Protein AF-A0A8J1VPU8-F1 (afdb_monomer)

Foldseek 3Di:
DVVVVVVVLVVCLVCVVVVVVVLVVLLVVLLQQFPPDPCSVLVSLVSQLVSVLVVVVVVVSVPVQDDLCLLAFDALQDADDPFPCDPPRDGDQNGHRLWFFFDLLLQLLVVVCVVDVLLVVLLSVLVSLLSCVLSVLVVQVVVPLVSNLVSLLVSLVSNLVSLVVNCVVLLFACFVSSHRDDDGDPVSDPSVSSVPPPDGDDRDPGGRDDPPDVPDDPCVVVVRNVSSDDCVPDPPSQVLTDGDPDPLQVLLRNLLSCLSSLLSVVLVVLLVVDDPPDPSRWQANSLVDPCSLVVSLVSNVSSVVSHDDDDVRPSVVVRSVVSVVLSVLCNCLGGPNNVPPLVVLLLVVLVVQCPDPPSVSVSSSVVSVVVSSRGTDSCSVNDPVCVVVVVVSCVSVVVVPPDDDPPPDDPPDDDDPDPDDDDDDDDD

Mean predicted aligned error: 12.05 Å

Sequence (428 aa):
MTSLVHAYETLLLSNLSAVRTLESALRNITWLLPGRFEDAELASEGLYALLNVVSGYHDTLLSKRVGPNLSLPPHPFANERPSATDSTGSTVPRIVPLLPPPSEHARYTRYWTNRSNVYRRASRALVTIGYVELLVEMVARKRGDRSRWRIVLLIESIKTMLRLVLLRITRRPVLYPPTPQREYDITALPSELLNGTGRTSSKSSHPIVNTLQPRASLKSHLYPMARALPDSHLPHPCTLVPELDSTSAWTSEILSSTATLLHVILLIRATQHCGPKYRPTSLPTLSRALPPFLAPLALHLLARQLRPPPKSSLLLASHHSHLDRRTAAHFFLTGPMWIGWTRPKVMRVLKGLERIPLVGLVGELVEGYLFLVDDYFYCESDLPAALTVRYLVLISVGMFGGSGEMRCAQPVSLPDQIIHPDPVKRGG

Radius of gyration: 26.6 Å; Cα contacts (8 Å, |Δi|>4): 373; chains: 1; bounding box: 78×57×82 Å

Structure (mmCIF, N/CA/C/O backbone):
data_AF-A0A8J1VPU8-F1
#
_entry.id   AF-A0A8J1VPU8-F1
#
loop_
_atom_site.group_PDB
_atom_site.id
_atom_site.type_symbol
_atom_site.label_atom_id
_atom_site.label_alt_id
_atom_site.label_comp_id
_atom_site.label_asym_id
_atom_site.label_entity_id
_atom_site.label_seq_id
_atom_site.pdbx_PDB_ins_code
_atom_site.Cartn_x
_atom_site.Cartn_y
_atom_site.Cartn_z
_atom_site.occupancy
_atom_site.B_iso_or_equiv
_atom_site.auth_seq_id
_atom_site.auth_comp_id
_atom_site.auth_asym_id
_atom_site.auth_atom_id
_atom_site.pdbx_PDB_model_num
ATOM 1 N N . MET A 1 1 ? -18.304 -20.165 -18.907 1.00 56.22 1 MET A N 1
ATOM 2 C CA . MET A 1 1 ? -17.663 -19.149 -18.034 1.00 56.22 1 MET A CA 1
ATOM 3 C C . MET A 1 1 ? -16.763 -18.178 -18.796 1.00 56.22 1 MET A C 1
ATOM 5 O O . MET A 1 1 ? -16.778 -17.001 -18.472 1.00 56.22 1 MET A O 1
ATOM 9 N N . THR A 1 2 ? -16.030 -18.613 -19.826 1.00 77.75 2 THR A N 1
ATOM 10 C CA . THR A 1 2 ? -15.179 -17.735 -20.659 1.00 77.75 2 THR A CA 1
ATOM 11 C C . THR A 1 2 ? -15.956 -16.659 -21.430 1.00 77.75 2 THR A C 1
ATOM 13 O O . THR A 1 2 ? -15.465 -15.542 -21.552 1.00 77.75 2 THR A O 1
ATOM 16 N N . SER A 1 3 ? -17.183 -16.951 -21.880 1.00 86.00 3 SER A N 1
ATOM 17 C CA . SER A 1 3 ? -18.046 -15.985 -22.583 1.00 86.00 3 SER A CA 1
ATOM 18 C C . SER A 1 3 ? -18.456 -14.793 -21.712 1.00 86.00 3 SER A C 1
ATOM 20 O O . SER A 1 3 ? -18.387 -13.659 -22.169 1.00 86.00 3 SER A O 1
ATOM 22 N N . LEU A 1 4 ? -18.821 -15.031 -20.447 1.00 87.19 4 LEU A N 1
ATOM 23 C CA . LEU A 1 4 ? -19.200 -13.973 -19.501 1.00 87.19 4 LEU A CA 1
ATOM 24 C C . LEU A 1 4 ? -18.016 -13.078 -19.136 1.00 87.19 4 LEU A C 1
ATOM 26 O O . LEU A 1 4 ? -18.165 -11.863 -19.070 1.00 87.19 4 LEU A O 1
ATOM 30 N N . VAL A 1 5 ? -16.834 -13.670 -18.940 1.00 85.69 5 VAL A N 1
ATOM 31 C CA . VAL A 1 5 ? -15.607 -12.902 -18.682 1.00 85.69 5 VAL A CA 1
ATOM 32 C C . VAL A 1 5 ? -15.278 -12.025 -19.884 1.00 85.69 5 VAL A C 1
ATOM 34 O O . VAL A 1 5 ? -15.032 -10.839 -19.715 1.00 85.69 5 VAL A O 1
ATOM 37 N N . HIS A 1 6 ? -15.346 -12.572 -21.098 1.00 85.50 6 HIS A N 1
ATOM 38 C CA . HIS A 1 6 ? -15.095 -11.799 -22.311 1.00 85.50 6 HIS A CA 1
ATOM 39 C C . HIS A 1 6 ? -16.128 -10.679 -22.510 1.00 85.50 6 HIS A C 1
ATOM 41 O O . HIS A 1 6 ? -15.753 -9.561 -22.846 1.00 85.50 6 HIS A O 1
ATOM 47 N N . ALA A 1 7 ? -17.413 -10.947 -22.252 1.00 87.44 7 ALA A N 1
ATOM 48 C CA . ALA A 1 7 ? -18.470 -9.936 -22.307 1.00 87.44 7 ALA A CA 1
ATOM 49 C C . ALA A 1 7 ? -18.237 -8.805 -21.288 1.00 87.44 7 ALA A C 1
ATOM 51 O O . ALA A 1 7 ? -18.383 -7.626 -21.618 1.00 87.44 7 ALA A O 1
ATOM 52 N N . TYR A 1 8 ? -17.810 -9.154 -20.070 1.00 88.69 8 TYR A N 1
ATOM 53 C CA . TYR A 1 8 ? -17.426 -8.179 -19.054 1.00 88.69 8 TYR A CA 1
ATOM 54 C C . TYR A 1 8 ? -16.204 -7.359 -19.480 1.00 88.69 8 TYR A C 1
ATOM 56 O O . TYR A 1 8 ? -16.229 -6.138 -19.357 1.00 88.69 8 TYR A O 1
ATOM 64 N N . GLU A 1 9 ? -15.164 -7.998 -20.028 1.00 85.94 9 GLU A N 1
ATOM 65 C CA . GLU A 1 9 ? -13.990 -7.296 -20.558 1.00 85.94 9 GLU A CA 1
ATOM 66 C C . GLU A 1 9 ? -14.394 -6.284 -21.636 1.00 85.94 9 GLU A C 1
ATOM 68 O O . GLU A 1 9 ? -13.965 -5.134 -21.580 1.00 85.94 9 GLU A O 1
ATOM 73 N N . THR A 1 10 ? -15.258 -6.671 -22.578 1.00 85.56 10 THR A N 1
ATOM 74 C CA . THR A 1 10 ? -15.724 -5.765 -23.637 1.00 85.56 10 THR A CA 1
ATOM 75 C C . THR A 1 10 ? -16.554 -4.601 -23.098 1.00 85.56 10 THR A C 1
ATOM 77 O O . THR A 1 10 ? -16.317 -3.462 -23.493 1.00 85.56 10 THR A O 1
ATOM 80 N N . LEU A 1 11 ? -17.472 -4.858 -22.157 1.00 85.44 11 LEU A N 1
ATOM 81 C CA . LEU A 1 11 ? -18.308 -3.824 -21.534 1.00 85.44 11 LEU A CA 1
ATOM 82 C C . LEU A 1 11 ? -17.463 -2.839 -20.729 1.00 85.44 11 LEU A C 1
ATOM 84 O O . LEU A 1 11 ? -17.698 -1.629 -20.760 1.00 85.44 11 LEU A O 1
ATOM 88 N N . LEU A 1 12 ? -16.478 -3.359 -19.999 1.00 84.06 12 LEU A N 1
ATOM 89 C CA . LEU A 1 12 ? -15.580 -2.548 -19.201 1.00 84.06 12 LEU A CA 1
ATOM 90 C C . LEU A 1 12 ? -14.738 -1.643 -20.093 1.00 84.06 12 LEU A C 1
ATOM 92 O O . LEU A 1 12 ? -14.659 -0.453 -19.811 1.00 84.06 12 LEU A O 1
ATOM 96 N N . LEU A 1 13 ? -14.159 -2.179 -21.173 1.00 80.69 13 LEU A N 1
ATOM 97 C CA . LEU A 1 13 ? -13.344 -1.408 -22.114 1.00 80.69 13 LEU A CA 1
ATOM 98 C C . LEU A 1 13 ? -14.146 -0.300 -22.808 1.00 80.69 13 LEU A C 1
ATOM 100 O O . LEU A 1 13 ? -13.627 0.804 -22.960 1.00 80.69 13 LEU A O 1
ATOM 104 N N . SER A 1 14 ? -15.413 -0.547 -23.155 1.00 82.88 14 SER A N 1
ATOM 105 C CA . SER A 1 14 ? -16.270 0.478 -23.761 1.00 82.88 14 SER A CA 1
ATOM 106 C C . SER A 1 14 ? -16.698 1.578 -22.783 1.00 82.88 14 SER A C 1
ATOM 108 O O . SER A 1 14 ? -17.021 2.677 -23.220 1.00 82.88 14 SER A O 1
ATOM 110 N N . ASN A 1 15 ? -16.695 1.307 -21.471 1.00 85.38 15 ASN A N 1
ATOM 111 C CA . ASN A 1 15 ? -17.212 2.211 -20.436 1.00 85.38 15 ASN A CA 1
ATOM 112 C C . ASN A 1 15 ? -16.175 2.564 -19.352 1.00 85.38 15 ASN A C 1
ATOM 114 O O . ASN A 1 15 ? -16.540 2.837 -18.208 1.00 85.38 15 ASN A O 1
ATOM 118 N N . LEU A 1 16 ? -14.879 2.572 -19.680 1.00 79.94 16 LEU A N 1
ATOM 119 C CA . LEU A 1 16 ? -13.801 2.788 -18.702 1.00 79.94 16 LEU A CA 1
ATOM 120 C C . LEU A 1 16 ? -13.932 4.101 -17.914 1.00 79.94 16 LEU A C 1
ATOM 122 O O . LEU A 1 16 ? -13.688 4.121 -16.706 1.00 79.94 16 LEU A O 1
ATOM 126 N N . SER A 1 17 ? -14.324 5.191 -18.579 1.00 80.81 17 SER A N 1
ATOM 127 C CA . SER A 1 17 ? -14.515 6.496 -17.934 1.00 80.81 17 SER A CA 1
ATOM 128 C C . SER A 1 17 ? -15.663 6.461 -16.924 1.00 80.81 17 SER A C 1
ATOM 130 O O . SER A 1 17 ? -15.486 6.894 -15.787 1.00 80.81 17 SER A O 1
ATOM 132 N N . ALA A 1 18 ? -16.806 5.877 -17.296 1.00 84.38 18 ALA A N 1
ATOM 133 C CA . ALA A 1 18 ? -17.962 5.725 -16.417 1.00 84.38 18 ALA A CA 1
ATOM 134 C C . ALA A 1 18 ? -17.641 4.836 -15.207 1.00 84.38 18 ALA A C 1
ATOM 136 O O . ALA A 1 18 ? -17.940 5.215 -14.076 1.00 84.38 18 ALA A O 1
ATOM 137 N N . VAL A 1 19 ? -16.970 3.697 -15.422 1.00 84.75 19 VAL A N 1
ATOM 138 C CA . VAL A 1 19 ? -16.556 2.786 -14.342 1.00 84.75 19 VAL A CA 1
ATOM 139 C C . VAL A 1 19 ? -15.633 3.494 -13.353 1.00 84.75 19 VAL A C 1
ATOM 141 O O . VAL A 1 19 ? -15.841 3.375 -12.150 1.00 84.75 19 VAL A O 1
ATOM 144 N N . ARG A 1 20 ? -14.662 4.285 -13.827 1.00 80.62 20 ARG A N 1
ATOM 145 C CA . ARG A 1 20 ? -13.761 5.039 -12.940 1.00 80.62 20 ARG A CA 1
ATOM 146 C C . ARG A 1 20 ? -14.478 6.149 -12.176 1.00 80.62 20 ARG A C 1
ATOM 148 O O . ARG A 1 20 ? -14.182 6.363 -11.000 1.00 80.62 20 ARG A O 1
ATOM 155 N N . THR A 1 21 ? -15.397 6.869 -12.815 1.00 86.31 21 THR A N 1
ATOM 156 C CA . THR A 1 21 ? -16.219 7.876 -12.129 1.00 86.31 21 THR A CA 1
ATOM 157 C C . THR A 1 21 ? -17.071 7.228 -11.044 1.00 86.31 21 THR A C 1
ATOM 159 O O . THR A 1 21 ? -17.110 7.741 -9.931 1.00 86.31 21 THR A O 1
ATOM 162 N N . LEU A 1 22 ? -17.677 6.069 -11.324 1.00 86.69 22 LEU A N 1
ATOM 163 C CA . LEU A 1 22 ? -18.416 5.291 -10.330 1.00 86.69 22 LEU A CA 1
ATOM 164 C C . LEU A 1 22 ? -17.508 4.790 -9.208 1.00 86.69 22 LEU A C 1
ATOM 166 O O . LEU A 1 22 ? -17.855 4.953 -8.048 1.00 86.69 22 LEU A O 1
ATOM 170 N N . GLU A 1 23 ? -16.331 4.248 -9.519 1.00 83.69 23 GLU A N 1
ATOM 171 C CA . GLU A 1 23 ? -15.348 3.826 -8.514 1.00 83.69 23 GLU A CA 1
ATOM 172 C C . GLU A 1 23 ? -14.953 4.996 -7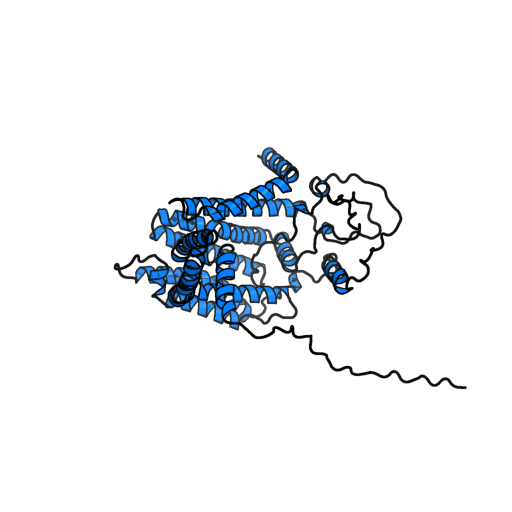.604 1.00 83.69 23 GLU A C 1
ATOM 174 O O . GLU A 1 23 ? -14.883 4.855 -6.385 1.00 83.69 23 GLU A O 1
ATOM 179 N N . SER A 1 24 ? -14.734 6.172 -8.193 1.00 81.81 24 SER A N 1
ATOM 180 C CA . SER A 1 24 ? -14.302 7.369 -7.468 1.00 81.81 24 SER A CA 1
ATOM 181 C C . SER A 1 24 ? -15.440 7.954 -6.627 1.00 81.81 24 SER A C 1
ATOM 183 O O . SER A 1 24 ? -15.218 8.334 -5.479 1.00 81.81 24 SER A O 1
ATOM 185 N N . ALA A 1 25 ? -16.665 7.978 -7.160 1.00 85.12 25 ALA A N 1
ATOM 186 C CA . ALA A 1 25 ? -17.868 8.384 -6.440 1.00 85.12 25 ALA A CA 1
ATOM 187 C C . ALA A 1 25 ? -18.167 7.431 -5.280 1.00 85.12 25 ALA A C 1
ATOM 189 O O . ALA A 1 25 ? -18.369 7.889 -4.160 1.00 85.12 25 ALA A O 1
ATOM 190 N N . LEU A 1 26 ? -18.123 6.117 -5.519 1.00 85.06 26 LEU A N 1
ATOM 191 C CA . LEU A 1 26 ? -18.309 5.106 -4.481 1.00 85.06 26 LEU A CA 1
ATOM 192 C C . LEU A 1 26 ? -17.240 5.239 -3.405 1.00 85.06 26 LEU A C 1
ATOM 194 O O . LEU A 1 26 ? -17.594 5.276 -2.235 1.00 85.06 26 LEU A O 1
ATOM 198 N N . ARG A 1 27 ? -15.964 5.416 -3.776 1.00 79.69 27 ARG A N 1
ATOM 199 C CA . ARG A 1 27 ? -14.890 5.624 -2.800 1.00 79.69 27 ARG A CA 1
ATOM 200 C C . ARG A 1 27 ? -15.131 6.874 -1.959 1.00 79.69 27 ARG A C 1
ATOM 202 O O . ARG A 1 27 ? -14.963 6.806 -0.750 1.00 79.69 27 ARG A O 1
ATOM 209 N N . ASN A 1 28 ? -15.572 7.979 -2.558 1.00 81.06 28 ASN A N 1
ATOM 210 C CA . ASN A 1 28 ? -15.921 9.198 -1.823 1.00 81.06 28 ASN A CA 1
ATOM 211 C C . ASN A 1 28 ? -17.143 9.009 -0.911 1.00 81.06 28 ASN A C 1
ATOM 213 O O . ASN A 1 28 ? -17.163 9.540 0.194 1.00 81.06 28 ASN A O 1
ATOM 217 N N . ILE A 1 29 ? -18.143 8.236 -1.338 1.00 80.56 29 ILE A N 1
ATOM 218 C CA . ILE A 1 29 ? -19.313 7.902 -0.516 1.00 80.56 29 ILE A CA 1
ATOM 219 C C . ILE A 1 29 ? -18.896 7.047 0.678 1.00 80.56 29 ILE A C 1
ATOM 221 O O . ILE A 1 29 ? -19.347 7.309 1.791 1.00 80.56 29 ILE A O 1
ATOM 225 N N . THR A 1 30 ? -17.991 6.085 0.478 1.00 75.00 30 THR A N 1
ATOM 226 C CA . THR A 1 30 ? -17.443 5.257 1.557 1.00 75.00 30 THR A CA 1
ATOM 227 C C . THR A 1 30 ? -16.885 6.108 2.695 1.00 75.00 30 THR A C 1
ATOM 229 O O . THR A 1 30 ? -17.049 5.750 3.859 1.00 75.00 30 THR A O 1
ATOM 232 N N . TRP A 1 31 ? -16.302 7.268 2.374 1.00 69.75 31 TRP A N 1
ATOM 233 C CA . TRP A 1 31 ? -15.761 8.177 3.377 1.00 69.75 31 TRP A CA 1
ATOM 234 C C . TRP A 1 31 ? -16.810 8.831 4.277 1.00 69.75 31 TRP A C 1
ATOM 236 O O . TRP A 1 31 ? -16.449 9.211 5.385 1.00 69.75 31 TRP A O 1
ATOM 246 N N . LEU A 1 32 ? -18.067 8.952 3.838 1.00 70.81 32 LEU A N 1
ATOM 247 C CA . LEU A 1 32 ? -19.141 9.684 4.529 1.00 70.81 32 LEU A CA 1
ATOM 248 C C . LEU A 1 32 ? -20.052 8.805 5.399 1.00 70.81 32 LEU A C 1
ATOM 250 O O . LEU A 1 32 ? -20.932 9.323 6.084 1.00 70.81 32 LEU A O 1
ATOM 254 N N . LEU A 1 33 ? -19.897 7.483 5.336 1.00 70.31 33 LEU A N 1
ATOM 255 C CA . LEU A 1 33 ? -20.739 6.542 6.080 1.00 70.31 33 LEU A CA 1
ATOM 256 C C . LEU A 1 33 ? -20.390 6.332 7.570 1.00 70.31 33 LEU A C 1
ATOM 258 O O . LEU A 1 33 ? -21.330 6.073 8.329 1.00 70.31 33 LEU A O 1
ATOM 262 N N . PRO A 1 34 ? -19.119 6.380 8.021 1.00 66.31 34 PRO A N 1
ATOM 263 C CA . PRO A 1 34 ? -18.793 6.039 9.406 1.00 66.31 34 PRO A CA 1
ATOM 264 C C . PRO A 1 34 ? -19.455 6.983 10.415 1.00 66.31 34 PRO A C 1
ATOM 266 O O . PRO A 1 34 ? -19.598 8.176 10.162 1.00 66.31 34 PRO A O 1
ATOM 269 N N . GLY A 1 35 ? -19.861 6.435 11.563 1.00 62.97 35 GLY A N 1
ATOM 270 C CA . GLY A 1 35 ? -20.473 7.186 12.667 1.00 62.97 35 GLY A CA 1
ATOM 271 C C . GLY A 1 35 ? -21.994 7.372 12.590 1.00 62.97 35 GLY A C 1
ATOM 272 O O . GLY A 1 35 ? -22.601 7.731 13.593 1.00 62.97 35 GLY A O 1
ATOM 273 N N . ARG A 1 36 ? -22.647 7.087 11.450 1.00 69.38 36 ARG A N 1
ATOM 274 C CA . ARG A 1 36 ? -24.105 7.295 11.292 1.00 69.38 36 ARG A CA 1
ATOM 275 C C . ARG A 1 36 ? -24.982 6.073 11.565 1.00 69.38 36 ARG A C 1
ATOM 277 O O . ARG A 1 36 ? -26.156 6.242 11.884 1.00 69.38 36 ARG A O 1
ATOM 284 N N . PHE A 1 37 ? -24.448 4.862 11.426 1.00 71.81 37 PHE A N 1
ATOM 285 C CA . PHE A 1 37 ? -25.170 3.618 11.712 1.00 71.81 37 PHE A CA 1
ATOM 286 C C . PHE A 1 37 ? -24.254 2.630 12.438 1.00 71.81 37 PHE A C 1
ATOM 288 O O . PHE A 1 37 ? -23.053 2.611 12.179 1.00 71.81 37 PHE A O 1
ATOM 295 N N . GLU A 1 38 ? -24.825 1.777 13.292 1.00 65.50 38 GLU A N 1
ATOM 296 C CA . GLU A 1 38 ? -24.089 0.807 14.126 1.00 65.50 38 GLU A CA 1
ATOM 297 C C . GLU A 1 38 ? -23.218 -0.165 13.302 1.00 65.50 38 GLU A C 1
ATOM 299 O O . GLU A 1 38 ? -22.117 -0.517 13.714 1.00 65.50 38 GLU A O 1
ATOM 304 N N . ASP A 1 39 ? -23.665 -0.528 12.094 1.00 79.56 39 ASP A N 1
ATOM 305 C CA . ASP A 1 39 ? -22.943 -1.407 11.160 1.00 79.56 39 ASP A CA 1
ATOM 306 C C . ASP A 1 39 ? -22.334 -0.672 9.949 1.00 79.56 39 ASP A C 1
ATOM 308 O O . ASP A 1 39 ? -21.780 -1.308 9.045 1.00 79.56 39 ASP A O 1
ATOM 312 N N . ALA A 1 40 ? -22.412 0.665 9.905 1.00 81.12 40 ALA A N 1
ATOM 313 C CA . ALA A 1 40 ? -21.920 1.434 8.759 1.00 81.12 40 ALA A CA 1
ATOM 314 C C . ALA A 1 40 ? -20.414 1.288 8.548 1.00 81.12 40 ALA A C 1
ATOM 316 O O . ALA A 1 40 ? -19.978 1.296 7.403 1.00 81.12 40 ALA A O 1
ATOM 317 N N . GLU A 1 41 ? -19.638 1.132 9.620 1.00 79.50 41 GLU A N 1
ATOM 318 C CA . GLU A 1 41 ? -18.183 0.961 9.549 1.00 79.50 41 GLU A CA 1
ATOM 319 C C . GLU A 1 41 ? -17.797 -0.336 8.836 1.00 79.50 41 GLU A C 1
ATOM 321 O O . GLU A 1 41 ? -16.919 -0.346 7.978 1.00 79.50 41 GLU A O 1
ATOM 326 N N . LEU A 1 42 ? -18.496 -1.434 9.137 1.00 86.25 42 LEU A N 1
ATOM 327 C CA . LEU A 1 42 ? -18.252 -2.712 8.475 1.00 86.25 42 LEU A CA 1
ATOM 328 C C . LEU A 1 42 ? -18.682 -2.661 7.004 1.00 86.25 42 LEU A C 1
ATOM 330 O O . LEU A 1 42 ? -18.009 -3.225 6.141 1.00 86.25 42 LEU A O 1
ATOM 334 N N . ALA A 1 43 ? -19.805 -2.000 6.712 1.00 86.25 43 ALA A N 1
ATOM 335 C CA . ALA A 1 43 ? -20.308 -1.857 5.350 1.00 86.25 43 ALA A CA 1
ATOM 336 C C . ALA A 1 43 ? -19.408 -0.952 4.492 1.00 86.25 43 ALA A C 1
ATOM 338 O O . ALA A 1 43 ? -19.129 -1.289 3.339 1.00 86.25 43 ALA A O 1
ATOM 339 N N . SER A 1 44 ? -18.930 0.169 5.042 1.00 84.19 44 SER A N 1
ATOM 340 C CA . SER A 1 44 ? -18.021 1.081 4.348 1.00 84.19 44 SER A CA 1
ATOM 341 C C . SER A 1 44 ? -16.662 0.421 4.120 1.00 84.19 44 SER A C 1
ATOM 343 O O . SER A 1 44 ? -16.161 0.444 2.996 1.00 84.19 44 SER A O 1
ATOM 345 N N . GLU A 1 45 ? -16.118 -0.277 5.116 1.00 84.06 45 GLU A N 1
ATOM 346 C CA . GLU A 1 45 ? -14.878 -1.035 4.956 1.00 84.06 45 GLU A CA 1
ATOM 347 C C . GLU A 1 45 ? -15.038 -2.185 3.952 1.00 84.06 45 GLU A C 1
ATOM 349 O O . GLU A 1 45 ? -14.168 -2.420 3.115 1.00 84.06 45 GLU A O 1
ATOM 354 N N . GLY A 1 46 ? -16.190 -2.861 3.947 1.00 89.25 46 GLY A N 1
ATOM 355 C CA . GLY A 1 46 ? -16.509 -3.874 2.940 1.00 89.25 46 GLY A CA 1
ATOM 356 C C . GLY A 1 46 ? -16.573 -3.324 1.528 1.00 89.25 46 GLY A C 1
ATOM 357 O O . GLY A 1 46 ? -16.024 -3.932 0.606 1.00 89.25 46 GLY A O 1
ATOM 358 N N . LEU A 1 47 ? -17.176 -2.149 1.356 1.00 87.88 47 LEU A N 1
ATOM 359 C CA . LEU A 1 47 ? -17.185 -1.459 0.075 1.00 87.88 47 LEU A CA 1
ATOM 360 C C . LEU A 1 47 ? -15.769 -1.019 -0.328 1.00 87.88 47 LEU A C 1
ATOM 362 O O . LEU A 1 47 ? -15.400 -1.186 -1.488 1.00 87.88 47 LEU A O 1
ATOM 366 N N . TYR A 1 48 ? -14.959 -0.516 0.608 1.00 86.00 48 TYR A N 1
ATOM 367 C CA . TYR A 1 48 ? -13.563 -0.143 0.367 1.00 86.00 48 TYR A CA 1
ATOM 368 C C . TYR A 1 48 ? -12.723 -1.341 -0.098 1.00 86.00 48 TYR A C 1
ATOM 370 O O . TYR A 1 48 ? -12.079 -1.279 -1.150 1.00 86.00 48 TYR A O 1
ATOM 378 N N . ALA A 1 49 ? -12.776 -2.450 0.641 1.00 89.25 49 ALA A N 1
ATOM 379 C CA . ALA A 1 49 ? -12.080 -3.689 0.317 1.00 89.25 49 ALA A CA 1
ATOM 380 C C . ALA A 1 49 ? -12.497 -4.221 -1.062 1.00 89.25 49 ALA A C 1
ATOM 382 O O . ALA A 1 49 ? -11.646 -4.547 -1.896 1.00 89.25 49 ALA A O 1
ATOM 383 N N . LEU A 1 50 ? -13.808 -4.251 -1.335 1.00 90.88 50 LEU A N 1
ATOM 384 C CA . LEU A 1 50 ? -14.356 -4.687 -2.617 1.00 90.88 50 LEU A CA 1
ATOM 385 C C . LEU A 1 50 ? -13.873 -3.800 -3.768 1.00 90.88 50 LEU A C 1
ATOM 387 O O . LEU A 1 50 ? -13.394 -4.326 -4.772 1.00 90.88 50 LEU A O 1
ATOM 391 N N . LEU A 1 51 ? -13.965 -2.475 -3.617 1.00 89.25 51 LEU A N 1
ATOM 392 C CA . LEU A 1 51 ? -13.511 -1.519 -4.625 1.00 89.25 51 LEU A CA 1
ATOM 393 C C . LEU A 1 51 ? -12.036 -1.742 -4.948 1.00 89.25 51 LEU A C 1
ATOM 395 O O . LEU A 1 51 ? -11.715 -1.938 -6.110 1.00 89.25 51 LEU A O 1
ATOM 399 N N . ASN A 1 52 ? -11.149 -1.820 -3.953 1.00 88.81 52 ASN A N 1
ATOM 400 C CA . ASN A 1 52 ? -9.718 -2.002 -4.216 1.00 88.81 52 ASN A CA 1
ATOM 401 C C . ASN A 1 52 ? -9.382 -3.347 -4.875 1.00 88.81 52 ASN A C 1
ATOM 403 O O . ASN A 1 52 ? -8.491 -3.412 -5.725 1.00 88.81 52 ASN A O 1
ATOM 407 N N . VAL A 1 53 ? -10.092 -4.425 -4.525 1.00 91.38 53 VAL A N 1
ATOM 408 C CA . VAL A 1 53 ? -9.933 -5.727 -5.194 1.00 91.38 53 VAL A CA 1
ATOM 409 C C . VAL A 1 53 ? -10.369 -5.640 -6.659 1.00 91.38 53 VAL A C 1
ATOM 411 O O . VAL A 1 53 ? -9.667 -6.143 -7.542 1.00 91.38 53 VAL A O 1
ATOM 414 N N . VAL A 1 54 ? -11.490 -4.970 -6.933 1.00 90.44 54 VAL A N 1
ATOM 415 C CA . VAL A 1 54 ? -11.998 -4.743 -8.293 1.00 90.44 54 VAL A CA 1
ATOM 416 C C . VAL A 1 54 ? -11.050 -3.839 -9.091 1.00 90.44 54 VAL A C 1
ATOM 418 O O . VAL A 1 54 ? -10.671 -4.211 -10.202 1.00 90.44 54 VAL A O 1
ATOM 421 N N . SER A 1 55 ? -10.576 -2.729 -8.520 1.00 87.12 55 SER A N 1
ATOM 422 C CA . SER A 1 55 ? -9.592 -1.832 -9.143 1.00 87.12 55 SER A CA 1
ATOM 423 C C . SER A 1 55 ? -8.293 -2.570 -9.454 1.00 87.12 55 SER A C 1
ATOM 425 O O . SER A 1 55 ? -7.769 -2.474 -10.563 1.00 87.12 55 SER A O 1
ATOM 427 N N . GLY A 1 56 ? -7.816 -3.401 -8.523 1.00 88.31 56 GLY A N 1
ATOM 428 C CA . GLY A 1 56 ? -6.658 -4.262 -8.745 1.00 88.31 56 GLY A CA 1
ATOM 429 C C . GLY A 1 56 ? -6.878 -5.250 -9.896 1.00 88.31 56 GLY A C 1
ATOM 430 O O . GLY A 1 56 ? -5.976 -5.469 -10.707 1.00 88.31 56 GLY A O 1
ATOM 431 N N . TYR A 1 57 ? -8.080 -5.818 -10.035 1.00 88.06 57 TYR A N 1
ATOM 432 C CA . TYR A 1 57 ? -8.425 -6.656 -11.186 1.00 88.06 57 TYR A CA 1
ATOM 433 C C . TYR A 1 57 ? -8.421 -5.852 -12.496 1.00 88.06 57 TYR A C 1
ATOM 435 O O . TYR A 1 57 ? -7.802 -6.288 -13.475 1.00 88.06 57 TYR A O 1
ATOM 443 N N . HIS A 1 58 ? -9.014 -4.654 -12.508 1.00 87.38 58 HIS A N 1
ATOM 444 C CA . HIS A 1 58 ? -8.999 -3.746 -13.661 1.00 87.38 58 HIS A CA 1
ATOM 445 C C . HIS A 1 58 ? -7.574 -3.359 -14.069 1.00 87.38 58 HIS A C 1
ATOM 447 O O . HIS A 1 58 ? -7.263 -3.320 -15.260 1.00 87.38 58 HIS A O 1
ATOM 453 N N . ASP A 1 59 ? -6.675 -3.143 -13.109 1.00 86.00 59 ASP A N 1
ATOM 454 C CA . ASP A 1 59 ? -5.247 -2.902 -13.351 1.00 86.00 59 ASP A CA 1
ATOM 455 C C . ASP A 1 59 ? -4.584 -4.087 -14.061 1.00 86.00 59 ASP A C 1
ATOM 457 O O . ASP A 1 59 ? -3.812 -3.910 -15.014 1.00 86.00 59 ASP A O 1
ATOM 461 N N . THR A 1 60 ? -4.910 -5.321 -13.660 1.00 85.50 60 THR A N 1
ATOM 462 C CA . THR A 1 60 ? -4.371 -6.514 -14.330 1.00 85.50 60 THR A CA 1
ATOM 463 C C . THR A 1 60 ? -4.888 -6.697 -15.752 1.00 85.50 60 THR A C 1
ATOM 465 O O . THR A 1 60 ? -4.157 -7.215 -16.595 1.00 85.50 60 THR A O 1
ATOM 468 N N . LEU A 1 61 ? -6.124 -6.285 -16.032 1.00 84.25 61 LEU A N 1
ATOM 469 C CA . LEU A 1 61 ? -6.685 -6.342 -17.376 1.00 84.25 61 LEU A CA 1
ATOM 470 C C . LEU A 1 61 ? -6.056 -5.268 -18.267 1.00 84.25 61 LEU A C 1
ATOM 472 O O . LEU A 1 61 ? -5.583 -5.571 -19.363 1.00 84.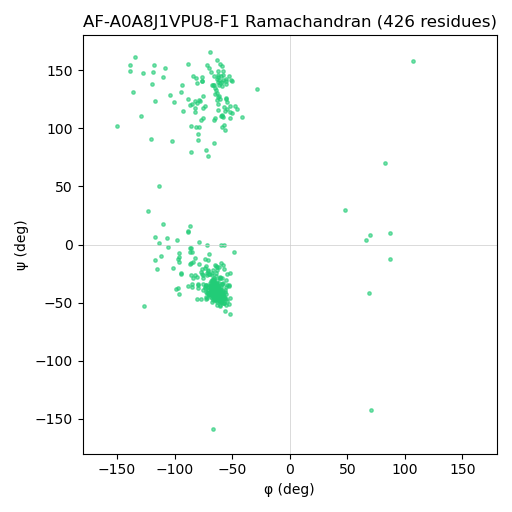25 61 LEU A O 1
ATOM 476 N N . LEU A 1 62 ? -5.963 -4.034 -17.765 1.00 81.94 62 LEU A N 1
ATOM 477 C CA . LEU A 1 62 ? -5.411 -2.920 -18.529 1.00 81.94 62 LEU A CA 1
ATOM 478 C C . LEU A 1 62 ? -3.923 -3.120 -18.834 1.00 81.94 62 LEU A C 1
ATOM 480 O O . LEU A 1 62 ? -3.497 -2.907 -19.964 1.00 81.94 62 LEU A O 1
ATOM 484 N N . SER A 1 63 ? -3.138 -3.608 -17.870 1.00 80.38 63 SER A N 1
ATOM 485 C CA . SER A 1 63 ? -1.705 -3.881 -18.073 1.00 80.38 63 SER A CA 1
ATOM 486 C C . SER A 1 63 ? -1.414 -4.962 -19.124 1.00 80.38 63 SER A C 1
ATOM 488 O O . SER A 1 63 ? -0.302 -5.002 -19.653 1.00 80.38 63 SER A O 1
ATOM 490 N N . LYS A 1 64 ? -2.391 -5.821 -19.459 1.00 81.69 64 LYS A N 1
ATOM 491 C CA . LYS A 1 64 ? -2.290 -6.780 -20.575 1.00 81.69 64 LYS A CA 1
ATOM 492 C C . LYS A 1 64 ? -2.580 -6.150 -21.938 1.00 81.69 64 LYS A C 1
ATOM 494 O O . LYS A 1 64 ? -2.098 -6.667 -22.940 1.00 81.69 64 LYS A O 1
ATOM 499 N N . ARG A 1 65 ? -3.399 -5.095 -21.989 1.00 77.81 65 ARG A N 1
ATOM 500 C CA . ARG A 1 65 ? -3.865 -4.459 -23.235 1.00 77.81 65 ARG A CA 1
ATOM 501 C C . ARG A 1 65 ? -3.021 -3.237 -23.608 1.00 77.81 65 ARG A C 1
ATOM 503 O O . ARG A 1 65 ? -2.715 -3.039 -24.777 1.00 77.81 65 ARG A O 1
ATOM 510 N N . VAL A 1 66 ? -2.595 -2.453 -22.620 1.00 77.25 66 VAL A N 1
ATOM 511 C CA . VAL A 1 66 ? -1.761 -1.262 -22.816 1.00 77.25 66 VAL A CA 1
ATOM 512 C C . VAL A 1 66 ? -0.291 -1.678 -22.854 1.00 77.25 66 VAL A C 1
ATOM 514 O O . VAL A 1 66 ? 0.338 -1.976 -21.832 1.00 77.25 66 VAL A O 1
ATOM 517 N N . GLY A 1 67 ? 0.263 -1.733 -24.065 1.00 72.06 67 GLY A N 1
ATOM 518 C CA . GLY A 1 67 ? 1.672 -2.047 -24.282 1.00 72.06 67 GLY A CA 1
ATOM 519 C C . GLY A 1 67 ? 2.606 -0.935 -23.772 1.00 72.06 67 GLY A C 1
ATOM 520 O O . GLY A 1 67 ? 2.257 0.242 -23.863 1.00 72.06 67 GLY A O 1
ATOM 521 N N . PRO A 1 68 ? 3.825 -1.271 -23.301 1.00 68.94 68 PRO A N 1
ATOM 522 C CA . PRO A 1 68 ? 4.834 -0.272 -22.917 1.00 68.94 68 PRO A CA 1
ATOM 523 C C . PRO A 1 68 ? 5.261 0.615 -24.095 1.00 68.94 68 PRO A C 1
ATOM 525 O O . PRO A 1 68 ? 5.754 1.714 -23.902 1.00 68.94 68 PRO A O 1
ATOM 528 N N . ASN A 1 69 ? 5.022 0.177 -25.332 1.00 70.38 69 ASN A N 1
ATOM 529 C CA . ASN A 1 69 ? 5.370 0.932 -26.534 1.00 70.38 69 ASN A CA 1
ATOM 530 C C . ASN A 1 69 ? 4.606 2.259 -26.659 1.00 70.38 69 ASN A C 1
ATOM 532 O O . ASN A 1 69 ? 5.014 3.128 -27.422 1.00 70.38 69 ASN A O 1
ATOM 536 N N . LEU A 1 70 ? 3.497 2.416 -25.932 1.00 73.44 70 LEU A N 1
ATOM 537 C CA . LEU A 1 70 ? 2.697 3.638 -25.948 1.00 73.44 70 LEU A CA 1
ATOM 538 C C . LEU A 1 70 ? 3.304 4.766 -25.091 1.00 73.44 70 LEU A C 1
ATOM 540 O O . LEU A 1 70 ? 2.941 5.923 -25.288 1.00 73.44 70 LEU A O 1
ATOM 544 N N . SER A 1 71 ? 4.238 4.451 -24.183 1.00 74.50 71 SER A N 1
ATOM 545 C CA . SER A 1 71 ? 5.027 5.460 -23.461 1.00 74.50 71 SER A CA 1
ATOM 546 C C . SER A 1 71 ? 6.277 5.901 -24.226 1.00 74.50 71 SER A C 1
ATOM 548 O O . SER A 1 71 ? 6.974 6.800 -23.770 1.00 74.50 71 SER A O 1
ATOM 550 N N . LEU A 1 72 ? 6.589 5.268 -25.363 1.00 74.38 72 LEU A N 1
ATOM 551 C CA . LEU A 1 72 ? 7.723 5.646 -26.204 1.00 74.38 72 LEU A CA 1
ATOM 552 C C . LEU A 1 72 ? 7.336 6.832 -27.099 1.00 74.38 72 LEU A C 1
ATOM 554 O O . LEU A 1 72 ? 6.205 6.864 -27.603 1.00 74.38 72 LEU A O 1
ATOM 558 N N . PRO A 1 73 ? 8.254 7.781 -27.358 1.00 68.69 73 PRO A N 1
ATOM 559 C CA . PRO A 1 73 ? 8.022 8.781 -28.388 1.00 68.69 73 PRO A CA 1
ATOM 560 C C . PRO A 1 73 ? 7.812 8.070 -29.738 1.00 68.69 73 PRO A C 1
ATOM 562 O O . PRO A 1 73 ? 8.524 7.105 -30.045 1.00 68.69 73 PRO A O 1
ATOM 565 N N . PRO A 1 74 ? 6.824 8.489 -30.548 1.00 65.19 74 PRO A N 1
ATOM 566 C CA . PRO A 1 74 ? 6.625 7.901 -31.861 1.00 65.19 74 PRO A CA 1
ATOM 567 C C . PRO A 1 74 ? 7.862 8.163 -32.718 1.00 65.19 74 PRO A C 1
ATOM 569 O O . PRO A 1 74 ? 8.456 9.241 -32.672 1.00 65.19 74 PRO A O 1
ATOM 572 N N . HIS A 1 75 ? 8.267 7.159 -33.496 1.00 66.12 75 HIS A N 1
ATOM 573 C CA . HIS A 1 75 ? 9.371 7.341 -34.427 1.00 66.12 75 HIS A CA 1
ATOM 574 C C . HIS A 1 75 ? 9.020 8.460 -35.426 1.00 66.12 75 HIS A C 1
ATOM 576 O O . HIS A 1 75 ? 7.856 8.577 -35.814 1.00 66.12 75 HIS A O 1
ATOM 582 N N . PRO A 1 76 ? 9.996 9.274 -35.867 1.00 64.19 76 PRO A N 1
ATOM 583 C CA . PRO A 1 76 ? 9.742 10.441 -36.720 1.00 64.19 76 PRO A CA 1
ATOM 584 C C . PRO A 1 76 ? 9.080 10.101 -38.065 1.00 64.19 76 PRO A C 1
ATOM 586 O O . PRO A 1 76 ? 8.537 10.990 -38.712 1.00 64.19 76 PRO A O 1
ATOM 589 N N . PHE A 1 77 ? 9.100 8.823 -38.454 1.00 61.06 77 PHE A N 1
ATOM 590 C CA . PHE A 1 77 ? 8.506 8.285 -39.680 1.00 61.06 77 PHE A CA 1
ATOM 591 C C . PHE A 1 77 ? 7.269 7.404 -39.420 1.00 61.06 77 PHE A C 1
ATOM 593 O O . PHE A 1 77 ? 6.885 6.608 -40.275 1.00 61.06 77 PHE A O 1
ATOM 600 N N . ALA A 1 78 ? 6.662 7.503 -38.229 1.00 63.94 78 ALA A N 1
ATOM 601 C CA . ALA A 1 78 ? 5.489 6.713 -37.874 1.00 63.94 78 ALA A CA 1
ATOM 602 C C . ALA A 1 78 ? 4.272 7.112 -38.691 1.00 63.94 78 ALA A C 1
ATOM 604 O O . ALA A 1 78 ? 3.973 8.298 -38.819 1.00 63.94 78 ALA A O 1
ATOM 605 N N . ASN A 1 79 ? 3.527 6.103 -39.156 1.00 57.84 79 ASN A N 1
ATOM 606 C CA . ASN A 1 79 ? 2.215 6.311 -39.759 1.00 57.84 79 ASN A CA 1
ATOM 607 C C . ASN A 1 79 ? 1.341 7.168 -38.837 1.00 57.84 79 ASN A C 1
ATOM 609 O O . ASN A 1 79 ? 1.354 7.007 -37.610 1.00 57.84 79 ASN A O 1
ATOM 613 N N . GLU A 1 80 ? 0.566 8.053 -39.454 1.00 52.12 80 GLU A N 1
ATOM 614 C CA . GLU A 1 80 ? -0.324 8.977 -38.771 1.00 52.12 80 GLU A CA 1
ATOM 615 C C . GLU A 1 80 ? -1.333 8.190 -37.924 1.00 52.12 80 GLU A C 1
ATOM 617 O O . GLU A 1 80 ? -2.185 7.476 -38.453 1.00 52.12 80 GLU A O 1
ATOM 622 N N . ARG A 1 81 ? -1.231 8.282 -36.591 1.00 52.84 81 ARG A N 1
ATOM 623 C CA . ARG A 1 81 ? -2.322 7.834 -35.717 1.00 52.84 81 ARG A CA 1
ATOM 624 C C . ARG A 1 81 ? -3.422 8.892 -35.761 1.00 52.84 81 ARG A C 1
ATOM 626 O O . ARG A 1 81 ? -3.073 10.076 -35.756 1.00 52.84 81 ARG A O 1
ATOM 633 N N . PRO A 1 82 ? -4.706 8.499 -35.784 1.00 50.88 82 PRO A N 1
ATOM 634 C CA . PRO A 1 82 ? -5.799 9.449 -35.652 1.00 50.88 82 PRO A CA 1
ATOM 635 C C . PRO A 1 82 ? -5.583 10.250 -34.365 1.00 50.88 82 PRO A C 1
ATOM 637 O O . PRO A 1 82 ? -5.480 9.700 -33.267 1.00 50.88 82 PRO A O 1
ATOM 640 N N . SER A 1 83 ? -5.383 11.554 -34.531 1.00 48.47 83 SER A N 1
ATOM 641 C CA . SER A 1 83 ? -5.237 12.501 -33.437 1.00 48.47 83 SER A CA 1
ATOM 642 C C . SER A 1 83 ? -6.534 12.508 -32.646 1.00 48.47 83 SER A C 1
ATOM 644 O O . SER A 1 83 ? -7.589 12.816 -33.198 1.00 48.47 83 SER A O 1
ATOM 646 N N . ALA A 1 84 ? -6.453 12.185 -31.358 1.00 46.25 84 ALA A N 1
ATOM 647 C CA . ALA A 1 84 ? -7.532 12.484 -30.438 1.00 46.25 84 ALA A CA 1
ATOM 648 C C . ALA A 1 84 ? -7.728 14.006 -30.445 1.00 46.25 84 ALA A C 1
ATOM 650 O O . ALA A 1 84 ? -6.844 14.754 -30.028 1.00 46.25 84 ALA A O 1
ATOM 651 N N . THR A 1 85 ? -8.846 14.472 -30.992 1.00 44.84 85 THR A N 1
ATOM 652 C CA . THR A 1 85 ? -9.327 15.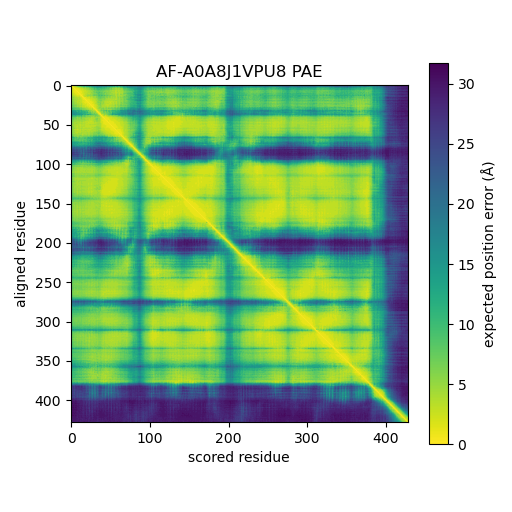833 -30.765 1.00 44.84 85 THR A CA 1
ATOM 653 C C . THR A 1 85 ? -9.670 15.949 -29.288 1.00 44.84 85 THR A C 1
ATOM 655 O O . THR A 1 85 ? -10.657 15.364 -28.841 1.00 44.84 85 THR A O 1
ATOM 658 N N . ASP A 1 86 ? -8.863 16.689 -28.530 1.00 41.34 86 ASP A N 1
ATOM 659 C CA . ASP A 1 86 ? -9.303 17.193 -27.232 1.00 41.34 86 ASP A CA 1
ATOM 660 C C . ASP A 1 86 ? -10.560 18.052 -27.436 1.00 41.34 86 ASP A C 1
ATOM 662 O O . ASP A 1 86 ? -10.709 18.740 -28.452 1.00 41.34 86 ASP A O 1
ATOM 666 N N . SER A 1 87 ? -11.440 18.065 -26.434 1.00 46.81 87 SER A N 1
ATOM 667 C CA . SER A 1 87 ? -12.694 18.837 -26.377 1.00 46.81 87 SER A CA 1
ATOM 668 C C . SER A 1 87 ? -12.534 20.359 -26.549 1.00 46.81 87 SER A C 1
ATOM 670 O O . SER A 1 87 ? -13.516 21.093 -26.515 1.00 46.81 87 SER A O 1
ATOM 672 N N . THR A 1 88 ? -11.305 20.841 -26.725 1.00 44.34 88 THR A N 1
ATOM 673 C CA . THR A 1 88 ? -10.914 22.255 -26.764 1.00 44.34 88 THR A CA 1
ATOM 674 C C . THR A 1 88 ? -10.331 22.683 -28.119 1.00 44.34 88 THR A C 1
ATOM 676 O O . THR A 1 88 ? -9.828 23.796 -28.236 1.00 44.34 88 THR A O 1
ATOM 679 N N . GLY A 1 89 ? -10.349 21.820 -29.145 1.00 40.12 89 GLY A N 1
ATOM 680 C CA . GLY A 1 89 ? -9.873 22.164 -30.497 1.00 40.12 89 GLY A CA 1
ATOM 681 C C . GLY A 1 89 ? -8.354 22.363 -30.627 1.00 40.12 89 GLY A C 1
ATOM 682 O O . GLY A 1 89 ? -7.874 22.776 -31.681 1.00 40.12 89 GLY A O 1
ATOM 683 N N . SER A 1 90 ? -7.579 22.053 -29.583 1.00 40.41 90 SER A N 1
ATOM 684 C CA . SER A 1 90 ? -6.115 22.091 -29.621 1.00 40.41 90 SER A CA 1
ATOM 685 C C . SER A 1 90 ? -5.578 20.755 -30.133 1.00 40.41 90 SER A C 1
ATOM 687 O O . SER A 1 90 ? -5.836 19.703 -29.551 1.00 40.41 90 SER A O 1
ATOM 689 N N . THR A 1 91 ? -4.847 20.783 -31.248 1.00 48.59 91 THR A N 1
ATOM 690 C CA . THR A 1 91 ? -4.243 19.581 -31.838 1.00 48.59 91 THR A CA 1
ATOM 691 C C . THR A 1 91 ? -3.028 19.191 -30.998 1.00 48.59 91 THR A C 1
ATOM 693 O O . THR A 1 91 ? -2.016 19.893 -31.019 1.00 48.59 91 THR A O 1
ATOM 696 N N . VAL A 1 92 ? -3.105 18.092 -30.240 1.00 51.53 92 VAL A N 1
ATOM 697 C CA . VAL A 1 92 ? -1.950 17.592 -29.477 1.00 51.53 92 VAL A CA 1
ATOM 698 C C . VAL A 1 92 ? -0.822 17.265 -30.465 1.00 51.53 92 VAL A C 1
ATOM 700 O O . VAL A 1 92 ? -1.044 16.499 -31.410 1.00 51.53 92 VAL A O 1
ATOM 703 N N . PRO A 1 93 ? 0.389 17.831 -30.298 1.00 53.94 93 PRO A N 1
ATOM 704 C CA . PRO A 1 93 ? 1.480 17.585 -31.225 1.00 53.94 93 PRO A CA 1
ATOM 705 C C . PRO A 1 93 ? 1.846 16.099 -31.225 1.00 53.94 93 PRO A C 1
ATOM 707 O O . PRO A 1 93 ? 2.155 15.500 -30.197 1.00 53.94 93 PRO A O 1
ATOM 710 N N . ARG A 1 94 ? 1.857 15.539 -32.434 1.00 54.03 94 ARG A N 1
ATOM 711 C CA . ARG A 1 94 ? 2.077 14.141 -32.843 1.00 54.03 94 ARG A CA 1
ATOM 712 C C . ARG A 1 94 ? 3.297 13.414 -32.250 1.00 54.03 94 ARG A C 1
ATOM 714 O O . ARG A 1 94 ? 3.446 12.226 -32.501 1.00 54.03 94 ARG A O 1
ATOM 721 N N . ILE A 1 95 ? 4.170 14.099 -31.507 1.00 56.62 95 ILE A N 1
ATOM 722 C CA . ILE A 1 95 ? 5.477 13.608 -31.028 1.00 56.62 95 ILE A CA 1
ATOM 723 C C . ILE A 1 95 ? 5.512 13.421 -29.499 1.00 56.62 95 ILE A C 1
ATOM 725 O O . ILE A 1 95 ? 6.435 12.809 -28.962 1.00 56.62 95 ILE A O 1
ATOM 729 N N . VAL A 1 96 ? 4.494 13.893 -28.775 1.00 62.84 96 VAL A N 1
ATOM 730 C CA . VAL A 1 96 ? 4.389 13.631 -27.334 1.00 62.84 96 VAL A CA 1
ATOM 731 C C . VAL A 1 96 ? 3.936 12.177 -27.137 1.00 62.84 96 VAL A C 1
ATOM 733 O O . VAL A 1 96 ? 2.958 11.761 -27.764 1.00 62.84 96 VAL A O 1
ATOM 736 N N . PRO A 1 97 ? 4.641 11.371 -26.318 1.00 65.62 97 PRO A N 1
ATOM 737 C CA . PRO A 1 97 ? 4.198 10.015 -26.017 1.00 65.62 97 PRO A CA 1
ATOM 738 C C . PRO A 1 97 ? 2.802 10.051 -25.384 1.00 65.62 97 PRO A C 1
ATOM 740 O O . PRO A 1 97 ? 2.499 10.916 -24.566 1.00 65.62 97 PRO A O 1
ATOM 743 N N . LEU A 1 98 ? 1.950 9.099 -25.770 1.00 67.88 98 LEU A N 1
ATOM 744 C CA . LEU A 1 98 ? 0.552 9.034 -25.322 1.00 67.88 98 LEU A CA 1
ATOM 745 C C . LEU A 1 98 ? 0.438 8.710 -23.831 1.00 67.88 98 LEU A C 1
ATOM 747 O O . LEU A 1 98 ? -0.555 9.047 -23.193 1.00 67.88 98 LEU A O 1
ATOM 751 N N . LEU A 1 99 ? 1.447 8.029 -23.286 1.00 73.75 99 LEU A N 1
ATOM 752 C CA . LEU A 1 99 ? 1.568 7.766 -21.863 1.00 73.75 99 LEU A CA 1
ATOM 753 C C . LEU A 1 99 ? 2.843 8.393 -21.300 1.00 73.75 99 LEU A C 1
ATOM 755 O O . LEU A 1 99 ? 3.864 8.435 -21.992 1.00 73.75 99 LEU A O 1
ATOM 759 N N . PRO A 1 100 ? 2.823 8.811 -20.023 1.00 76.88 100 PRO A N 1
ATOM 760 C CA . PRO A 1 100 ? 4.039 9.187 -19.324 1.00 76.88 100 PRO A CA 1
ATOM 761 C C . PRO A 1 100 ? 5.033 8.012 -19.284 1.00 76.88 100 PRO A C 1
ATOM 763 O O . PRO A 1 100 ? 4.627 6.843 -19.320 1.00 76.88 100 PRO A O 1
ATOM 766 N N . PRO A 1 101 ? 6.343 8.303 -19.193 1.00 79.06 101 PRO A N 1
ATOM 767 C CA . PRO A 1 101 ? 7.350 7.265 -19.047 1.00 79.06 101 PRO A CA 1
ATOM 768 C C . PRO A 1 101 ? 7.128 6.472 -17.749 1.00 79.06 101 PRO A C 1
ATOM 770 O O . PRO A 1 101 ? 6.805 7.076 -16.723 1.00 79.06 101 PRO A O 1
ATOM 773 N N . PRO A 1 102 ? 7.331 5.144 -17.762 1.00 82.56 102 PRO A N 1
ATOM 774 C CA . PRO A 1 102 ? 7.145 4.320 -16.574 1.00 82.56 102 PRO A CA 1
ATOM 775 C C . PRO A 1 102 ? 8.187 4.665 -15.505 1.00 82.56 102 PRO A C 1
ATOM 777 O O . PRO A 1 102 ? 9.377 4.807 -15.807 1.00 82.56 102 PRO A O 1
ATOM 780 N N . SER A 1 103 ? 7.772 4.752 -14.241 1.00 87.56 103 SER A N 1
ATOM 781 C CA . SER A 1 103 ? 8.703 4.969 -13.136 1.00 87.56 103 SER A CA 1
ATOM 782 C C . SER A 1 103 ? 9.694 3.815 -12.982 1.00 87.56 103 SER A C 1
ATOM 784 O O . SER A 1 103 ? 9.448 2.670 -13.377 1.00 87.56 103 SER A O 1
ATOM 786 N N . GLU A 1 104 ? 10.818 4.094 -12.321 1.00 88.69 104 GLU A N 1
ATOM 787 C CA . GLU A 1 104 ? 11.803 3.072 -11.953 1.00 88.69 104 GLU A CA 1
ATOM 788 C C . GLU A 1 104 ? 11.167 1.934 -11.134 1.00 88.69 104 GLU A C 1
ATOM 790 O O . GLU A 1 104 ? 11.502 0.763 -11.330 1.00 88.69 104 GLU A O 1
ATOM 795 N N . HIS A 1 105 ? 10.204 2.262 -10.264 1.00 91.31 105 HIS A N 1
ATOM 796 C CA . HIS A 1 105 ? 9.474 1.292 -9.451 1.00 91.31 105 HIS A CA 1
ATOM 797 C C . HIS A 1 105 ? 8.600 0.370 -10.313 1.00 91.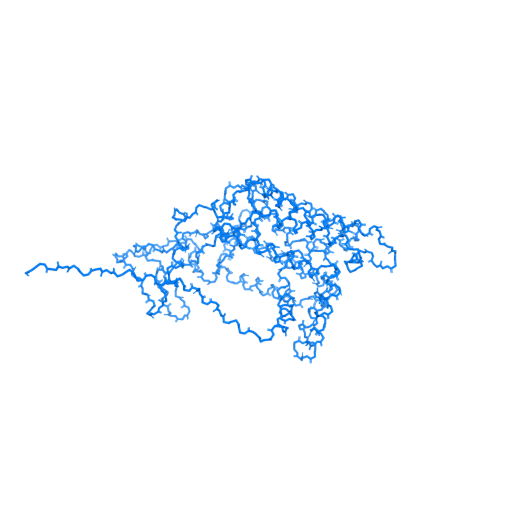31 105 HIS A C 1
ATOM 799 O O . HIS A 1 105 ? 8.664 -0.857 -10.178 1.00 91.31 105 HIS A O 1
ATOM 805 N N . ALA A 1 106 ? 7.822 0.939 -11.240 1.00 89.62 106 ALA A N 1
ATOM 806 C CA . ALA A 1 106 ? 7.001 0.171 -12.172 1.00 89.62 106 ALA A CA 1
ATOM 807 C C . ALA A 1 106 ? 7.861 -0.714 -13.086 1.00 89.62 106 ALA A C 1
ATOM 809 O O . ALA A 1 106 ? 7.530 -1.881 -13.292 1.00 89.62 106 ALA A O 1
ATOM 810 N N . ARG A 1 107 ? 9.003 -0.213 -13.577 1.00 89.50 107 ARG A N 1
ATOM 811 C CA . ARG A 1 107 ? 9.949 -0.996 -14.395 1.00 89.50 107 ARG A CA 1
ATOM 812 C C . ARG A 1 107 ? 10.511 -2.195 -13.628 1.00 89.50 107 ARG A C 1
ATOM 814 O O . ARG A 1 107 ? 10.475 -3.319 -14.132 1.00 89.50 107 ARG A O 1
ATOM 821 N N . TYR A 1 108 ? 10.966 -1.983 -12.392 1.00 92.38 108 TYR A N 1
ATOM 822 C CA . TYR A 1 108 ? 11.493 -3.052 -11.539 1.00 92.38 108 TYR A CA 1
ATOM 823 C C . TYR A 1 108 ? 10.436 -4.115 -11.202 1.00 92.38 108 TYR A C 1
ATOM 825 O O . TYR A 1 108 ? 10.659 -5.315 -11.379 1.00 92.38 108 TYR A O 1
ATOM 833 N N . THR A 1 109 ? 9.258 -3.696 -10.743 1.00 93.06 109 THR A N 1
ATOM 834 C CA . THR A 1 109 ? 8.180 -4.619 -10.346 1.00 93.06 109 THR A CA 1
ATOM 835 C C . THR A 1 109 ? 7.581 -5.358 -11.546 1.00 93.06 109 THR A C 1
ATOM 837 O O . THR A 1 109 ? 7.273 -6.552 -11.456 1.00 93.06 109 THR A O 1
ATOM 840 N N . ARG A 1 110 ? 7.477 -4.707 -12.714 1.00 91.44 110 ARG A N 1
ATOM 841 C CA . ARG A 1 110 ? 7.054 -5.352 -13.967 1.00 91.44 110 ARG A CA 1
ATOM 842 C C . ARG A 1 110 ? 8.037 -6.433 -14.410 1.00 91.44 110 ARG A C 1
ATOM 844 O O . ARG A 1 110 ? 7.610 -7.514 -14.814 1.00 91.44 110 ARG A O 1
ATOM 851 N N . TYR A 1 111 ? 9.339 -6.184 -14.277 1.00 92.44 111 TYR A N 1
ATOM 852 C CA . TYR A 1 111 ? 10.362 -7.183 -14.580 1.00 92.44 111 TYR A CA 1
ATOM 853 C C . TYR A 1 111 ? 10.173 -8.453 -13.732 1.00 92.44 111 TYR A C 1
ATOM 855 O O . TYR A 1 111 ? 10.067 -9.553 -14.277 1.00 92.44 111 TYR A O 1
ATOM 863 N N . TRP A 1 112 ? 10.024 -8.318 -12.410 1.00 93.94 112 TRP A N 1
ATOM 864 C CA . TRP A 1 112 ? 9.869 -9.473 -11.515 1.00 93.94 112 TRP A CA 1
ATOM 865 C C . TRP A 1 112 ? 8.531 -10.206 -11.659 1.00 93.94 112 TRP A C 1
ATOM 867 O O . TRP A 1 112 ? 8.494 -11.441 -11.591 1.00 93.94 112 TRP A O 1
ATOM 877 N N . THR A 1 113 ? 7.439 -9.477 -11.910 1.00 92.88 113 THR A N 1
ATOM 878 C CA . THR A 1 113 ? 6.118 -10.082 -12.170 1.00 92.88 113 THR A CA 1
ATOM 879 C C . THR A 1 113 ? 6.063 -10.858 -13.490 1.00 92.88 113 THR A C 1
ATOM 881 O O . THR A 1 113 ? 5.339 -11.858 -13.576 1.00 92.88 113 THR A O 1
ATOM 884 N N . ASN A 1 114 ? 6.838 -10.447 -14.498 1.00 91.88 114 ASN A N 1
ATOM 885 C CA . ASN A 1 114 ? 6.984 -11.179 -15.757 1.00 91.88 114 ASN A CA 1
ATOM 886 C C . ASN A 1 114 ? 7.962 -12.356 -15.637 1.00 91.88 114 ASN A C 1
ATOM 888 O O . ASN A 1 114 ? 7.706 -13.418 -16.199 1.00 91.88 114 ASN A O 1
ATOM 892 N N . ARG A 1 115 ? 9.053 -12.197 -14.877 1.00 94.12 115 ARG A N 1
ATOM 893 C CA . ARG A 1 115 ? 10.101 -13.216 -14.727 1.00 94.12 115 ARG A CA 1
ATOM 894 C C . ARG A 1 115 ? 9.639 -14.447 -13.956 1.00 94.12 115 ARG A C 1
ATOM 896 O O . ARG A 1 115 ? 10.032 -15.554 -14.312 1.00 94.12 115 ARG A O 1
ATOM 903 N N . SER A 1 116 ? 8.849 -14.276 -12.892 1.00 95.94 116 SER A N 1
ATOM 904 C CA . SER A 1 116 ? 8.436 -15.407 -12.056 1.00 95.94 116 SER A CA 1
ATOM 905 C C . SER A 1 116 ? 6.956 -15.386 -11.680 1.00 95.94 116 SER A C 1
ATOM 907 O O . SER A 1 116 ? 6.398 -14.408 -11.178 1.00 95.94 116 SER A O 1
ATOM 909 N N . ASN A 1 117 ? 6.315 -16.538 -11.884 1.00 95.19 117 ASN A N 1
ATOM 910 C CA . ASN A 1 117 ? 4.908 -16.737 -11.545 1.00 95.19 117 ASN A CA 1
ATOM 911 C C . ASN A 1 117 ? 4.686 -16.727 -10.026 1.00 95.19 117 ASN A C 1
ATOM 913 O O . ASN A 1 117 ? 3.629 -16.288 -9.575 1.00 95.19 117 ASN A O 1
ATOM 917 N N . VAL A 1 118 ? 5.675 -17.183 -9.246 1.00 96.25 118 VAL A N 1
ATOM 918 C CA . VAL A 1 118 ? 5.612 -17.190 -7.778 1.00 96.25 118 VAL A CA 1
ATOM 919 C C . VAL A 1 118 ? 5.634 -15.766 -7.237 1.00 96.25 118 VAL A C 1
ATOM 921 O O . VAL A 1 118 ? 4.730 -15.421 -6.484 1.00 96.25 118 VAL A O 1
ATOM 924 N N . TYR A 1 119 ? 6.567 -14.913 -7.684 1.00 95.69 119 TYR A N 1
ATOM 925 C CA . TYR A 1 119 ? 6.574 -13.494 -7.307 1.00 95.69 119 TYR A CA 1
ATOM 926 C C . TYR A 1 119 ? 5.251 -12.829 -7.673 1.00 95.69 119 TYR A C 1
ATOM 928 O O . TYR A 1 119 ? 4.650 -12.166 -6.839 1.00 95.69 119 TYR A O 1
ATOM 936 N N . ARG A 1 120 ? 4.744 -13.071 -8.890 1.00 94.94 120 ARG A N 1
ATOM 937 C CA . ARG A 1 120 ? 3.467 -12.509 -9.344 1.00 94.94 120 ARG A CA 1
ATOM 938 C C . ARG A 1 120 ? 2.280 -12.932 -8.479 1.00 94.94 120 ARG A C 1
ATOM 940 O O . ARG A 1 120 ? 1.386 -12.123 -8.255 1.00 94.94 120 ARG A O 1
ATOM 947 N N . ARG A 1 121 ? 2.226 -14.190 -8.032 1.00 95.44 121 ARG A N 1
ATOM 948 C CA . ARG A 1 121 ? 1.166 -14.672 -7.131 1.00 95.44 121 ARG A CA 1
ATOM 949 C C . ARG A 1 121 ? 1.347 -14.110 -5.720 1.00 95.44 121 ARG A C 1
ATOM 951 O O . ARG A 1 121 ? 0.378 -13.623 -5.154 1.00 95.44 121 ARG A O 1
ATOM 958 N N . ALA A 1 122 ? 2.570 -14.125 -5.193 1.00 96.50 122 ALA A N 1
ATOM 959 C CA . ALA A 1 122 ? 2.883 -13.663 -3.844 1.00 96.50 122 ALA A CA 1
ATOM 960 C C . ALA A 1 122 ? 2.677 -12.151 -3.670 1.00 96.50 122 ALA A C 1
ATOM 962 O O . ALA A 1 122 ? 2.065 -11.736 -2.691 1.00 96.50 122 ALA A O 1
ATOM 963 N N . SER A 1 123 ? 3.123 -11.327 -4.624 1.00 94.75 123 SER A N 1
ATOM 964 C CA . SER A 1 123 ? 2.943 -9.872 -4.565 1.00 94.75 123 SER A CA 1
ATOM 965 C C . SER A 1 123 ? 1.472 -9.475 -4.658 1.00 94.75 123 SER A C 1
ATOM 967 O O . SER A 1 123 ? 1.025 -8.612 -3.908 1.00 94.75 123 SER A O 1
ATOM 969 N N . ARG A 1 124 ? 0.697 -10.155 -5.514 1.00 93.88 124 ARG A N 1
ATOM 970 C CA . ARG A 1 124 ? -0.759 -9.974 -5.590 1.00 93.88 124 ARG A CA 1
ATOM 971 C C . ARG A 1 124 ? -1.447 -10.391 -4.300 1.00 93.88 124 ARG A C 1
ATOM 973 O O . ARG A 1 124 ? -2.236 -9.611 -3.792 1.00 93.88 124 ARG A O 1
ATOM 980 N N . ALA A 1 125 ? -1.109 -11.563 -3.759 1.00 94.88 125 ALA A N 1
ATOM 981 C CA . ALA A 1 125 ? -1.656 -12.034 -2.492 1.00 94.88 125 ALA A CA 1
ATOM 982 C C . ALA A 1 125 ? -1.382 -11.035 -1.357 1.00 94.88 125 ALA A C 1
ATOM 984 O O . ALA A 1 125 ? -2.293 -10.704 -0.607 1.00 94.88 125 ALA A O 1
ATOM 985 N N . LEU A 1 126 ? -0.156 -10.500 -1.270 1.00 93.69 126 LEU A N 1
ATOM 986 C CA . LEU A 1 126 ? 0.213 -9.534 -0.233 1.00 93.69 126 LEU A CA 1
ATOM 987 C C . LEU A 1 126 ? -0.639 -8.260 -0.305 1.00 93.69 126 LEU A C 1
ATOM 989 O O . LEU A 1 126 ? -1.095 -7.774 0.723 1.00 93.69 126 LEU A O 1
ATOM 993 N N . VAL A 1 127 ? -0.881 -7.750 -1.514 1.00 92.06 127 VAL A N 1
ATOM 994 C CA . VAL A 1 127 ? -1.703 -6.552 -1.728 1.00 92.06 127 VAL A CA 1
ATOM 995 C C . VAL A 1 127 ? -3.186 -6.833 -1.481 1.00 92.06 127 VAL A C 1
ATOM 997 O O . VAL A 1 127 ? -3.848 -6.045 -0.818 1.00 92.06 127 VAL A O 1
ATOM 1000 N N . THR A 1 128 ? -3.708 -7.978 -1.934 1.00 92.81 128 THR A N 1
ATOM 1001 C CA . THR A 1 128 ? -5.106 -8.352 -1.666 1.00 92.81 128 THR A CA 1
ATOM 1002 C C . THR A 1 128 ? -5.376 -8.580 -0.184 1.00 92.81 128 THR A C 1
ATOM 1004 O O . THR A 1 128 ? -6.468 -8.275 0.275 1.00 92.81 128 THR A O 1
ATOM 1007 N N . ILE A 1 129 ? -4.394 -9.095 0.567 1.00 94.00 129 ILE A N 1
ATOM 1008 C CA . ILE A 1 129 ? -4.508 -9.218 2.023 1.00 94.00 129 ILE A CA 1
ATOM 1009 C C . ILE A 1 129 ? -4.584 -7.826 2.655 1.00 94.00 129 ILE A C 1
ATOM 1011 O O . ILE A 1 129 ? -5.455 -7.621 3.490 1.00 94.00 129 ILE A O 1
ATOM 1015 N N . GLY A 1 130 ? -3.759 -6.870 2.214 1.00 89.31 130 GLY A N 1
ATOM 1016 C CA . GLY A 1 130 ? -3.813 -5.490 2.717 1.00 89.31 130 GLY A CA 1
ATOM 1017 C C . GLY A 1 130 ? -5.169 -4.803 2.504 1.00 89.31 130 GLY A C 1
ATOM 1018 O O . GLY A 1 130 ? -5.645 -4.068 3.356 1.00 89.31 130 GLY A O 1
ATOM 1019 N N . TYR A 1 131 ? -5.875 -5.110 1.412 1.00 89.81 131 TYR A N 1
ATOM 1020 C CA . TYR A 1 131 ? -7.227 -4.571 1.196 1.00 89.81 131 TYR A CA 1
ATOM 1021 C C . TYR A 1 131 ? -8.310 -5.193 2.082 1.00 89.81 131 TYR A C 1
ATOM 1023 O O . TYR A 1 131 ? -9.381 -4.614 2.205 1.00 89.81 131 TYR A O 1
ATOM 1031 N N . VAL A 1 132 ? -8.082 -6.386 2.636 1.00 92.38 132 VAL A N 1
ATOM 1032 C CA . VAL A 1 132 ? -9.123 -7.198 3.293 1.00 92.38 132 VAL A CA 1
ATOM 1033 C C . VAL A 1 132 ? -8.839 -7.404 4.788 1.00 92.38 132 VAL A C 1
ATOM 1035 O O . VAL A 1 132 ? -9.725 -7.827 5.530 1.00 92.38 132 VAL A O 1
ATOM 1038 N N . GLU A 1 133 ? -7.626 -7.104 5.257 1.00 92.75 133 GLU A N 1
ATOM 1039 C CA . GLU A 1 133 ? -7.188 -7.386 6.628 1.00 92.75 133 GLU A CA 1
ATOM 1040 C C . GLU A 1 133 ? -8.048 -6.704 7.695 1.00 92.75 133 GLU A C 1
ATOM 1042 O O . GLU A 1 133 ? -8.450 -7.365 8.655 1.00 92.75 133 GLU A O 1
ATOM 1047 N N . LEU A 1 134 ? -8.410 -5.435 7.492 1.00 89.38 134 LEU A N 1
ATOM 1048 C CA . LEU A 1 134 ? -9.249 -4.688 8.424 1.00 89.38 134 LEU A CA 1
ATOM 1049 C C . LEU A 1 134 ? -10.684 -5.231 8.463 1.00 89.38 134 LEU A C 1
ATOM 1051 O O . LEU A 1 134 ? -11.209 -5.497 9.544 1.00 89.38 134 LEU A O 1
ATOM 1055 N N . LEU A 1 135 ? -11.291 -5.501 7.303 1.00 90.94 135 LEU A N 1
ATOM 1056 C CA . LEU A 1 135 ? -12.614 -6.127 7.231 1.00 90.94 135 LEU A CA 1
ATOM 1057 C C . LEU A 1 135 ? -12.644 -7.472 7.963 1.00 90.94 135 LEU A C 1
ATOM 1059 O O . LEU A 1 135 ? -13.562 -7.760 8.733 1.00 90.94 135 LEU A O 1
ATOM 1063 N N . VAL A 1 136 ? -11.636 -8.311 7.730 1.00 94.12 136 VAL A N 1
ATOM 1064 C CA . VAL A 1 136 ? -11.559 -9.624 8.372 1.00 94.12 136 VAL A CA 1
ATOM 1065 C C . VAL A 1 136 ? -11.376 -9.478 9.883 1.00 94.12 136 VAL A C 1
ATOM 1067 O O . VAL A 1 136 ? -11.969 -10.253 10.635 1.00 94.12 136 VAL A O 1
ATOM 1070 N N . GLU A 1 137 ? -10.636 -8.472 10.350 1.00 92.12 137 GLU A N 1
ATOM 1071 C CA . GLU A 1 137 ? -10.524 -8.151 11.773 1.00 92.12 137 GLU A CA 1
ATOM 1072 C C . GLU A 1 137 ? -11.859 -7.690 12.380 1.00 92.12 137 GLU A C 1
ATOM 1074 O O . GLU A 1 137 ? -12.244 -8.187 13.442 1.00 92.12 137 GLU A O 1
ATOM 1079 N N . MET A 1 138 ? -12.603 -6.813 11.698 1.00 89.62 138 MET A N 1
ATOM 1080 C CA . MET A 1 138 ? -13.936 -6.361 12.123 1.00 89.62 138 MET A CA 1
ATOM 1081 C C . MET A 1 138 ? -14.917 -7.527 12.261 1.00 89.62 138 MET A C 1
ATOM 1083 O O . MET A 1 138 ? -15.591 -7.672 13.285 1.00 89.62 138 MET A O 1
ATOM 1087 N N . VAL A 1 139 ? -14.951 -8.421 11.270 1.00 92.31 139 VAL A N 1
ATOM 1088 C CA . VAL A 1 139 ? -15.788 -9.629 11.309 1.00 92.31 139 VAL A CA 1
ATOM 1089 C C . VAL A 1 139 ? -15.332 -10.577 12.422 1.00 92.31 139 VAL A C 1
ATOM 1091 O O . VAL A 1 139 ? -16.156 -11.126 13.157 1.00 92.31 139 VAL A O 1
ATOM 1094 N N . ALA A 1 140 ? -14.021 -10.755 12.596 1.00 93.06 140 ALA A N 1
ATOM 1095 C CA . ALA A 1 140 ? -13.463 -11.596 13.650 1.00 93.06 140 ALA A CA 1
ATOM 1096 C C . ALA A 1 140 ? -13.806 -11.081 15.051 1.00 93.06 140 ALA A C 1
ATOM 1098 O O . ALA A 1 140 ? -14.064 -11.880 15.954 1.00 93.06 140 ALA A O 1
ATOM 1099 N N . ARG A 1 141 ? -13.845 -9.757 15.223 1.00 88.31 141 ARG A N 1
ATOM 1100 C CA . ARG A 1 141 ? -14.209 -9.103 16.478 1.00 88.31 141 ARG A CA 1
ATOM 1101 C C . ARG A 1 141 ? -15.656 -9.385 16.874 1.00 88.31 141 ARG A C 1
ATOM 1103 O O . ARG A 1 141 ? -15.896 -9.678 18.042 1.00 88.31 141 ARG A O 1
ATOM 1110 N N . LYS A 1 142 ? -16.592 -9.430 15.915 1.00 88.50 142 LYS A N 1
ATOM 1111 C CA . LYS A 1 142 ? -17.989 -9.839 16.174 1.00 88.50 142 LYS A CA 1
ATOM 1112 C C . LYS A 1 142 ? -18.099 -11.271 16.720 1.00 88.50 142 LYS A C 1
ATOM 1114 O O . LYS A 1 142 ? -19.012 -11.574 17.478 1.00 88.50 142 LYS A O 1
ATOM 1119 N N . ARG A 1 143 ? -17.143 -12.150 16.390 1.00 89.75 143 ARG A N 1
ATOM 1120 C CA . ARG A 1 143 ? -17.065 -13.538 16.894 1.00 89.75 143 ARG A CA 1
ATOM 1121 C C . ARG A 1 143 ? -16.347 -13.661 18.251 1.00 89.75 143 ARG A C 1
ATOM 1123 O O . ARG A 1 143 ? -16.244 -14.763 18.792 1.00 89.75 143 ARG A O 1
ATOM 1130 N N . GLY A 1 144 ? -15.829 -12.561 18.793 1.00 89.56 144 GLY A N 1
ATOM 1131 C CA . GLY A 1 144 ? -15.158 -12.485 20.088 1.00 89.56 144 GLY A CA 1
ATOM 1132 C C . GLY A 1 144 ? -13.639 -12.311 20.009 1.00 89.56 144 GLY A C 1
ATOM 1133 O O . GLY A 1 144 ? -12.975 -12.684 19.039 1.00 89.56 144 GLY A O 1
ATOM 1134 N N . ASP A 1 145 ? -13.062 -11.791 21.092 1.00 86.75 145 ASP A N 1
ATOM 1135 C CA . ASP A 1 145 ? -11.669 -11.327 21.126 1.00 86.75 145 ASP A CA 1
ATOM 1136 C C . ASP A 1 145 ? -10.630 -12.432 20.896 1.00 86.75 145 ASP A C 1
ATOM 1138 O O . ASP A 1 145 ? -9.601 -12.207 20.258 1.00 86.75 145 ASP A O 1
ATOM 1142 N N . ARG A 1 146 ? -10.902 -13.662 21.354 1.00 88.75 146 ARG A N 1
ATOM 1143 C CA . ARG A 1 146 ? -10.013 -14.813 21.102 1.00 88.75 146 ARG A CA 1
ATOM 1144 C C . ARG A 1 146 ? -9.906 -15.128 19.608 1.00 88.75 146 ARG A C 1
ATOM 1146 O O . ARG A 1 146 ? -8.827 -15.479 19.131 1.00 88.75 146 ARG A O 1
ATOM 1153 N N . SER A 1 147 ? -11.017 -15.003 18.880 1.00 90.69 147 SER A N 1
ATOM 1154 C CA . SER A 1 147 ? -11.063 -15.205 17.430 1.00 90.69 147 SER A CA 1
ATOM 1155 C C . SER A 1 147 ? -10.350 -14.066 16.706 1.00 90.69 147 SER A C 1
ATOM 1157 O O . SER A 1 147 ? -9.555 -14.344 15.810 1.00 90.69 147 SER A O 1
ATOM 1159 N N . ARG A 1 148 ? -10.555 -12.815 17.152 1.00 91.19 148 ARG A N 1
ATOM 1160 C CA . ARG A 1 148 ? -9.860 -11.624 16.633 1.00 91.19 148 ARG A CA 1
ATOM 1161 C C . ARG A 1 148 ? -8.347 -11.808 16.639 1.00 91.19 148 ARG A C 1
ATOM 1163 O O . ARG A 1 148 ? -7.727 -11.817 15.582 1.00 91.19 148 ARG A O 1
ATOM 1170 N N . TRP A 1 149 ? -7.754 -12.049 17.807 1.00 91.88 149 TRP A N 1
ATOM 1171 C CA . TRP A 1 149 ? -6.299 -12.177 17.935 1.00 91.88 149 TRP A CA 1
ATOM 1172 C C . TRP A 1 149 ? -5.722 -13.396 17.204 1.00 91.88 149 TRP A C 1
ATOM 1174 O O . TRP A 1 149 ? -4.621 -13.317 16.663 1.00 91.88 149 TRP A O 1
ATOM 1184 N N . ARG A 1 150 ? -6.466 -14.512 17.127 1.00 93.56 150 ARG A N 1
ATOM 1185 C CA . ARG A 1 150 ? -6.058 -15.681 16.329 1.00 93.56 150 ARG A CA 1
ATOM 1186 C C . ARG A 1 150 ? -5.990 -15.347 14.838 1.00 93.56 150 ARG A C 1
ATOM 1188 O O . ARG A 1 150 ? -5.054 -15.770 14.166 1.00 93.56 150 ARG A O 1
ATOM 1195 N N . ILE A 1 151 ? -6.973 -14.605 14.336 1.00 94.94 151 ILE A N 1
ATOM 1196 C CA . ILE A 1 151 ? -7.049 -14.200 12.931 1.00 94.94 151 ILE A CA 1
ATOM 1197 C C . ILE A 1 151 ? -5.965 -13.171 12.600 1.00 94.94 151 ILE A C 1
ATOM 1199 O O . ILE A 1 151 ? -5.268 -13.348 11.605 1.00 94.94 151 ILE A O 1
ATOM 1203 N N . VAL A 1 152 ? -5.744 -12.175 13.464 1.00 94.00 152 VAL A N 1
ATOM 1204 C CA . VAL A 1 152 ? -4.656 -11.192 13.306 1.00 94.00 152 VAL A CA 1
ATOM 1205 C C . VAL A 1 152 ? -3.288 -11.890 13.266 1.00 94.00 152 VAL A C 1
ATOM 1207 O O . VAL A 1 152 ? -2.474 -11.632 12.381 1.00 94.00 152 VAL A O 1
ATOM 1210 N N . LEU A 1 153 ? -3.039 -12.851 14.164 1.00 95.50 153 LEU A N 1
ATOM 1211 C CA . LEU A 1 153 ? -1.801 -13.638 14.147 1.00 95.50 153 LEU A CA 1
ATOM 1212 C C . LEU A 1 153 ? -1.643 -14.450 12.852 1.00 95.50 153 LEU A C 1
ATOM 1214 O O . LEU A 1 153 ? -0.546 -14.507 12.297 1.00 95.50 153 LEU A O 1
ATOM 1218 N N . LEU A 1 154 ? -2.723 -15.067 12.364 1.00 96.56 154 LEU A N 1
ATOM 1219 C CA . LEU A 1 154 ? -2.714 -15.853 11.130 1.00 96.56 154 LEU A CA 1
ATOM 1220 C C . LEU A 1 154 ? -2.427 -14.977 9.902 1.00 96.56 154 LEU A C 1
ATOM 1222 O O . LEU A 1 154 ? -1.560 -15.322 9.103 1.00 96.56 154 LEU A O 1
ATOM 1226 N N . ILE A 1 155 ? -3.104 -13.835 9.767 1.00 95.62 155 ILE A N 1
ATOM 1227 C CA . ILE A 1 155 ? -2.892 -12.898 8.656 1.00 95.62 155 ILE A CA 1
ATOM 1228 C C . ILE A 1 155 ? -1.459 -12.364 8.681 1.00 95.62 155 ILE A C 1
ATOM 1230 O O . ILE A 1 155 ? -0.784 -12.366 7.652 1.00 95.62 155 ILE A O 1
ATOM 1234 N N . GLU A 1 156 ? -0.955 -11.959 9.847 1.00 95.31 156 GLU A N 1
ATOM 1235 C CA . GLU A 1 156 ? 0.410 -11.450 9.961 1.00 95.31 156 GLU A CA 1
ATOM 1236 C C . GLU A 1 156 ? 1.456 -12.544 9.685 1.00 95.31 156 GLU A C 1
ATOM 1238 O O . GLU A 1 156 ? 2.438 -12.311 8.978 1.00 95.31 156 GLU A O 1
ATOM 1243 N N . SER A 1 157 ? 1.217 -13.779 10.134 1.00 96.56 157 SER A N 1
ATOM 1244 C CA . SER A 1 157 ? 2.045 -14.937 9.775 1.00 96.56 157 SER A CA 1
ATOM 1245 C C . SER A 1 157 ? 2.074 -15.182 8.263 1.00 96.56 157 SER A C 1
ATOM 1247 O O . SER A 1 157 ? 3.149 -15.347 7.686 1.00 96.56 157 SER A O 1
ATOM 1249 N N . ILE A 1 158 ? 0.925 -15.111 7.587 1.00 97.00 158 ILE A N 1
ATOM 1250 C CA . ILE A 1 158 ? 0.855 -15.258 6.129 1.00 97.00 158 ILE A CA 1
ATOM 1251 C C . ILE A 1 158 ? 1.594 -14.106 5.429 1.00 97.00 158 ILE A C 1
ATOM 1253 O O . ILE A 1 158 ? 2.388 -14.355 4.522 1.00 97.00 158 ILE A O 1
ATOM 1257 N N . LYS A 1 159 ? 1.401 -12.849 5.853 1.00 95.75 159 LYS A N 1
ATOM 1258 C CA . LYS A 1 159 ? 2.089 -11.685 5.262 1.00 95.75 159 LYS A CA 1
ATOM 1259 C C . LYS A 1 159 ? 3.602 -11.770 5.424 1.00 95.75 159 LYS A C 1
ATOM 1261 O O . LYS A 1 159 ? 4.332 -11.535 4.459 1.00 95.75 159 LYS A O 1
ATOM 1266 N N . THR A 1 160 ? 4.084 -12.125 6.612 1.00 96.00 160 THR A N 1
ATOM 1267 C CA . THR A 1 160 ? 5.523 -12.297 6.857 1.00 96.00 160 THR A CA 1
ATOM 1268 C C . THR A 1 160 ? 6.100 -13.436 6.024 1.00 96.00 160 THR A C 1
ATOM 1270 O O . THR A 1 160 ? 7.129 -13.242 5.378 1.00 96.00 160 THR A O 1
ATOM 1273 N N . MET A 1 161 ? 5.401 -14.569 5.914 1.00 96.75 161 MET A N 1
ATOM 1274 C CA . MET A 1 161 ? 5.798 -15.662 5.023 1.00 96.75 161 MET A CA 1
ATOM 1275 C C . MET A 1 161 ? 5.877 -15.201 3.558 1.00 96.75 161 MET A C 1
ATOM 1277 O O . MET A 1 161 ? 6.867 -15.472 2.881 1.00 96.75 161 MET A O 1
ATOM 1281 N N . LEU A 1 162 ? 4.881 -14.457 3.064 1.00 96.56 162 LEU A N 1
ATOM 1282 C CA . LEU A 1 162 ? 4.871 -13.919 1.698 1.00 96.56 162 LEU A CA 1
ATOM 1283 C C . LEU A 1 162 ? 6.029 -12.940 1.448 1.00 96.56 162 LEU A C 1
ATOM 1285 O O . LEU A 1 162 ? 6.678 -13.029 0.405 1.00 96.56 162 LEU A O 1
ATOM 1289 N N . ARG A 1 163 ? 6.334 -12.045 2.399 1.00 95.31 163 ARG A N 1
ATOM 1290 C CA . ARG A 1 163 ? 7.495 -11.135 2.323 1.00 95.31 163 ARG A CA 1
ATOM 1291 C C . ARG A 1 163 ? 8.816 -11.904 2.288 1.00 95.31 163 ARG A C 1
ATOM 1293 O O . ARG A 1 163 ? 9.674 -11.586 1.471 1.00 95.31 163 ARG A O 1
ATOM 1300 N N . LEU A 1 164 ? 8.956 -12.957 3.095 1.00 95.81 164 LEU A N 1
ATOM 1301 C CA . LEU A 1 164 ? 10.145 -13.815 3.089 1.00 95.81 164 LEU A CA 1
ATOM 1302 C C . LEU A 1 164 ? 10.284 -14.608 1.782 1.00 95.81 164 LEU A C 1
ATOM 1304 O O . LEU A 1 164 ? 11.393 -14.745 1.270 1.00 95.81 164 LEU A O 1
ATOM 1308 N N . VAL A 1 165 ? 9.179 -15.080 1.192 1.00 96.12 165 VAL A N 1
ATOM 1309 C CA . VAL A 1 165 ? 9.188 -15.712 -0.140 1.00 96.12 165 VAL A CA 1
ATOM 1310 C C . VAL A 1 165 ? 9.620 -14.712 -1.214 1.00 96.12 165 VAL A C 1
ATOM 1312 O O . VAL A 1 165 ? 10.447 -15.053 -2.060 1.00 96.12 165 VAL A O 1
ATOM 1315 N N . LEU A 1 166 ? 9.113 -13.474 -1.170 1.00 95.25 166 LEU A N 1
ATOM 1316 C CA . LEU A 1 166 ? 9.536 -12.405 -2.080 1.00 95.25 166 LEU A CA 1
ATOM 1317 C C . LEU A 1 166 ? 11.040 -12.136 -1.937 1.00 95.25 166 LEU A C 1
ATOM 1319 O O . LEU A 1 166 ? 11.748 -12.180 -2.939 1.00 95.25 166 LEU A O 1
ATOM 1323 N N . LEU A 1 167 ? 11.530 -11.970 -0.705 1.00 95.44 167 LEU A N 1
ATOM 1324 C CA . LEU A 1 167 ? 12.947 -11.761 -0.394 1.00 95.44 167 LEU A CA 1
ATOM 1325 C C . LEU A 1 167 ? 13.830 -12.922 -0.885 1.00 95.44 167 LEU A C 1
ATOM 1327 O O . LEU A 1 167 ? 14.893 -12.700 -1.464 1.00 95.44 167 LEU A O 1
ATOM 1331 N N . ARG A 1 168 ? 13.379 -14.172 -0.711 1.00 94.81 168 ARG A N 1
ATOM 1332 C CA . ARG A 1 168 ? 14.086 -15.383 -1.162 1.00 94.81 168 ARG A CA 1
ATOM 1333 C C . ARG A 1 168 ? 14.250 -15.421 -2.684 1.00 94.81 168 ARG A C 1
ATOM 1335 O O . ARG A 1 168 ? 15.294 -15.860 -3.163 1.00 94.81 168 ARG A O 1
ATOM 1342 N N . ILE A 1 169 ? 13.228 -14.988 -3.429 1.00 94.25 169 ILE A N 1
ATOM 1343 C CA . ILE A 1 169 ? 13.222 -14.989 -4.900 1.00 94.25 169 ILE A CA 1
ATOM 1344 C C . ILE A 1 169 ? 14.061 -13.838 -5.452 1.00 94.25 169 ILE A C 1
ATOM 1346 O O . ILE A 1 169 ? 14.847 -14.048 -6.373 1.00 94.25 169 ILE A O 1
ATOM 1350 N N . THR A 1 170 ? 13.881 -12.627 -4.921 1.00 93.25 170 THR A N 1
ATOM 1351 C CA . THR A 1 170 ? 14.525 -11.432 -5.476 1.00 93.25 170 THR A CA 1
ATOM 1352 C C . THR A 1 170 ? 15.963 -11.259 -5.005 1.00 93.25 170 THR A C 1
ATOM 1354 O O . THR A 1 170 ? 16.729 -10.613 -5.717 1.00 93.25 170 THR A O 1
ATOM 1357 N N . ARG A 1 171 ? 16.326 -11.798 -3.824 1.00 94.00 171 ARG A N 1
ATOM 1358 C CA . ARG A 1 171 ? 17.590 -11.515 -3.104 1.00 94.00 171 ARG A CA 1
ATOM 1359 C C . ARG A 1 171 ? 17.884 -10.009 -3.002 1.00 94.00 171 ARG A C 1
ATOM 1361 O O . ARG A 1 171 ? 19.033 -9.575 -3.006 1.00 94.00 171 ARG A O 1
ATOM 1368 N N . ARG A 1 172 ? 16.815 -9.211 -2.971 1.00 93.00 172 ARG A N 1
ATOM 1369 C CA . ARG A 1 172 ? 16.772 -7.741 -3.038 1.00 93.00 172 ARG A CA 1
ATOM 1370 C C . ARG A 1 172 ? 15.734 -7.249 -2.023 1.00 93.00 172 ARG A C 1
ATOM 1372 O O . ARG A 1 172 ? 14.805 -8.016 -1.747 1.00 93.00 172 ARG A O 1
ATOM 1379 N N . PRO A 1 173 ? 15.843 -6.014 -1.498 1.00 92.00 173 PRO A N 1
ATOM 1380 C CA . PRO A 1 173 ? 14.884 -5.495 -0.526 1.00 92.00 173 PRO A CA 1
ATOM 1381 C C . PRO A 1 173 ? 13.457 -5.568 -1.075 1.00 92.00 173 PRO A C 1
ATOM 1383 O O . PRO A 1 173 ? 13.220 -5.384 -2.279 1.00 92.00 173 PRO A O 1
ATOM 1386 N N . VAL A 1 174 ? 12.499 -5.879 -0.201 1.00 91.44 174 VAL A N 1
ATOM 1387 C CA . VAL A 1 174 ? 11.101 -6.052 -0.611 1.00 91.44 174 VAL A CA 1
ATOM 1388 C C . VAL A 1 174 ? 10.463 -4.677 -0.778 1.00 91.44 174 VAL A C 1
ATOM 1390 O O . VAL A 1 174 ? 10.071 -4.031 0.191 1.00 91.44 174 VAL A O 1
ATOM 1393 N N . LEU A 1 175 ? 10.342 -4.230 -2.029 1.00 90.69 175 LEU A N 1
ATOM 1394 C CA . LEU A 1 175 ? 9.723 -2.943 -2.338 1.00 90.69 175 LEU A CA 1
ATOM 1395 C C . LEU A 1 175 ? 8.256 -2.893 -1.904 1.00 90.69 175 LEU A C 1
ATOM 1397 O O . LEU A 1 175 ? 7.522 -3.882 -1.986 1.00 90.69 175 LEU A O 1
ATOM 1401 N N . TYR A 1 176 ? 7.836 -1.705 -1.472 1.00 85.94 176 TYR A N 1
ATOM 1402 C CA . TYR A 1 176 ? 6.462 -1.413 -1.093 1.00 85.94 176 TYR A CA 1
ATOM 1403 C C . TYR A 1 176 ? 5.877 -0.343 -2.028 1.00 85.94 176 TYR A C 1
ATOM 1405 O O . TYR A 1 176 ? 6.430 0.759 -2.068 1.00 85.94 176 TYR A O 1
ATOM 1413 N N . PRO A 1 177 ? 4.752 -0.618 -2.709 1.00 88.19 177 PRO A N 1
ATOM 1414 C CA . PRO A 1 177 ? 4.092 -1.924 -2.826 1.00 88.19 177 PRO A CA 1
ATOM 1415 C C . PRO A 1 177 ? 4.879 -2.906 -3.723 1.00 88.19 177 PRO A C 1
ATOM 1417 O O . PRO A 1 177 ? 5.585 -2.480 -4.629 1.00 88.19 177 PRO A O 1
ATOM 1420 N N . PRO A 1 178 ? 4.732 -4.233 -3.550 1.00 87.56 178 PRO A N 1
ATOM 1421 C CA . PRO A 1 178 ? 5.452 -5.228 -4.357 1.00 87.56 178 PRO A CA 1
ATOM 1422 C C . PRO A 1 178 ? 4.836 -5.447 -5.752 1.00 87.56 178 PRO A C 1
ATOM 1424 O O . PRO A 1 178 ? 5.265 -6.330 -6.500 1.00 87.56 178 PRO A O 1
ATOM 1427 N N . THR A 1 179 ? 3.777 -4.714 -6.092 1.00 89.12 179 THR A N 1
ATOM 1428 C CA . THR A 1 179 ? 3.063 -4.814 -7.365 1.00 89.12 179 THR A CA 1
ATOM 1429 C C . THR A 1 179 ? 3.338 -3.593 -8.239 1.00 89.12 179 THR A C 1
ATOM 1431 O O . THR A 1 179 ? 3.601 -2.504 -7.724 1.00 89.12 179 THR A O 1
ATOM 1434 N N . PRO A 1 180 ? 3.275 -3.753 -9.572 1.00 85.94 180 PRO A N 1
ATOM 1435 C CA . PRO A 1 180 ? 3.369 -2.620 -10.478 1.00 85.94 180 PRO A CA 1
ATOM 1436 C C . PRO A 1 180 ? 2.182 -1.683 -10.252 1.00 85.94 180 PRO A C 1
ATOM 1438 O O . PRO A 1 180 ? 1.031 -2.113 -10.316 1.00 85.94 180 PRO A O 1
ATOM 1441 N N . GLN A 1 181 ? 2.476 -0.414 -9.975 1.00 82.06 181 GLN A N 1
ATOM 1442 C CA . GLN A 1 181 ? 1.467 0.627 -9.810 1.00 82.06 181 GLN A CA 1
ATOM 1443 C C . GLN A 1 181 ? 1.062 1.198 -11.171 1.00 82.06 181 GLN A C 1
ATOM 1445 O O . GLN A 1 181 ? 1.881 1.309 -12.087 1.00 82.06 181 GLN A O 1
ATOM 1450 N N . ARG A 1 182 ? -0.216 1.562 -11.300 1.00 81.00 182 ARG A N 1
ATOM 1451 C CA . ARG A 1 182 ? -0.716 2.339 -12.435 1.00 81.00 182 ARG A CA 1
ATOM 1452 C C . ARG A 1 182 ? -0.344 3.809 -12.225 1.00 81.00 182 ARG A C 1
ATOM 1454 O O . ARG A 1 182 ? -0.710 4.395 -11.215 1.00 81.00 182 ARG A O 1
ATOM 1461 N N . GLU A 1 183 ? 0.358 4.392 -13.193 1.00 76.19 183 GLU A N 1
ATOM 1462 C CA . GLU A 1 183 ? 0.904 5.762 -13.108 1.00 76.19 183 GLU A CA 1
ATOM 1463 C C . GLU A 1 183 ? 0.268 6.744 -14.099 1.00 76.19 183 GLU A C 1
ATOM 1465 O O . GLU A 1 183 ? 0.660 7.904 -14.158 1.00 76.19 183 GLU A O 1
ATOM 1470 N N . TYR A 1 184 ? -0.696 6.288 -14.896 1.00 74.31 184 TYR A N 1
ATOM 1471 C CA . TYR A 1 184 ? -1.324 7.087 -15.941 1.00 74.31 184 TYR A CA 1
ATOM 1472 C C . TYR A 1 184 ? -2.843 7.079 -15.820 1.00 74.31 184 TYR A C 1
ATOM 1474 O O . TYR A 1 184 ? -3.458 6.083 -15.420 1.00 74.31 184 TYR A O 1
ATOM 1482 N N . ASP A 1 185 ? -3.441 8.200 -16.213 1.00 69.44 185 ASP A N 1
ATOM 1483 C CA . ASP A 1 185 ? -4.882 8.371 -16.213 1.00 69.44 185 ASP A CA 1
ATOM 1484 C C . ASP A 1 185 ? -5.509 7.824 -17.489 1.00 69.44 185 ASP A C 1
ATOM 1486 O O . ASP A 1 185 ? -5.220 8.252 -18.602 1.00 69.44 185 ASP A O 1
ATOM 1490 N N . ILE A 1 186 ? -6.414 6.865 -17.303 1.00 68.12 186 ILE A N 1
ATOM 1491 C CA . ILE A 1 186 ? -7.150 6.200 -18.383 1.00 68.12 186 ILE A CA 1
ATOM 1492 C C . ILE A 1 186 ? -7.999 7.198 -19.185 1.00 68.12 186 ILE A C 1
ATOM 1494 O O . ILE A 1 186 ? -8.217 6.990 -20.370 1.00 68.12 186 ILE A O 1
ATOM 1498 N N . THR A 1 187 ? -8.448 8.293 -18.563 1.00 66.44 187 THR A N 1
ATOM 1499 C CA . THR A 1 187 ? -9.237 9.348 -19.221 1.00 66.44 187 THR A CA 1
ATOM 1500 C C . THR A 1 187 ? -8.447 10.108 -20.281 1.00 66.44 187 THR A C 1
ATOM 1502 O O . THR A 1 187 ? -9.055 10.681 -21.175 1.00 66.44 187 THR A O 1
ATOM 1505 N N . ALA A 1 188 ? -7.112 10.097 -20.201 1.00 66.44 188 ALA A N 1
ATOM 1506 C CA . ALA A 1 188 ? -6.240 10.688 -21.210 1.00 66.44 188 ALA A CA 1
ATOM 1507 C C . ALA A 1 188 ? -5.945 9.728 -22.380 1.00 66.44 188 ALA A C 1
ATOM 1509 O O . ALA A 1 188 ? -5.309 10.126 -23.354 1.00 66.44 188 ALA A O 1
ATOM 1510 N N . LEU A 1 189 ? -6.374 8.460 -22.303 1.00 67.12 189 LEU A N 1
ATOM 1511 C CA . LEU A 1 189 ? -6.152 7.490 -23.373 1.00 67.12 189 LEU A CA 1
ATOM 1512 C C . LEU A 1 189 ? -7.290 7.548 -24.396 1.00 67.12 189 LEU A C 1
ATOM 1514 O O . LEU A 1 189 ? -8.445 7.340 -24.021 1.00 67.12 189 LEU A O 1
ATOM 1518 N N . PRO A 1 190 ? -6.998 7.747 -25.694 1.00 65.12 190 PRO A N 1
ATOM 1519 C CA . PRO A 1 190 ? -8.033 7.685 -26.712 1.00 65.12 190 PRO A CA 1
ATOM 1520 C C . PRO A 1 190 ? -8.634 6.280 -26.804 1.00 65.12 190 PRO A C 1
ATOM 1522 O O . PRO A 1 190 ? -7.914 5.281 -26.896 1.00 65.12 190 PRO A O 1
ATOM 1525 N N . SER A 1 191 ? -9.967 6.219 -26.828 1.00 63.97 191 SER A N 1
ATOM 1526 C CA . SER A 1 191 ? -10.770 4.987 -26.854 1.00 63.97 191 SER A CA 1
ATOM 1527 C C . SER A 1 191 ? -10.411 4.040 -28.006 1.00 63.97 191 SER A C 1
ATOM 1529 O O . SER A 1 191 ? -10.561 2.825 -27.887 1.00 63.97 191 SER A O 1
ATOM 1531 N N . GLU A 1 192 ? -9.866 4.562 -29.107 1.00 62.34 192 GLU A N 1
ATOM 1532 C CA . GLU A 1 192 ? -9.420 3.753 -30.246 1.00 62.34 192 GLU A CA 1
ATOM 1533 C C . GLU A 1 192 ? -8.231 2.835 -29.918 1.00 62.34 192 GLU A C 1
ATOM 1535 O O . GLU A 1 192 ? -8.145 1.726 -30.445 1.00 62.34 192 GLU A O 1
ATOM 1540 N N . LEU A 1 193 ? -7.350 3.237 -28.990 1.00 61.41 193 LEU A N 1
ATOM 1541 C CA . LEU A 1 193 ? -6.228 2.401 -28.540 1.00 61.41 193 LEU A CA 1
ATOM 1542 C C . LEU A 1 193 ? -6.686 1.226 -27.669 1.00 61.41 193 LEU A C 1
ATOM 1544 O O . LEU A 1 193 ? -5.987 0.218 -27.578 1.00 61.41 193 LEU A O 1
ATOM 1548 N N . LEU A 1 194 ? -7.847 1.358 -27.026 1.00 62.31 194 LEU A N 1
ATOM 1549 C CA . LEU A 1 194 ? -8.425 0.345 -26.142 1.00 62.31 194 LEU A CA 1
ATOM 1550 C C . LEU A 1 194 ? -9.213 -0.717 -26.925 1.00 62.31 194 LEU A C 1
ATOM 1552 O O . LEU A 1 194 ? -9.248 -1.873 -26.505 1.00 62.31 194 LEU A O 1
ATOM 1556 N N . ASN A 1 195 ? -9.774 -0.350 -28.083 1.00 59.75 195 ASN A N 1
ATOM 1557 C CA . ASN A 1 195 ? -10.591 -1.232 -28.924 1.00 59.75 195 ASN A CA 1
ATOM 1558 C C . ASN A 1 195 ? -9.794 -2.089 -29.925 1.00 59.75 195 ASN A C 1
ATOM 1560 O O . ASN A 1 195 ? -10.378 -2.922 -30.610 1.00 59.75 195 ASN A O 1
ATOM 1564 N N . GLY A 1 196 ? -8.469 -1.935 -30.015 1.00 54.09 196 GLY A N 1
ATOM 1565 C CA . GLY A 1 196 ? -7.609 -2.829 -30.806 1.00 54.09 196 GLY A CA 1
ATOM 1566 C C . GLY A 1 196 ? -7.813 -2.785 -32.328 1.00 54.09 196 GLY A C 1
ATOM 1567 O O . GLY A 1 196 ? -7.148 -3.528 -33.048 1.00 54.09 196 GLY A O 1
ATOM 1568 N N . THR A 1 197 ? -8.676 -1.914 -32.852 1.00 42.31 197 THR A N 1
ATOM 1569 C CA . THR A 1 197 ? -8.895 -1.761 -34.295 1.00 42.31 197 THR A CA 1
ATOM 1570 C C . THR A 1 197 ? -7.873 -0.795 -34.880 1.00 42.31 197 THR A C 1
ATOM 1572 O O . THR A 1 197 ? -8.147 0.375 -35.129 1.00 42.31 197 THR A O 1
ATOM 1575 N N . GLY A 1 198 ? -6.662 -1.292 -35.122 1.00 45.53 198 GLY A N 1
ATOM 1576 C CA . GLY A 1 198 ? -5.709 -0.613 -35.993 1.00 45.53 198 GLY A CA 1
ATOM 1577 C C . GLY A 1 198 ? -6.234 -0.597 -37.428 1.00 45.53 198 GLY A C 1
ATOM 1578 O O . GLY A 1 198 ? -5.922 -1.498 -38.201 1.00 45.53 198 GLY A O 1
ATOM 1579 N N . ARG A 1 199 ? -7.033 0.410 -37.799 1.00 38.38 199 ARG A N 1
ATOM 1580 C CA . ARG A 1 199 ? -7.278 0.742 -39.208 1.00 38.38 199 ARG A CA 1
ATOM 1581 C C . ARG A 1 199 ? -6.268 1.793 -39.637 1.00 38.38 199 ARG A C 1
ATOM 1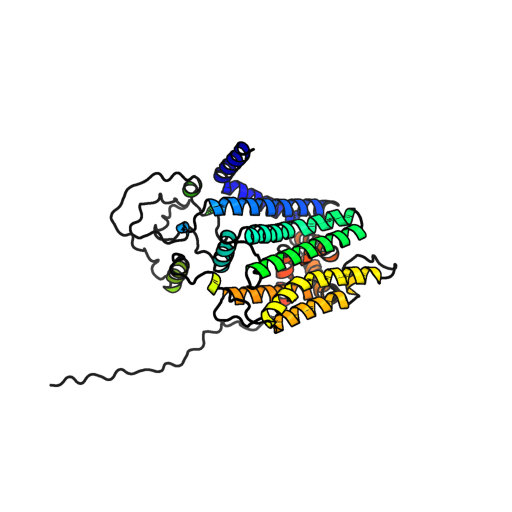583 O O . ARG A 1 199 ? -6.198 2.896 -39.110 1.00 38.38 199 ARG A O 1
ATOM 1590 N N . THR A 1 200 ? -5.433 1.358 -40.567 1.00 49.25 200 THR A N 1
ATOM 1591 C CA . THR A 1 200 ? -4.373 2.095 -41.241 1.00 49.25 200 THR A CA 1
ATOM 1592 C C . THR A 1 200 ? -4.918 3.369 -41.881 1.00 49.25 200 THR A C 1
ATOM 1594 O O . THR A 1 200 ? -5.794 3.283 -42.740 1.00 49.25 200 THR A O 1
ATOM 1597 N N . SER A 1 201 ? -4.363 4.523 -41.511 1.00 42.69 201 SER A N 1
ATOM 1598 C CA . SER A 1 201 ? -4.488 5.766 -42.276 1.00 42.69 201 SER A CA 1
ATOM 1599 C C . SER A 1 201 ? -3.107 6.235 -42.753 1.00 42.69 201 SER A C 1
ATOM 1601 O O . SER A 1 201 ? -2.080 5.842 -42.197 1.00 42.69 201 SER A O 1
ATOM 1603 N N . SER A 1 202 ? -3.133 6.986 -43.852 1.00 42.84 202 SER A N 1
ATOM 1604 C CA . SER A 1 202 ? -2.088 7.355 -44.818 1.00 42.84 202 SER A CA 1
ATOM 1605 C C . SER A 1 202 ? -0.636 7.432 -44.328 1.00 42.84 202 SER A C 1
ATOM 1607 O O . SER A 1 202 ? -0.311 8.090 -43.345 1.00 42.84 202 SER A O 1
ATOM 1609 N N . LYS A 1 203 ? 0.273 6.837 -45.116 1.00 44.97 203 LYS A N 1
ATOM 1610 C CA . LYS A 1 203 ? 1.718 7.099 -45.053 1.00 44.97 203 LYS A CA 1
ATOM 1611 C C . LYS A 1 203 ? 1.974 8.549 -45.483 1.00 44.97 203 LYS A C 1
ATOM 1613 O O . LYS A 1 203 ? 1.878 8.833 -46.673 1.00 44.97 203 LYS A O 1
ATOM 1618 N N . SER A 1 204 ? 2.312 9.447 -44.558 1.00 47.59 204 SER A N 1
ATOM 1619 C CA . SER A 1 204 ? 2.969 10.709 -44.919 1.00 47.59 204 SER A CA 1
ATOM 1620 C C . SER A 1 204 ? 4.485 10.546 -44.803 1.00 47.59 204 SER A C 1
ATOM 1622 O O . SER A 1 204 ? 5.008 9.981 -43.846 1.00 47.59 204 SER A O 1
ATOM 1624 N N . SER A 1 205 ? 5.198 10.975 -45.840 1.00 47.88 205 SER A N 1
ATOM 1625 C CA . SER A 1 205 ? 6.643 10.794 -46.035 1.00 47.88 205 SER A CA 1
ATOM 1626 C C . SER A 1 205 ? 7.496 11.907 -45.412 1.00 47.88 205 SER A C 1
ATOM 1628 O O . SER A 1 205 ? 8.690 11.993 -45.693 1.00 47.88 205 SER A O 1
ATOM 1630 N N . HIS A 1 206 ? 6.909 12.772 -44.580 1.00 47.69 206 HIS A N 1
ATOM 1631 C CA . HIS A 1 206 ? 7.607 13.915 -43.994 1.00 47.69 206 HIS A CA 1
ATOM 1632 C C . HIS A 1 206 ? 7.956 13.660 -42.519 1.00 47.69 206 HIS A C 1
ATOM 1634 O O . HIS A 1 206 ? 7.066 13.294 -41.747 1.00 47.69 206 HIS A O 1
ATOM 1640 N N . PRO A 1 207 ? 9.226 13.862 -42.107 1.00 50.53 207 PRO A N 1
ATOM 1641 C CA . PRO A 1 207 ? 9.624 13.732 -40.713 1.00 50.53 207 PRO A CA 1
ATOM 1642 C C . PRO A 1 207 ? 8.932 14.806 -39.877 1.00 50.53 207 PRO A C 1
ATOM 1644 O O . PRO A 1 207 ? 8.967 15.995 -40.197 1.00 50.53 207 PRO A O 1
ATOM 1647 N N . ILE A 1 208 ? 8.301 14.384 -38.791 1.00 52.28 208 ILE A N 1
ATOM 1648 C CA . ILE A 1 208 ? 7.561 15.288 -37.918 1.00 52.28 208 ILE A CA 1
ATOM 1649 C C . ILE A 1 208 ? 8.575 15.941 -36.969 1.00 52.28 208 ILE A C 1
ATOM 1651 O O . ILE A 1 208 ? 9.242 15.254 -36.194 1.00 52.28 208 ILE A O 1
ATOM 1655 N N . VAL A 1 209 ? 8.715 17.264 -37.039 1.00 50.91 209 VAL A N 1
ATOM 1656 C CA . VAL A 1 209 ? 9.629 18.038 -36.184 1.00 50.91 209 VAL A CA 1
ATOM 1657 C C . VAL A 1 209 ? 8.873 18.554 -34.959 1.00 50.91 209 VAL A C 1
ATOM 1659 O O . VAL A 1 209 ? 7.742 19.024 -35.075 1.00 50.91 209 VAL A O 1
ATOM 1662 N N . ASN A 1 210 ? 9.493 18.470 -33.775 1.00 52.72 210 ASN A N 1
ATOM 1663 C CA . ASN A 1 210 ? 8.949 19.028 -32.535 1.00 52.72 210 ASN A CA 1
ATOM 1664 C C . ASN A 1 210 ? 8.663 20.525 -32.715 1.00 52.72 210 ASN A C 1
ATOM 1666 O O . ASN A 1 210 ? 9.597 21.318 -32.822 1.00 52.72 210 ASN A O 1
ATOM 1670 N N . THR A 1 211 ? 7.394 20.937 -32.653 1.00 54.12 211 THR A N 1
ATOM 1671 C CA . THR A 1 211 ? 7.047 22.334 -32.367 1.00 54.12 211 THR A CA 1
ATOM 1672 C C . THR A 1 211 ? 7.341 22.578 -30.891 1.00 54.12 211 THR A C 1
ATOM 1674 O O . THR A 1 211 ? 6.469 22.447 -30.030 1.00 54.12 211 THR A O 1
ATOM 1677 N N . LEU A 1 212 ? 8.615 22.825 -30.580 1.00 57.88 212 LEU A N 1
ATOM 1678 C CA . LEU A 1 212 ? 9.048 23.218 -29.246 1.00 57.88 212 LEU A CA 1
ATOM 1679 C C . LEU A 1 212 ? 8.243 24.455 -28.846 1.00 57.88 212 LEU A C 1
ATOM 1681 O O . LEU A 1 212 ? 8.208 25.434 -29.590 1.00 57.88 212 LEU A O 1
ATOM 1685 N N . GLN A 1 213 ? 7.587 24.396 -27.686 1.00 62.44 213 GLN A N 1
ATOM 1686 C CA . GLN A 1 213 ? 6.958 25.571 -27.089 1.00 62.44 213 GLN A CA 1
ATOM 1687 C C . GLN A 1 213 ? 8.024 26.677 -27.027 1.00 62.44 213 GLN A C 1
ATOM 1689 O O . GLN A 1 213 ? 9.070 26.466 -26.397 1.00 62.44 213 GLN A O 1
ATOM 1694 N N . PRO A 1 214 ? 7.820 27.827 -27.693 1.00 56.53 214 PRO A N 1
ATOM 1695 C CA . PRO A 1 214 ? 8.788 28.909 -27.647 1.00 56.53 214 PRO A CA 1
ATOM 1696 C C . PRO A 1 214 ? 8.999 29.302 -26.179 1.00 56.53 214 PRO A C 1
ATOM 1698 O O . PRO A 1 214 ? 8.053 29.739 -25.530 1.00 56.53 214 PRO A O 1
ATOM 1701 N N . ARG A 1 215 ? 10.234 29.158 -25.668 1.00 64.44 215 ARG A N 1
ATOM 1702 C CA . ARG A 1 215 ? 10.688 29.478 -24.288 1.00 64.44 215 ARG A CA 1
ATOM 1703 C C . ARG A 1 215 ? 10.541 28.398 -23.204 1.00 64.44 215 ARG A C 1
ATOM 1705 O O . ARG A 1 215 ? 10.792 28.691 -22.037 1.00 64.44 215 ARG A O 1
ATOM 1712 N N . ALA A 1 216 ? 10.208 27.155 -23.531 1.00 70.75 216 ALA A N 1
ATOM 1713 C CA . ALA A 1 216 ? 10.243 26.092 -22.527 1.00 70.75 216 ALA A CA 1
ATOM 1714 C C . ALA A 1 216 ? 11.687 25.626 -22.236 1.00 70.75 216 ALA A C 1
ATOM 1716 O O . ALA A 1 216 ? 12.522 25.522 -23.136 1.00 70.75 216 ALA A O 1
ATOM 1717 N N . SER A 1 217 ? 12.005 25.354 -20.963 1.00 78.25 217 SER A N 1
ATOM 1718 C CA . SER A 1 217 ? 13.356 24.917 -20.584 1.00 78.25 217 SER A CA 1
ATOM 1719 C C . SER A 1 217 ? 13.714 23.595 -21.268 1.00 78.25 217 SER A C 1
ATOM 1721 O O . SER A 1 217 ? 12.920 22.651 -21.266 1.00 78.25 217 SER A O 1
ATOM 1723 N N . LEU A 1 218 ? 14.940 23.479 -21.786 1.00 73.06 218 LEU A N 1
ATOM 1724 C CA . LEU A 1 218 ? 15.430 22.242 -22.411 1.00 73.06 218 LEU A CA 1
ATOM 1725 C C . LEU A 1 218 ? 15.254 21.033 -21.472 1.00 73.06 218 LEU A C 1
ATOM 1727 O O . LEU A 1 218 ? 14.880 19.939 -21.888 1.00 73.06 218 LEU A O 1
ATOM 1731 N N . LYS A 1 219 ? 15.436 21.274 -20.167 1.00 77.38 219 LYS A N 1
ATOM 1732 C CA . LYS A 1 219 ? 15.221 20.321 -19.077 1.00 77.38 219 LYS A CA 1
ATOM 1733 C C . LYS A 1 219 ? 13.806 19.735 -19.074 1.00 77.38 219 LYS A C 1
ATOM 1735 O O . LYS A 1 219 ? 13.643 18.523 -18.963 1.00 77.38 219 LYS A O 1
ATOM 1740 N N . SER A 1 220 ? 12.789 20.580 -19.212 1.00 73.50 220 SER A N 1
ATOM 1741 C CA . SER A 1 220 ? 11.389 20.143 -19.185 1.00 73.50 220 SER A CA 1
ATOM 1742 C C . SER A 1 220 ? 11.021 19.208 -20.339 1.00 73.50 220 SER A C 1
ATOM 1744 O O . SER A 1 220 ? 10.143 18.370 -20.173 1.00 73.50 220 SER A O 1
ATOM 1746 N N . HIS A 1 221 ? 11.741 19.278 -21.462 1.00 70.00 221 HIS A N 1
ATOM 1747 C CA . HIS A 1 221 ? 11.507 18.427 -22.629 1.00 70.00 221 HIS A CA 1
ATOM 1748 C C . HIS A 1 221 ? 12.411 17.195 -22.675 1.00 70.00 221 HIS A C 1
ATOM 1750 O O . HIS A 1 221 ? 11.942 16.092 -22.954 1.00 70.00 221 HIS A O 1
ATOM 1756 N N . LEU A 1 222 ? 13.700 17.357 -22.367 1.00 76.19 222 LEU A N 1
ATOM 1757 C CA . LEU A 1 222 ? 14.660 16.262 -22.462 1.00 76.19 222 LEU A CA 1
ATOM 1758 C C . LEU A 1 222 ? 14.482 15.222 -21.362 1.00 76.19 222 LEU A C 1
ATOM 1760 O O . LEU A 1 222 ? 14.677 14.047 -21.633 1.00 76.19 222 LEU A O 1
ATOM 1764 N N . TYR A 1 223 ? 14.102 15.600 -20.137 1.00 78.44 223 TYR A N 1
ATOM 1765 C CA . TYR A 1 223 ? 13.970 14.622 -19.049 1.00 78.44 223 TYR A CA 1
ATOM 1766 C C . TYR A 1 223 ? 12.823 13.621 -19.262 1.00 78.44 223 TYR A C 1
ATOM 1768 O O . TYR A 1 223 ? 13.059 12.424 -19.085 1.00 78.44 223 TYR A O 1
ATOM 1776 N N . PRO A 1 224 ? 11.604 14.042 -19.652 1.00 73.50 224 PRO A N 1
ATOM 1777 C CA . PRO A 1 224 ? 10.545 13.103 -20.012 1.00 73.50 224 PRO A CA 1
ATOM 1778 C C . PRO A 1 224 ? 10.941 12.212 -21.188 1.00 73.50 224 PRO A C 1
ATOM 1780 O O . PRO A 1 224 ? 10.698 11.012 -21.139 1.00 73.50 224 PRO A O 1
ATOM 1783 N N . MET A 1 225 ? 11.616 12.772 -22.198 1.00 73.38 225 MET A N 1
ATOM 1784 C CA . MET A 1 225 ? 12.083 12.015 -23.360 1.00 73.38 225 MET A CA 1
ATOM 1785 C C . MET A 1 225 ? 13.160 10.993 -22.979 1.00 73.38 225 MET A C 1
ATOM 1787 O O . MET A 1 225 ? 13.050 9.833 -23.353 1.00 73.38 225 MET A O 1
ATOM 1791 N N . ALA A 1 226 ? 14.139 11.394 -22.162 1.00 80.19 226 ALA A N 1
ATOM 1792 C CA . ALA A 1 226 ? 15.192 10.536 -21.622 1.00 80.19 226 ALA A CA 1
ATOM 1793 C C . ALA A 1 226 ? 14.619 9.374 -20.793 1.00 80.19 226 ALA A C 1
ATOM 1795 O O . ALA A 1 226 ? 15.125 8.256 -20.844 1.00 80.19 226 ALA A O 1
ATOM 1796 N N . ARG A 1 227 ? 13.537 9.622 -20.044 1.00 76.56 227 ARG A N 1
ATOM 1797 C CA . ARG A 1 227 ? 12.820 8.587 -19.282 1.00 76.56 227 ARG A CA 1
ATOM 1798 C C . ARG A 1 227 ? 11.927 7.702 -20.151 1.00 76.56 227 ARG A C 1
ATOM 1800 O O . ARG A 1 227 ? 11.642 6.578 -19.757 1.00 76.56 227 ARG A O 1
ATOM 1807 N N . ALA A 1 228 ? 11.497 8.197 -21.307 1.00 75.62 228 ALA A N 1
ATOM 1808 C CA . ALA A 1 228 ? 10.671 7.486 -22.278 1.00 75.62 228 ALA A CA 1
ATOM 1809 C C . ALA A 1 228 ? 11.495 6.674 -23.295 1.00 75.62 228 ALA A C 1
ATOM 1811 O O . ALA A 1 228 ? 10.948 6.210 -24.296 1.00 75.62 228 ALA A O 1
ATOM 1812 N N . LEU A 1 229 ? 12.806 6.509 -23.075 1.00 79.69 229 LEU A N 1
ATOM 1813 C CA . LEU A 1 229 ? 13.643 5.675 -23.933 1.00 79.69 229 LEU A CA 1
ATOM 1814 C C . LEU A 1 229 ? 13.185 4.206 -23.901 1.00 79.69 229 LEU A C 1
ATOM 1816 O O . LEU A 1 229 ? 12.714 3.727 -22.865 1.00 79.69 229 LEU A O 1
ATOM 1820 N N . PRO A 1 230 ? 13.370 3.465 -25.009 1.00 79.38 230 PRO A N 1
ATOM 1821 C CA . PRO A 1 230 ? 13.188 2.021 -25.017 1.00 79.38 230 PRO A CA 1
ATOM 1822 C C . PRO A 1 230 ? 14.000 1.346 -23.910 1.00 79.38 230 PRO A C 1
ATOM 1824 O O . PRO A 1 230 ? 15.134 1.741 -23.627 1.00 79.38 230 PRO A O 1
ATOM 1827 N N . ASP A 1 231 ? 13.446 0.278 -23.330 1.00 78.00 231 ASP A N 1
ATOM 1828 C CA . ASP A 1 231 ? 14.073 -0.461 -22.226 1.00 78.00 231 ASP A CA 1
ATOM 1829 C C . ASP A 1 231 ? 15.481 -0.990 -22.557 1.00 78.00 231 ASP A C 1
ATOM 1831 O O . ASP A 1 231 ? 16.259 -1.231 -21.640 1.00 78.00 231 ASP A O 1
ATOM 1835 N N . SER A 1 232 ? 15.834 -1.126 -23.842 1.00 80.44 232 SER A N 1
ATOM 1836 C CA . SER A 1 232 ? 17.174 -1.510 -24.309 1.00 80.44 232 SER A CA 1
ATOM 1837 C C . SER A 1 232 ? 18.259 -0.472 -24.015 1.00 80.44 232 SER A C 1
ATOM 1839 O O . SER A 1 232 ? 19.418 -0.842 -23.854 1.00 80.44 232 SER A O 1
ATOM 1841 N N . HIS A 1 233 ? 17.906 0.814 -23.969 1.00 83.12 233 HIS A N 1
ATOM 1842 C CA . HIS A 1 233 ? 18.851 1.913 -23.732 1.00 83.12 233 HIS A CA 1
ATOM 1843 C C . HIS A 1 233 ? 18.893 2.360 -22.271 1.00 83.12 233 HIS A C 1
ATOM 1845 O O . HIS A 1 233 ? 19.767 3.127 -21.874 1.00 83.12 233 HIS A O 1
ATOM 1851 N N . LEU A 1 234 ? 17.934 1.905 -21.470 1.00 86.12 234 LEU A N 1
ATOM 1852 C CA . LEU A 1 234 ? 17.867 2.202 -20.051 1.00 86.12 234 LEU A CA 1
ATOM 1853 C C . LEU A 1 234 ? 18.670 1.166 -19.250 1.00 86.12 234 LEU A C 1
ATOM 1855 O O . LEU A 1 234 ? 18.823 0.026 -19.691 1.00 86.12 234 LEU A O 1
ATOM 1859 N N . PRO A 1 235 ? 19.146 1.518 -18.039 1.00 86.62 235 PRO A N 1
ATOM 1860 C CA . PRO A 1 235 ? 19.772 0.541 -17.161 1.00 86.62 235 PRO A CA 1
ATOM 1861 C C . PRO A 1 235 ? 18.815 -0.628 -16.913 1.00 86.62 235 PRO A C 1
ATOM 1863 O O . PRO A 1 235 ? 17.597 -0.440 -16.765 1.00 86.62 235 PRO A O 1
ATOM 1866 N N . HIS A 1 236 ? 19.381 -1.834 -16.882 1.00 90.19 236 HIS A N 1
ATOM 1867 C CA . HIS A 1 236 ? 18.619 -3.056 -16.674 1.00 90.19 236 HIS A CA 1
ATOM 1868 C C . HIS A 1 236 ? 17.850 -2.975 -15.340 1.00 90.19 236 HIS A C 1
ATOM 1870 O O . HIS A 1 236 ? 18.405 -2.506 -14.348 1.00 90.19 236 HIS A O 1
ATOM 1876 N N . PRO A 1 237 ? 16.603 -3.470 -15.236 1.00 90.31 237 PRO A N 1
ATOM 1877 C CA . PRO A 1 237 ? 15.814 -3.333 -14.009 1.00 90.31 237 PRO A CA 1
ATOM 1878 C C . PRO A 1 237 ? 16.518 -3.858 -12.746 1.00 90.31 237 PRO A C 1
ATOM 1880 O O . PRO A 1 237 ? 16.422 -3.263 -11.679 1.00 90.31 237 PRO A O 1
ATOM 1883 N N . CYS A 1 238 ? 17.299 -4.933 -12.871 1.00 90.00 238 CYS A N 1
ATOM 1884 C CA . CYS A 1 238 ? 18.116 -5.470 -11.778 1.00 90.00 238 CYS A CA 1
ATOM 1885 C C . CYS A 1 238 ? 19.242 -4.541 -11.288 1.00 90.00 238 CYS A C 1
ATOM 1887 O O . CYS A 1 238 ? 19.753 -4.767 -10.199 1.00 90.00 238 CYS A O 1
ATOM 1889 N N . THR A 1 239 ? 19.671 -3.522 -12.034 1.00 90.00 239 THR A N 1
ATOM 1890 C CA . THR A 1 239 ? 20.688 -2.573 -11.543 1.00 90.00 239 THR A CA 1
ATOM 1891 C C . THR A 1 239 ? 20.071 -1.436 -10.726 1.00 90.00 239 THR A C 1
ATOM 1893 O O . THR A 1 239 ? 20.792 -0.766 -9.995 1.00 90.00 239 THR A O 1
ATOM 1896 N N . LEU A 1 240 ? 18.747 -1.229 -10.808 1.00 90.25 240 LEU A N 1
ATOM 1897 C CA . LEU A 1 240 ? 18.024 -0.181 -10.066 1.00 90.25 240 LEU A CA 1
ATOM 1898 C C . LEU A 1 240 ? 18.048 -0.408 -8.549 1.00 90.25 240 LEU A C 1
ATOM 1900 O O . LEU A 1 240 ? 18.029 0.542 -7.772 1.00 90.25 240 LEU A O 1
ATOM 1904 N N . VAL A 1 241 ? 18.061 -1.671 -8.131 1.00 91.19 241 VAL A N 1
ATOM 1905 C CA . VAL A 1 241 ? 18.058 -2.086 -6.727 1.00 91.19 241 VAL A CA 1
ATOM 1906 C C . VAL A 1 241 ? 19.194 -3.076 -6.563 1.00 91.19 241 VAL A C 1
ATOM 1908 O O . VAL A 1 241 ? 19.037 -4.144 -7.122 1.00 91.19 241 VAL A O 1
ATOM 1911 N N . PRO A 1 242 ? 20.304 -2.797 -5.862 1.00 89.94 242 PRO A N 1
ATOM 1912 C CA . PRO A 1 242 ? 21.407 -3.751 -5.689 1.00 89.94 242 PRO A CA 1
ATOM 1913 C C . PRO A 1 242 ? 20.985 -5.049 -4.978 1.00 89.94 242 PRO A C 1
ATOM 1915 O O . PRO A 1 242 ? 20.000 -5.068 -4.238 1.00 89.94 242 PRO A O 1
ATOM 1918 N N . GLU A 1 243 ? 21.728 -6.133 -5.215 1.00 91.38 243 GLU A N 1
ATOM 1919 C CA . GLU A 1 243 ? 21.554 -7.399 -4.488 1.00 91.38 243 GLU A CA 1
ATOM 1920 C C . GLU A 1 243 ? 22.019 -7.271 -3.034 1.00 91.38 243 GLU A C 1
ATOM 1922 O O . GLU A 1 243 ? 22.875 -6.448 -2.696 1.00 91.38 243 GLU A O 1
ATOM 1927 N N . LEU A 1 244 ? 21.409 -8.070 -2.157 1.00 91.31 244 LEU A N 1
ATOM 1928 C CA . LEU A 1 244 ? 21.850 -8.191 -0.775 1.00 91.31 244 LEU A CA 1
ATOM 1929 C C . LEU A 1 244 ? 23.053 -9.131 -0.704 1.00 91.31 244 LEU A C 1
ATOM 1931 O O . LEU A 1 244 ? 22.896 -10.336 -0.508 1.00 91.31 244 LEU A O 1
ATOM 1935 N N . ASP A 1 245 ? 24.247 -8.562 -0.823 1.00 88.62 245 ASP A N 1
ATOM 1936 C CA . ASP A 1 245 ? 25.494 -9.327 -0.699 1.00 88.62 245 ASP A CA 1
ATOM 1937 C C . ASP A 1 245 ? 25.917 -9.477 0.771 1.00 88.62 245 ASP A C 1
ATOM 1939 O O . ASP A 1 245 ? 26.449 -10.504 1.185 1.00 88.62 245 ASP A O 1
ATOM 1943 N N . SER A 1 246 ? 25.644 -8.454 1.589 1.00 93.69 246 SER A N 1
ATOM 1944 C CA . SER A 1 246 ? 26.014 -8.442 3.005 1.00 93.69 246 SER A CA 1
ATOM 1945 C C . SER A 1 246 ? 25.030 -9.239 3.861 1.00 93.69 246 SER A C 1
ATOM 1947 O O . SER A 1 246 ? 23.809 -9.089 3.736 1.00 93.69 246 SER A O 1
ATOM 1949 N N . THR A 1 247 ? 25.557 -10.000 4.822 1.00 93.56 247 THR A N 1
ATOM 1950 C CA . THR A 1 247 ? 24.755 -10.646 5.872 1.00 93.56 247 THR A CA 1
ATOM 1951 C C . THR A 1 247 ? 23.973 -9.618 6.687 1.00 93.56 247 THR A C 1
ATOM 1953 O O . THR A 1 247 ? 22.826 -9.883 7.037 1.00 93.56 247 THR A O 1
ATOM 1956 N N . SER A 1 248 ? 24.531 -8.419 6.906 1.00 93.12 248 SER A N 1
ATOM 1957 C CA . SER A 1 248 ? 23.829 -7.308 7.566 1.00 93.12 248 SER A CA 1
ATOM 1958 C C . SER A 1 248 ? 22.620 -6.818 6.764 1.00 93.12 248 SER A C 1
ATOM 1960 O O . SER A 1 248 ? 21.582 -6.486 7.331 1.00 93.12 248 SER A O 1
ATOM 1962 N N . ALA A 1 249 ? 22.711 -6.822 5.432 1.00 92.06 249 ALA A N 1
ATOM 1963 C CA . ALA A 1 249 ? 21.597 -6.423 4.586 1.00 92.06 249 ALA A CA 1
ATOM 1964 C C . ALA A 1 249 ? 20.478 -7.474 4.653 1.00 92.06 249 ALA A C 1
ATOM 1966 O O . ALA A 1 249 ? 19.311 -7.115 4.811 1.00 92.06 249 ALA A O 1
ATOM 1967 N N . TRP A 1 250 ? 20.826 -8.767 4.622 1.00 95.12 250 TRP A N 1
ATOM 1968 C CA . TRP A 1 250 ? 19.856 -9.863 4.776 1.00 95.12 250 TRP A CA 1
ATOM 1969 C C . TRP A 1 250 ? 19.145 -9.804 6.114 1.00 95.12 250 TRP A C 1
ATOM 1971 O O . TRP A 1 250 ? 17.915 -9.881 6.163 1.00 95.12 250 TRP A O 1
ATOM 1981 N N . THR A 1 251 ? 19.904 -9.630 7.194 1.00 95.25 251 THR A N 1
ATOM 1982 C CA . THR A 1 251 ? 19.319 -9.519 8.525 1.00 95.25 251 THR A CA 1
ATOM 1983 C C . THR A 1 251 ? 18.421 -8.292 8.607 1.00 95.25 251 THR A C 1
ATOM 1985 O O . THR A 1 251 ? 17.333 -8.425 9.145 1.00 95.25 251 THR A O 1
ATOM 1988 N N . SER A 1 252 ? 18.772 -7.153 7.996 1.00 93.81 252 SER A N 1
ATOM 1989 C CA . SER A 1 252 ? 17.931 -5.945 8.010 1.00 93.81 252 SER A CA 1
ATOM 1990 C C . SER A 1 252 ? 16.536 -6.156 7.396 1.00 93.81 252 SER A C 1
ATOM 1992 O O . SER A 1 252 ? 15.532 -5.732 7.974 1.00 93.81 252 SER A O 1
ATOM 1994 N N . GLU A 1 253 ? 16.447 -6.881 6.279 1.00 94.25 253 GLU A N 1
ATOM 1995 C CA . GLU A 1 253 ? 15.179 -7.156 5.590 1.00 94.25 253 GLU A CA 1
ATOM 1996 C C . GLU A 1 253 ? 14.337 -8.210 6.318 1.00 94.25 253 GLU A C 1
ATOM 1998 O O . GLU A 1 253 ? 13.115 -8.068 6.436 1.00 94.25 253 GLU A O 1
ATOM 2003 N N . ILE A 1 254 ? 14.981 -9.250 6.859 1.00 95.56 254 ILE A N 1
ATOM 2004 C CA . ILE A 1 254 ? 14.314 -10.261 7.695 1.00 95.56 254 ILE A CA 1
ATOM 2005 C C . ILE A 1 254 ? 13.760 -9.598 8.958 1.00 95.56 254 ILE A C 1
ATOM 2007 O O . ILE A 1 254 ? 12.608 -9.811 9.337 1.00 95.56 254 ILE A O 1
ATOM 2011 N N . LEU A 1 255 ? 14.568 -8.753 9.589 1.00 95.06 255 LEU A N 1
ATOM 2012 C CA . LEU A 1 255 ? 14.233 -8.044 10.811 1.00 95.06 255 LEU A CA 1
ATOM 2013 C C . LEU A 1 255 ? 13.043 -7.098 10.597 1.00 95.06 255 LEU A C 1
ATOM 2015 O O . LEU A 1 255 ? 12.060 -7.161 11.330 1.00 95.06 255 LEU A O 1
ATOM 2019 N N . SER A 1 256 ? 13.072 -6.307 9.522 1.00 91.69 256 SER A N 1
ATOM 2020 C CA . SER A 1 256 ? 11.953 -5.446 9.120 1.00 91.69 256 SER A CA 1
ATOM 2021 C C . SER A 1 256 ? 10.680 -6.244 8.804 1.00 91.69 256 SER A C 1
ATOM 2023 O O . SER A 1 256 ? 9.585 -5.862 9.216 1.00 91.69 256 SER A O 1
ATOM 2025 N N . SER A 1 257 ? 10.811 -7.389 8.124 1.00 92.62 257 SER A N 1
ATOM 2026 C CA . SER A 1 257 ? 9.669 -8.239 7.764 1.00 92.62 257 SER A CA 1
ATOM 2027 C C . SER A 1 257 ? 9.029 -8.927 8.971 1.00 92.62 257 SER A C 1
ATOM 2029 O O . SER A 1 257 ? 7.817 -9.114 8.975 1.00 92.62 257 SER A O 1
ATOM 2031 N N . THR A 1 258 ? 9.820 -9.308 9.976 1.00 94.31 258 THR A N 1
ATOM 2032 C CA . THR A 1 258 ? 9.358 -10.012 11.189 1.00 94.31 258 THR A CA 1
ATOM 2033 C C . THR A 1 258 ? 8.870 -9.076 12.297 1.00 94.31 258 THR A C 1
ATOM 2035 O O . THR A 1 258 ? 8.141 -9.525 13.181 1.00 94.31 258 THR A O 1
ATOM 2038 N N . ALA A 1 259 ? 9.209 -7.784 12.247 1.00 92.94 259 ALA A N 1
ATOM 2039 C CA . ALA A 1 259 ? 8.848 -6.799 13.269 1.00 92.94 259 ALA A CA 1
ATOM 2040 C C . ALA A 1 259 ? 7.343 -6.710 13.538 1.00 92.94 259 ALA A C 1
ATOM 2042 O O . ALA A 1 259 ? 6.919 -6.686 14.694 1.00 92.94 259 ALA A O 1
ATOM 2043 N N . THR A 1 260 ? 6.529 -6.726 12.484 1.00 90.38 260 THR A N 1
ATOM 2044 C CA . THR A 1 260 ? 5.066 -6.657 12.594 1.00 90.38 260 THR A CA 1
ATOM 2045 C C . THR A 1 260 ? 4.476 -7.925 13.218 1.00 90.38 260 THR A C 1
ATOM 2047 O O . THR A 1 260 ? 3.568 -7.840 14.040 1.00 90.38 260 THR A O 1
ATOM 2050 N N . LEU A 1 261 ? 5.048 -9.099 12.935 1.00 94.62 261 LEU A N 1
ATOM 2051 C CA . LEU A 1 261 ? 4.666 -10.357 13.586 1.00 94.62 261 LEU A CA 1
ATOM 2052 C C . LEU A 1 261 ? 5.072 -10.387 15.061 1.00 94.62 261 LEU A C 1
ATOM 2054 O O . LEU A 1 261 ? 4.285 -10.813 15.907 1.00 94.62 261 LEU A O 1
ATOM 2058 N N . LEU A 1 262 ? 6.271 -9.896 15.386 1.00 95.00 262 LEU A N 1
ATOM 2059 C CA . LEU A 1 262 ? 6.720 -9.775 16.771 1.00 95.00 262 LEU A CA 1
ATOM 2060 C C . LEU A 1 262 ? 5.797 -8.844 17.566 1.00 95.00 262 LEU A C 1
ATOM 2062 O O . LEU A 1 262 ? 5.430 -9.177 18.693 1.00 95.00 262 LEU A O 1
ATOM 2066 N N . HIS A 1 263 ? 5.385 -7.722 16.970 1.00 92.81 263 HIS A N 1
ATOM 2067 C CA . HIS A 1 263 ? 4.430 -6.797 17.572 1.00 92.81 263 HIS A CA 1
ATOM 2068 C C . HIS A 1 263 ? 3.128 -7.518 17.951 1.00 92.81 263 HIS A C 1
ATOM 2070 O O . HIS A 1 263 ? 2.753 -7.504 19.122 1.00 92.81 263 HIS A O 1
ATOM 2076 N N . VAL A 1 264 ? 2.508 -8.257 17.022 1.00 93.56 264 VAL A N 1
ATOM 2077 C CA . VAL A 1 264 ? 1.281 -9.033 17.293 1.00 93.56 264 VAL A CA 1
ATOM 2078 C C . VAL A 1 264 ? 1.480 -10.061 18.409 1.00 93.56 264 VAL A C 1
ATOM 2080 O O . VAL A 1 264 ? 0.644 -10.167 19.305 1.00 93.56 264 VAL A O 1
ATOM 2083 N N . ILE A 1 265 ? 2.591 -10.804 18.409 1.00 94.19 265 ILE A N 1
ATOM 2084 C CA . ILE A 1 265 ? 2.874 -11.798 19.459 1.00 94.19 265 ILE A CA 1
ATOM 2085 C C . ILE A 1 265 ? 2.987 -11.131 20.834 1.00 94.19 265 ILE A C 1
ATOM 2087 O O . ILE A 1 265 ? 2.452 -11.645 21.819 1.00 94.19 265 ILE A O 1
ATOM 2091 N N . LEU A 1 266 ? 3.672 -9.989 20.915 1.00 92.88 266 LEU A N 1
ATOM 2092 C CA . LEU A 1 266 ? 3.818 -9.248 22.163 1.00 92.88 266 LEU A CA 1
ATOM 2093 C C . LEU A 1 266 ? 2.496 -8.624 22.620 1.00 92.88 266 LEU A C 1
ATOM 2095 O O . LEU A 1 266 ? 2.227 -8.635 23.821 1.00 92.88 266 LEU A O 1
ATOM 2099 N N . LEU A 1 267 ? 1.654 -8.149 21.696 1.00 90.62 267 LEU A N 1
ATOM 2100 C CA . LEU A 1 267 ? 0.295 -7.697 22.006 1.00 90.62 267 LEU A CA 1
ATOM 2101 C C . LEU A 1 267 ? -0.520 -8.844 22.622 1.00 90.62 267 LEU A C 1
ATOM 2103 O O . LEU A 1 267 ? -1.068 -8.695 23.710 1.00 90.62 267 LEU A O 1
ATOM 2107 N N . ILE A 1 268 ? -0.528 -10.028 22.000 1.00 90.75 268 ILE A N 1
ATOM 2108 C CA . ILE A 1 268 ? -1.249 -11.199 22.524 1.00 90.75 268 ILE A CA 1
ATOM 2109 C C . ILE A 1 268 ? -0.753 -11.565 23.928 1.00 90.75 268 ILE A C 1
ATOM 2111 O O . ILE A 1 268 ? -1.567 -11.796 24.821 1.00 90.75 268 ILE A O 1
ATOM 2115 N N . ARG A 1 269 ? 0.562 -11.554 24.169 1.00 90.00 269 ARG A N 1
ATOM 2116 C CA . ARG A 1 269 ? 1.111 -11.788 25.516 1.00 90.00 269 ARG A CA 1
ATOM 2117 C C . ARG A 1 269 ? 0.667 -10.720 26.515 1.00 90.00 269 ARG A C 1
ATOM 2119 O O . ARG A 1 269 ? 0.277 -11.059 27.626 1.00 90.00 269 ARG A O 1
ATOM 2126 N N . ALA A 1 270 ? 0.666 -9.447 26.125 1.00 87.50 270 ALA A N 1
ATOM 2127 C CA . ALA A 1 270 ? 0.205 -8.365 26.990 1.00 87.50 270 ALA A CA 1
ATOM 2128 C C . ALA A 1 270 ? -1.280 -8.520 27.367 1.00 87.50 270 ALA A C 1
ATOM 2130 O O . ALA A 1 270 ? -1.622 -8.323 28.532 1.00 87.50 270 ALA A O 1
ATOM 2131 N N . THR A 1 271 ? -2.142 -8.972 26.442 1.00 84.69 271 THR A N 1
ATOM 2132 C CA . THR A 1 271 ? -3.567 -9.225 26.754 1.00 84.69 271 THR A CA 1
ATOM 2133 C C . THR A 1 271 ? -3.774 -10.285 27.837 1.00 84.69 271 THR A C 1
ATOM 2135 O O . THR A 1 271 ? -4.755 -10.216 28.569 1.00 84.69 271 THR A O 1
ATOM 2138 N N . GLN A 1 272 ? -2.853 -11.247 27.973 1.00 81.81 272 GLN A N 1
ATOM 2139 C CA . GLN A 1 272 ? -2.936 -12.307 28.984 1.00 81.81 272 GLN A CA 1
ATOM 2140 C C . GLN A 1 272 ? -2.558 -11.816 30.389 1.00 81.81 272 GLN A C 1
ATOM 2142 O O . GLN A 1 272 ? -3.003 -12.395 31.376 1.00 81.81 272 GLN A O 1
ATOM 2147 N N . HIS A 1 273 ? -1.752 -10.755 30.486 1.00 76.31 273 HIS A N 1
ATOM 2148 C CA . HIS A 1 273 ? -1.264 -10.207 31.755 1.00 76.31 273 HIS A CA 1
ATOM 2149 C C . HIS A 1 273 ? -2.090 -9.019 32.280 1.00 76.31 273 HIS A C 1
ATOM 2151 O O . HIS A 1 273 ? -1.908 -8.605 33.425 1.00 76.31 273 HIS A O 1
ATOM 2157 N N . CYS A 1 274 ? -2.996 -8.452 31.479 1.00 68.69 274 CYS A N 1
ATOM 2158 C CA . CYS A 1 274 ? -3.857 -7.351 31.911 1.00 68.69 274 CYS A CA 1
ATOM 2159 C C . CYS A 1 274 ? -5.020 -7.852 32.790 1.00 68.69 274 CYS A C 1
ATOM 2161 O O . CYS A 1 274 ? -5.807 -8.699 32.379 1.00 68.69 274 CYS A O 1
ATOM 2163 N N . GLY A 1 275 ? -5.140 -7.305 34.007 1.00 62.47 275 GLY A N 1
ATOM 2164 C CA . GLY A 1 275 ? -6.202 -7.656 34.958 1.00 62.47 275 GLY A CA 1
ATOM 2165 C C . GLY A 1 275 ? -7.612 -7.185 34.543 1.00 62.47 275 GLY A C 1
ATOM 2166 O O . GLY A 1 275 ? -7.749 -6.303 33.696 1.00 62.47 275 GLY A O 1
ATOM 2167 N N . PRO A 1 276 ? -8.674 -7.704 35.190 1.00 61.28 276 PRO A N 1
ATOM 2168 C CA . PRO A 1 276 ? -10.072 -7.587 34.742 1.00 61.28 276 PRO A CA 1
ATOM 2169 C C . PRO A 1 276 ? -10.707 -6.190 34.879 1.00 61.28 276 PRO A C 1
ATOM 2171 O O . PRO A 1 276 ? -11.871 -6.013 34.537 1.00 61.28 276 PRO A O 1
ATOM 2174 N N . LYS A 1 277 ? -9.982 -5.188 35.397 1.00 63.09 277 LYS A N 1
ATOM 2175 C CA . LYS A 1 277 ? -10.546 -3.866 35.737 1.00 63.09 277 LYS A CA 1
ATOM 2176 C C . LYS A 1 277 ? -10.882 -2.997 34.511 1.00 63.09 277 LYS A C 1
ATOM 2178 O O . LYS A 1 277 ? -11.648 -2.049 34.634 1.00 63.09 277 LYS A O 1
ATOM 2183 N N . TYR A 1 278 ? -10.325 -3.310 33.342 1.00 63.53 278 TYR A N 1
ATOM 2184 C CA . TYR A 1 278 ? -10.542 -2.584 32.085 1.00 63.53 278 TYR A CA 1
ATOM 2185 C C . TYR A 1 278 ? -10.805 -3.575 30.948 1.00 63.53 278 TYR A C 1
ATOM 2187 O O . TYR A 1 278 ? -10.435 -4.738 31.081 1.00 63.53 278 TYR A O 1
ATOM 2195 N N . ARG A 1 279 ? -11.399 -3.127 29.825 1.00 65.38 279 ARG A N 1
ATOM 2196 C CA . ARG A 1 279 ? -11.553 -3.950 28.607 1.00 65.38 279 ARG A CA 1
ATOM 2197 C C . ARG A 1 279 ? -10.163 -4.426 28.151 1.00 65.38 279 ARG A C 1
ATOM 2199 O O . ARG A 1 279 ? -9.438 -3.623 27.573 1.00 65.38 279 ARG A O 1
ATOM 2206 N N . PRO A 1 280 ? -9.767 -5.690 28.389 1.00 67.19 280 PRO A N 1
ATOM 2207 C CA . PRO A 1 280 ? -8.359 -6.102 28.326 1.00 67.19 280 PRO A CA 1
ATOM 2208 C C . PRO A 1 280 ? -7.801 -6.135 26.895 1.00 67.19 280 PRO A C 1
ATOM 2210 O O . PRO A 1 280 ? -6.595 -6.233 26.689 1.00 67.19 280 PRO A O 1
ATOM 2213 N N . THR A 1 281 ? -8.683 -6.073 25.902 1.00 72.00 281 THR A N 1
ATOM 2214 C CA . THR A 1 281 ? -8.401 -6.314 24.485 1.00 72.00 281 THR A CA 1
ATOM 2215 C C . THR A 1 281 ? -8.372 -5.036 23.651 1.00 72.00 281 THR A C 1
ATOM 2217 O O . THR A 1 281 ? -8.064 -5.105 22.461 1.00 72.00 281 THR A O 1
ATOM 2220 N N . SER A 1 282 ? -8.644 -3.868 24.242 1.00 79.12 282 SER A N 1
ATOM 2221 C CA . SER A 1 282 ? -8.521 -2.585 23.537 1.00 79.12 282 SER A CA 1
ATOM 2222 C C . SER A 1 282 ? -7.050 -2.159 23.408 1.00 79.12 282 SER A C 1
ATOM 2224 O O . SER A 1 282 ? -6.245 -2.389 24.319 1.00 79.12 282 SER A O 1
ATOM 2226 N N . LEU A 1 283 ? -6.670 -1.534 22.288 1.00 80.38 283 LEU A N 1
ATOM 2227 C CA . LEU A 1 283 ? -5.299 -1.040 22.095 1.00 80.38 283 LEU A CA 1
ATOM 2228 C C . LEU A 1 283 ? -4.916 0.025 23.145 1.00 80.38 283 LEU A C 1
ATOM 2230 O O . LEU A 1 283 ? -3.801 -0.054 23.670 1.00 80.38 283 LEU A O 1
ATOM 2234 N N . PRO A 1 284 ? -5.815 0.941 23.573 1.00 78.38 284 PRO A N 1
ATOM 2235 C CA . PRO A 1 284 ? -5.512 1.913 24.612 1.00 78.38 284 PRO A CA 1
ATOM 2236 C C . PRO A 1 284 ? -5.173 1.298 25.960 1.00 78.38 284 PRO A C 1
ATOM 2238 O O . PRO A 1 284 ? -4.249 1.758 26.624 1.00 78.38 284 PRO A O 1
ATOM 2241 N N . THR A 1 285 ? -5.852 0.228 26.374 1.00 79.06 285 THR A N 1
ATOM 2242 C CA . THR A 1 285 ? -5.489 -0.461 27.623 1.00 79.06 285 THR A CA 1
ATOM 2243 C C . THR A 1 285 ? -4.137 -1.146 27.517 1.00 79.06 285 THR A C 1
ATOM 2245 O O . THR A 1 285 ? -3.365 -1.161 28.476 1.00 79.06 285 THR A O 1
ATOM 2248 N N . LEU A 1 286 ? -3.836 -1.674 26.333 1.00 81.69 286 LEU A N 1
ATOM 2249 C CA . LEU A 1 286 ? -2.609 -2.403 26.070 1.00 81.69 286 LEU A CA 1
ATOM 2250 C C . LEU A 1 286 ? -1.405 -1.463 25.950 1.00 81.69 286 LEU A C 1
ATOM 2252 O O . LEU A 1 286 ? -0.311 -1.822 26.373 1.00 81.69 286 LEU A O 1
ATOM 2256 N N . SER A 1 287 ? -1.624 -0.220 25.510 1.00 83.38 287 SER A N 1
ATOM 2257 C CA . SER A 1 287 ? -0.620 0.852 25.489 1.00 83.38 287 SER A CA 1
ATOM 2258 C C . SER A 1 287 ? 0.095 1.075 26.826 1.00 83.38 287 SER A C 1
ATOM 2260 O O . SER A 1 287 ? 1.226 1.549 26.849 1.00 83.38 287 SER A O 1
ATOM 2262 N N . ARG A 1 288 ? -0.526 0.698 27.953 1.00 82.75 288 ARG A N 1
ATOM 2263 C CA . ARG A 1 288 ? 0.103 0.774 29.276 1.00 82.75 288 ARG A CA 1
ATOM 2264 C C . ARG A 1 288 ? 1.332 -0.132 29.382 1.00 82.75 288 ARG A C 1
ATOM 2266 O O . ARG A 1 288 ? 2.262 0.180 30.122 1.00 82.75 288 ARG A O 1
ATOM 2273 N N . ALA A 1 289 ? 1.340 -1.250 28.659 1.00 86.56 289 ALA A N 1
ATOM 2274 C CA . ALA A 1 289 ? 2.511 -2.095 28.527 1.00 86.56 289 ALA A CA 1
ATOM 2275 C C . ALA A 1 289 ? 3.426 -1.519 27.439 1.00 86.56 289 ALA A C 1
ATOM 2277 O O . ALA A 1 289 ? 3.096 -1.540 26.259 1.00 86.56 289 ALA A O 1
ATOM 2278 N N . LEU A 1 290 ? 4.613 -1.053 27.828 1.00 88.81 290 LEU A N 1
ATOM 2279 C CA . LEU A 1 290 ? 5.639 -0.570 26.895 1.00 88.81 290 LEU A CA 1
ATOM 2280 C C . LEU A 1 290 ? 6.289 -1.657 26.008 1.00 88.81 290 LEU A C 1
ATOM 2282 O O . LEU A 1 290 ? 6.564 -1.356 24.842 1.00 88.81 290 LEU A O 1
ATOM 2286 N N . PRO A 1 291 ? 6.540 -2.900 26.484 1.00 90.69 291 PRO A N 1
ATOM 2287 C CA . PRO A 1 291 ? 7.252 -3.915 25.703 1.00 90.69 291 PRO A CA 1
ATOM 2288 C C . PRO A 1 291 ? 6.711 -4.171 24.285 1.00 90.69 291 PRO A C 1
ATOM 2290 O O . PRO A 1 291 ? 7.528 -4.188 23.363 1.00 90.69 291 PRO A O 1
ATOM 2293 N N . PRO A 1 292 ? 5.387 -4.326 24.054 1.00 91.38 292 PRO A N 1
ATOM 2294 C CA . PRO A 1 292 ? 4.866 -4.571 22.711 1.00 91.38 292 PRO A CA 1
ATOM 2295 C C . PRO A 1 292 ? 5.119 -3.435 21.721 1.00 91.38 292 PRO A C 1
ATOM 2297 O O . PRO A 1 292 ? 5.120 -3.707 20.528 1.00 91.38 292 PRO A O 1
ATOM 2300 N N . PHE A 1 293 ? 5.362 -2.203 22.176 1.00 90.38 293 PHE A N 1
ATOM 2301 C CA . PHE A 1 293 ? 5.596 -1.045 21.304 1.00 90.38 293 PHE A CA 1
ATOM 2302 C C . PHE A 1 293 ? 7.085 -0.723 21.144 1.00 90.38 293 PHE A C 1
ATOM 2304 O O . PHE A 1 293 ? 7.540 -0.406 20.047 1.00 90.38 293 PHE A O 1
ATOM 2311 N N . LEU A 1 294 ? 7.876 -0.855 22.214 1.00 92.56 294 LEU A N 1
ATOM 2312 C CA . LEU A 1 294 ? 9.314 -0.578 22.167 1.00 92.56 294 LEU A CA 1
ATOM 2313 C C . LEU A 1 294 ? 10.102 -1.665 21.430 1.00 92.56 294 LEU A C 1
ATOM 2315 O O . LEU A 1 294 ? 11.042 -1.343 20.710 1.00 92.56 294 LEU A O 1
ATOM 2319 N N . ALA A 1 295 ? 9.726 -2.938 21.575 1.00 93.56 295 ALA A N 1
ATOM 2320 C CA . ALA A 1 295 ? 10.432 -4.041 20.927 1.00 93.56 295 ALA A CA 1
ATOM 2321 C C . ALA A 1 295 ? 10.392 -3.987 19.383 1.00 93.56 295 ALA A C 1
ATOM 2323 O O . ALA A 1 295 ? 11.467 -4.030 18.785 1.00 93.56 295 ALA A O 1
ATOM 2324 N N . PRO A 1 296 ? 9.231 -3.857 18.701 1.00 92.75 296 PRO A N 1
ATOM 2325 C CA . PRO A 1 296 ? 9.205 -3.734 17.240 1.00 92.75 296 PRO A CA 1
ATOM 2326 C C . PRO A 1 296 ? 9.857 -2.436 16.750 1.00 92.75 296 PRO A C 1
ATOM 2328 O O . PRO A 1 296 ? 10.502 -2.436 15.704 1.00 92.75 296 PRO A O 1
ATOM 2331 N N . LEU A 1 297 ? 9.767 -1.344 17.519 1.00 93.00 297 LEU A N 1
ATOM 2332 C CA . LEU A 1 297 ? 10.475 -0.103 17.209 1.00 93.00 297 LEU A CA 1
ATOM 2333 C C . LEU A 1 297 ? 11.995 -0.288 17.268 1.00 93.00 297 LEU A C 1
ATOM 2335 O O . LEU A 1 297 ? 12.692 0.094 16.330 1.00 93.00 297 LEU A O 1
ATOM 2339 N N . ALA A 1 298 ? 12.510 -0.919 18.325 1.00 94.88 298 ALA A N 1
ATOM 2340 C CA . ALA A 1 298 ? 13.920 -1.273 18.429 1.00 94.88 298 ALA A CA 1
ATOM 2341 C C . ALA A 1 298 ? 14.341 -2.169 17.256 1.00 94.88 298 ALA A C 1
ATOM 2343 O O . ALA A 1 298 ? 15.387 -1.941 16.656 1.00 94.88 298 ALA A O 1
ATOM 2344 N N . LEU A 1 299 ? 13.488 -3.117 16.861 1.00 94.94 299 LEU A N 1
ATOM 2345 C CA . LEU A 1 299 ? 13.702 -3.985 15.707 1.00 94.94 299 LEU A CA 1
ATOM 2346 C C . LEU A 1 299 ? 13.841 -3.195 14.395 1.00 94.94 299 LEU A C 1
ATOM 2348 O O . LEU A 1 299 ? 14.777 -3.421 13.630 1.00 94.94 299 LEU A O 1
ATOM 2352 N N . HIS A 1 300 ? 12.960 -2.223 14.154 1.00 94.06 300 HIS A N 1
ATOM 2353 C CA . HIS A 1 300 ? 13.028 -1.353 12.979 1.00 94.06 300 HIS A CA 1
ATOM 2354 C C . HIS A 1 300 ? 14.228 -0.394 13.007 1.00 94.06 300 HIS A C 1
ATOM 2356 O O . HIS A 1 300 ? 14.813 -0.126 11.955 1.00 94.06 300 HIS A O 1
ATOM 2362 N N . LEU A 1 301 ? 14.628 0.102 14.182 1.00 94.94 301 LEU A N 1
ATOM 2363 C CA . LEU A 1 301 ? 15.827 0.930 14.341 1.00 94.94 301 LEU A CA 1
ATOM 2364 C C . LEU A 1 301 ? 17.108 0.121 14.113 1.00 94.94 301 LEU A C 1
ATOM 2366 O O . LEU A 1 301 ? 17.994 0.583 13.397 1.00 94.94 301 LEU A O 1
ATOM 2370 N N . LEU A 1 302 ? 17.178 -1.109 14.625 1.00 96.12 302 LEU A N 1
ATOM 2371 C CA . LEU A 1 302 ? 18.261 -2.045 14.325 1.00 96.12 302 LEU A CA 1
ATOM 2372 C C . LEU A 1 302 ? 18.293 -2.380 12.828 1.00 96.12 302 LEU A C 1
ATOM 2374 O O . LEU A 1 302 ? 19.348 -2.320 12.202 1.00 96.12 302 LEU A O 1
ATOM 2378 N N . ALA A 1 303 ? 17.134 -2.626 12.207 1.00 94.56 303 ALA A N 1
ATOM 2379 C CA . ALA A 1 303 ? 17.044 -2.828 10.761 1.00 94.56 303 ALA A CA 1
ATOM 2380 C C . ALA A 1 303 ? 17.499 -1.584 9.980 1.00 94.56 303 ALA A C 1
ATOM 2382 O O . ALA A 1 303 ? 18.079 -1.703 8.906 1.00 94.56 303 ALA A O 1
ATOM 2383 N N . ARG A 1 304 ? 17.269 -0.374 10.504 1.00 93.94 304 ARG A N 1
ATOM 2384 C CA . ARG A 1 304 ? 17.769 0.879 9.918 1.00 93.94 304 ARG A CA 1
ATOM 2385 C C . ARG A 1 304 ? 19.287 1.004 10.007 1.00 93.94 304 ARG A C 1
ATOM 2387 O O . ARG A 1 304 ? 19.887 1.465 9.047 1.00 93.94 304 ARG A O 1
ATOM 2394 N N . GLN A 1 305 ? 19.892 0.581 11.115 1.00 93.56 305 GLN A N 1
ATOM 2395 C CA . GLN A 1 305 ? 21.349 0.593 11.290 1.00 93.56 305 GLN A CA 1
ATOM 2396 C C . GLN A 1 305 ? 22.056 -0.439 10.402 1.00 93.56 305 GLN A C 1
ATOM 2398 O O . GLN A 1 305 ? 23.161 -0.192 9.934 1.00 93.56 305 GLN A O 1
ATOM 2403 N N . LEU A 1 306 ? 21.415 -1.583 10.153 1.00 93.75 306 LEU A N 1
ATOM 2404 C CA . LEU A 1 306 ? 21.969 -2.670 9.341 1.00 93.75 306 LEU A CA 1
ATOM 2405 C C . LEU A 1 306 ? 21.751 -2.485 7.826 1.00 93.75 306 LEU A C 1
ATOM 2407 O O . LEU A 1 306 ? 22.395 -3.175 7.030 1.00 93.75 306 LEU A O 1
ATOM 2411 N N . ARG A 1 307 ? 20.849 -1.576 7.422 1.00 91.56 307 ARG A N 1
ATOM 2412 C CA . ARG A 1 307 ? 20.510 -1.314 6.015 1.00 91.56 307 ARG A CA 1
ATOM 2413 C C . ARG A 1 307 ? 21.716 -0.738 5.252 1.00 91.56 307 ARG A C 1
ATOM 2415 O O . ARG A 1 307 ? 22.354 0.196 5.738 1.00 91.56 307 ARG A O 1
ATOM 2422 N N . PRO A 1 308 ? 22.016 -1.232 4.035 1.00 89.19 308 PRO A N 1
ATOM 2423 C CA . PRO A 1 308 ? 23.088 -0.670 3.221 1.00 89.19 308 PRO A CA 1
ATOM 2424 C C . PRO A 1 308 ? 22.748 0.768 2.791 1.00 89.19 308 PRO A C 1
ATOM 2426 O O . PRO A 1 308 ? 21.579 1.066 2.525 1.00 89.19 308 PRO A O 1
ATOM 2429 N N . PRO A 1 309 ? 23.735 1.676 2.683 1.00 88.19 309 PRO A N 1
ATOM 2430 C CA . PRO A 1 309 ? 23.476 3.035 2.230 1.00 88.19 309 PRO A CA 1
ATOM 2431 C C . PRO A 1 309 ? 22.946 3.029 0.788 1.00 88.19 309 PRO A C 1
ATOM 2433 O O . PRO A 1 309 ? 23.409 2.230 -0.038 1.00 88.19 309 PRO A O 1
ATOM 2436 N N . PRO A 1 310 ? 21.989 3.916 0.451 1.00 84.50 310 PRO A N 1
ATOM 2437 C CA . PRO A 1 310 ? 21.575 4.086 -0.928 1.00 84.50 310 PRO A CA 1
ATOM 2438 C C . PRO A 1 310 ? 22.771 4.578 -1.736 1.00 84.50 310 PRO A C 1
ATOM 2440 O O . PRO A 1 310 ? 23.296 5.662 -1.497 1.00 84.50 310 PRO A O 1
ATOM 2443 N N . LYS A 1 311 ? 23.222 3.750 -2.683 1.00 83.06 311 LYS A N 1
ATOM 2444 C CA . LYS A 1 311 ? 24.173 4.154 -3.726 1.00 83.06 311 LYS A CA 1
ATOM 2445 C C . LYS A 1 311 ? 23.485 5.184 -4.650 1.00 83.06 311 LYS A C 1
ATOM 2447 O O . LYS A 1 311 ? 22.457 5.759 -4.306 1.00 83.06 311 LYS A O 1
ATOM 2452 N N . SER A 1 312 ? 23.972 5.373 -5.874 1.00 81.00 312 SER A N 1
ATOM 2453 C CA . SER A 1 312 ? 23.349 6.242 -6.894 1.00 81.00 312 SER A CA 1
ATOM 2454 C C . SER A 1 312 ? 21.906 5.866 -7.307 1.00 81.00 312 SER A C 1
ATOM 2456 O O . SER A 1 312 ? 21.308 6.544 -8.138 1.00 81.00 312 SER A O 1
ATOM 2458 N N . SER A 1 313 ? 21.319 4.805 -6.740 1.00 87.94 313 SER A N 1
ATOM 2459 C CA . SER A 1 313 ? 19.953 4.343 -7.001 1.00 87.94 313 SER A CA 1
ATOM 2460 C C . SER A 1 313 ? 18.895 5.198 -6.289 1.00 87.94 313 SER A C 1
ATOM 2462 O O . SER A 1 313 ? 18.681 5.061 -5.078 1.00 87.94 313 SER A O 1
ATOM 2464 N N . LEU A 1 314 ? 18.167 6.015 -7.054 1.00 89.50 314 LEU A N 1
ATOM 2465 C CA . LEU A 1 314 ? 17.052 6.826 -6.556 1.00 89.50 314 LEU A CA 1
ATOM 2466 C C . LEU A 1 314 ? 15.902 5.962 -6.019 1.00 89.50 314 LEU A C 1
ATOM 2468 O O . LEU A 1 314 ? 15.353 6.264 -4.958 1.00 89.50 314 LEU A O 1
ATOM 2472 N N . LEU A 1 315 ? 15.581 4.854 -6.695 1.00 91.12 315 LEU A N 1
ATOM 2473 C CA . LEU A 1 315 ? 14.563 3.904 -6.245 1.00 91.12 315 LEU A CA 1
ATOM 2474 C C . LEU A 1 315 ? 14.837 3.405 -4.815 1.00 91.12 315 LEU A C 1
ATOM 2476 O O . LEU A 1 315 ? 13.947 3.478 -3.968 1.00 91.12 315 LEU A O 1
ATOM 2480 N N . LEU A 1 316 ? 16.063 2.967 -4.507 1.00 91.75 316 LEU A N 1
ATOM 2481 C CA . LEU A 1 316 ? 16.402 2.470 -3.167 1.00 91.75 316 LEU A CA 1
ATOM 2482 C C . LEU A 1 316 ? 16.306 3.579 -2.105 1.00 91.75 316 LEU A C 1
ATOM 2484 O O . LEU A 1 316 ? 15.756 3.358 -1.026 1.00 91.75 316 LEU A O 1
ATOM 2488 N N . ALA A 1 317 ? 16.787 4.786 -2.421 1.00 92.44 317 ALA A N 1
ATOM 2489 C CA . ALA A 1 317 ? 16.678 5.936 -1.524 1.00 92.44 317 ALA A CA 1
ATOM 2490 C C . ALA A 1 317 ? 15.209 6.273 -1.219 1.00 92.4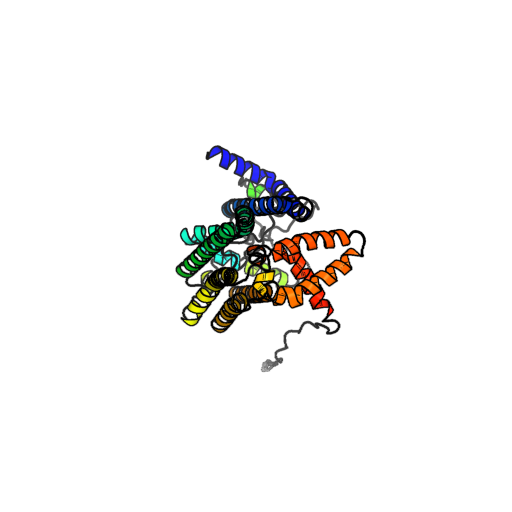4 317 ALA A C 1
ATOM 2492 O O . ALA A 1 317 ? 14.835 6.472 -0.059 1.00 92.44 317 ALA A O 1
ATOM 2493 N N . SER A 1 318 ? 14.355 6.267 -2.249 1.00 90.75 318 SER A N 1
ATOM 2494 C CA . SER A 1 318 ? 12.917 6.482 -2.088 1.00 90.75 318 SER A CA 1
ATOM 2495 C C . SER A 1 318 ? 12.289 5.396 -1.208 1.00 90.75 318 SER A C 1
ATOM 2497 O O . SER A 1 318 ? 11.567 5.721 -0.265 1.00 90.75 318 SER A O 1
ATOM 2499 N N . HIS A 1 319 ? 12.650 4.127 -1.416 1.00 91.31 319 HIS A N 1
ATOM 2500 C CA . HIS A 1 319 ? 12.174 3.001 -0.620 1.00 91.31 319 HIS A CA 1
ATOM 2501 C C . HIS A 1 319 ? 12.557 3.134 0.862 1.00 91.31 319 HIS A C 1
ATOM 2503 O O . HIS A 1 319 ? 11.694 3.020 1.734 1.00 91.31 319 HIS A O 1
ATOM 2509 N N . HIS A 1 320 ? 13.812 3.474 1.166 1.00 91.69 320 HIS A N 1
ATOM 2510 C CA . HIS A 1 320 ? 14.251 3.711 2.544 1.00 91.69 320 HIS A CA 1
ATOM 2511 C C . HIS A 1 320 ? 13.500 4.871 3.198 1.00 91.69 320 HIS A C 1
ATOM 2513 O O . HIS A 1 320 ? 13.083 4.757 4.350 1.00 91.69 320 HIS A O 1
ATOM 2519 N N . SER A 1 321 ? 13.260 5.955 2.454 1.00 90.00 321 SER A N 1
ATOM 2520 C CA . SER A 1 321 ? 12.476 7.084 2.960 1.00 90.00 321 SER A CA 1
ATOM 2521 C C . SER A 1 321 ? 11.038 6.678 3.303 1.00 90.00 321 SER A C 1
ATOM 2523 O O . SER A 1 321 ? 10.478 7.153 4.291 1.00 90.00 321 SER A O 1
ATOM 2525 N N . HIS A 1 322 ? 10.443 5.763 2.531 1.00 87.50 322 HIS A N 1
ATOM 2526 C CA . HIS A 1 322 ? 9.116 5.222 2.809 1.00 87.50 322 HIS A CA 1
ATOM 2527 C C . HIS A 1 322 ? 9.101 4.360 4.075 1.00 87.50 322 HIS A C 1
ATOM 2529 O O . HIS A 1 322 ? 8.197 4.523 4.894 1.00 87.50 322 HIS A O 1
ATOM 2535 N N . LEU A 1 323 ? 10.102 3.497 4.271 1.00 88.19 323 LEU A N 1
ATOM 2536 C CA . LEU A 1 323 ? 10.230 2.689 5.489 1.00 88.19 323 LEU A CA 1
ATOM 2537 C C . LEU A 1 323 ? 10.418 3.558 6.738 1.00 88.19 323 LEU A C 1
ATOM 2539 O O . LEU A 1 323 ? 9.774 3.323 7.761 1.00 88.19 323 LEU A O 1
ATOM 2543 N N . ASP A 1 324 ? 11.255 4.590 6.648 1.00 89.69 324 ASP A N 1
ATOM 2544 C CA . ASP A 1 324 ? 11.524 5.493 7.766 1.00 89.69 324 ASP A CA 1
ATOM 2545 C C . ASP A 1 324 ? 10.276 6.326 8.112 1.00 89.69 324 ASP A C 1
ATOM 2547 O O . ASP A 1 324 ? 9.920 6.451 9.285 1.00 89.69 324 ASP A O 1
ATOM 2551 N N . ARG A 1 325 ? 9.539 6.812 7.100 1.00 86.62 325 ARG A N 1
ATOM 2552 C CA . ARG A 1 325 ? 8.238 7.482 7.291 1.00 86.62 325 ARG A CA 1
ATOM 2553 C C . ARG A 1 325 ? 7.199 6.557 7.918 1.00 86.62 325 ARG A C 1
ATOM 2555 O O . ARG A 1 325 ? 6.464 7.000 8.792 1.00 86.62 325 ARG A O 1
ATOM 2562 N N . ARG A 1 326 ? 7.139 5.289 7.496 1.00 85.38 326 ARG A N 1
ATOM 2563 C CA . ARG A 1 326 ? 6.225 4.285 8.064 1.00 85.38 326 ARG A CA 1
ATOM 2564 C C . ARG A 1 326 ? 6.560 3.992 9.524 1.00 85.38 326 ARG A C 1
ATOM 2566 O O . ARG A 1 326 ? 5.661 3.972 10.353 1.00 85.38 326 ARG A O 1
ATOM 2573 N N . THR A 1 327 ? 7.842 3.821 9.839 1.00 86.88 327 THR A N 1
ATOM 2574 C CA . THR A 1 327 ? 8.313 3.577 11.212 1.00 86.88 327 THR A CA 1
ATOM 2575 C C . THR A 1 327 ? 7.980 4.758 12.123 1.00 86.88 327 THR A C 1
ATOM 2577 O O . THR A 1 327 ? 7.476 4.564 13.225 1.00 86.88 327 THR A O 1
ATOM 2580 N N . ALA A 1 328 ? 8.205 5.989 11.650 1.00 86.62 328 ALA A N 1
ATOM 2581 C CA . ALA A 1 328 ? 7.847 7.192 12.394 1.00 86.62 328 ALA A CA 1
ATOM 2582 C C . ALA A 1 328 ? 6.327 7.322 12.579 1.00 86.62 328 ALA A C 1
ATOM 2584 O O . ALA A 1 328 ? 5.872 7.613 13.681 1.00 86.62 328 ALA A O 1
ATOM 2585 N N . ALA A 1 329 ? 5.542 7.078 11.524 1.00 83.88 329 ALA A N 1
ATOM 2586 C CA . ALA A 1 329 ? 4.084 7.116 11.597 1.00 83.88 329 ALA A CA 1
ATOM 2587 C C . ALA A 1 329 ? 3.553 6.108 12.620 1.00 83.88 329 ALA A C 1
ATOM 2589 O O . ALA A 1 329 ? 2.773 6.497 13.479 1.00 83.88 329 ALA A O 1
ATOM 2590 N N . HIS A 1 330 ? 4.044 4.867 12.587 1.00 82.25 330 HIS A N 1
ATOM 2591 C CA . HIS A 1 330 ? 3.712 3.849 13.581 1.00 82.25 330 HIS A CA 1
ATOM 2592 C C . HIS A 1 330 ? 4.075 4.330 14.995 1.00 82.25 330 HIS A C 1
ATOM 2594 O O . HIS A 1 330 ? 3.226 4.397 15.865 1.00 82.25 330 HIS A O 1
ATOM 2600 N N . PHE A 1 331 ? 5.289 4.830 15.237 1.00 85.25 331 PHE A N 1
ATOM 2601 C CA . PHE A 1 331 ? 5.644 5.319 16.577 1.00 85.25 331 PHE A CA 1
ATOM 2602 C C . PHE A 1 331 ? 4.709 6.411 17.130 1.00 85.25 331 PHE A C 1
ATOM 2604 O O . PHE A 1 331 ? 4.416 6.419 18.322 1.00 85.25 331 PHE A O 1
ATOM 2611 N N . PHE A 1 332 ? 4.258 7.345 16.289 1.00 85.00 332 PHE A N 1
ATOM 2612 C CA . PHE A 1 332 ? 3.411 8.460 16.727 1.00 85.00 332 PHE A CA 1
ATOM 2613 C C . PHE A 1 332 ? 1.915 8.140 16.767 1.00 85.00 332 PHE A C 1
ATOM 2615 O O . PHE A 1 332 ? 1.179 8.805 17.502 1.00 85.00 332 PHE A O 1
ATOM 2622 N N . LEU A 1 333 ? 1.464 7.181 15.961 1.00 78.94 333 LEU A N 1
ATOM 2623 C CA . LEU A 1 333 ? 0.060 6.789 15.859 1.00 78.94 333 LEU A CA 1
ATOM 2624 C C . LEU A 1 333 ? -0.278 5.578 16.729 1.00 78.94 333 LEU A C 1
ATOM 2626 O O . LEU A 1 333 ? -1.446 5.401 17.050 1.00 78.94 333 LEU A O 1
ATOM 2630 N N . THR A 1 334 ? 0.732 4.849 17.216 1.00 78.81 334 THR A N 1
ATOM 2631 C CA . THR A 1 334 ? 0.550 3.623 17.997 1.00 78.81 334 THR A CA 1
ATOM 2632 C C . THR A 1 334 ? 0.932 3.801 19.467 1.00 78.81 334 THR A C 1
ATOM 2634 O O . THR A 1 334 ? 1.920 4.450 19.825 1.00 78.81 334 THR A O 1
ATOM 2637 N N . GLY A 1 335 ? 0.186 3.141 20.355 1.00 83.62 335 GLY A N 1
ATOM 2638 C CA . GLY A 1 335 ? 0.625 2.869 21.724 1.00 83.62 335 GLY A CA 1
ATOM 2639 C C . GLY A 1 335 ? 0.691 4.098 22.653 1.00 83.62 335 GLY A C 1
ATOM 2640 O O . GLY A 1 335 ? -0.196 4.951 22.618 1.00 83.62 335 GLY A O 1
ATOM 2641 N N . PRO A 1 336 ? 1.699 4.190 23.546 1.00 87.00 336 PRO A N 1
ATOM 2642 C CA . PRO A 1 336 ? 1.758 5.240 24.569 1.00 87.00 336 PRO A CA 1
ATOM 2643 C C . PRO A 1 336 ? 1.841 6.659 23.996 1.00 87.00 336 PRO A C 1
ATOM 2645 O O . PRO A 1 336 ? 1.260 7.589 24.554 1.00 87.00 336 PRO A O 1
ATOM 2648 N N . MET A 1 337 ? 2.558 6.829 22.879 1.00 87.12 337 MET A N 1
ATOM 2649 C CA . MET A 1 337 ? 2.714 8.130 22.220 1.00 87.12 337 MET A CA 1
ATOM 2650 C C . MET A 1 337 ? 1.405 8.616 21.610 1.00 87.12 337 MET A C 1
ATOM 2652 O O . MET A 1 337 ? 1.112 9.812 21.684 1.00 87.12 337 MET A O 1
ATOM 2656 N N . TRP A 1 338 ? 0.605 7.687 21.080 1.00 86.62 338 TRP A N 1
ATOM 2657 C CA . TRP A 1 338 ? -0.731 7.986 20.593 1.00 86.62 338 TRP A CA 1
ATOM 2658 C C . TRP A 1 338 ? -1.591 8.633 21.673 1.00 86.62 338 TRP A C 1
ATOM 2660 O O . TRP A 1 338 ? -2.041 9.769 21.548 1.00 86.62 338 TRP A O 1
ATOM 2670 N N . ILE A 1 339 ? -1.736 7.941 22.797 1.00 87.19 339 ILE A N 1
ATOM 2671 C CA . ILE A 1 339 ? -2.652 8.338 23.871 1.00 87.19 339 ILE A CA 1
ATOM 2672 C C . ILE A 1 339 ? -2.123 9.538 24.652 1.00 87.19 339 ILE A C 1
ATOM 2674 O O . ILE A 1 339 ? -2.903 10.403 25.049 1.00 87.19 339 ILE A O 1
ATOM 2678 N N . GLY A 1 340 ? -0.806 9.608 24.861 1.00 88.38 340 GLY A N 1
ATOM 2679 C CA . GLY A 1 340 ? -0.176 10.667 25.643 1.00 88.38 340 GLY A CA 1
ATOM 2680 C C . GLY A 1 340 ? 0.017 11.980 24.884 1.00 88.38 340 GLY A C 1
ATOM 2681 O O . GLY A 1 340 ? -0.081 13.045 25.492 1.00 88.38 340 GLY A O 1
ATOM 2682 N N . TRP A 1 341 ? 0.295 11.937 23.575 1.00 87.31 341 TRP A N 1
ATOM 2683 C CA . TRP A 1 341 ? 0.767 13.119 22.843 1.00 87.31 341 TRP A CA 1
ATOM 2684 C C . TRP A 1 341 ? -0.041 13.461 21.593 1.00 87.31 341 TRP A C 1
ATOM 2686 O O . TRP A 1 341 ? -0.476 14.607 21.458 1.00 87.31 341 TRP A O 1
ATOM 2696 N N . THR A 1 342 ? -0.254 12.524 20.668 1.00 88.62 342 THR A N 1
ATOM 2697 C CA . THR A 1 342 ? -0.904 12.834 19.379 1.00 88.62 342 THR A CA 1
ATOM 2698 C C . THR A 1 342 ? -2.426 12.906 19.494 1.00 88.62 342 THR A C 1
ATOM 2700 O O . THR A 1 342 ? -2.998 13.912 19.078 1.00 88.62 342 THR A O 1
ATOM 2703 N N . ARG A 1 343 ? -3.089 11.940 20.140 1.00 86.69 343 ARG A N 1
ATOM 2704 C CA . ARG A 1 343 ? -4.548 11.924 20.367 1.00 86.69 343 ARG A CA 1
ATOM 2705 C C . ARG A 1 343 ? -5.086 13.207 21.020 1.00 86.69 343 ARG A C 1
ATOM 2707 O O . ARG A 1 343 ? -6.004 13.798 20.453 1.00 86.69 343 ARG A O 1
ATOM 2714 N N . PRO A 1 344 ? -4.538 13.724 22.144 1.00 90.50 344 PRO A N 1
ATOM 2715 C CA . PRO A 1 344 ? -5.057 14.956 22.748 1.00 90.50 344 PRO A CA 1
ATOM 2716 C C . PRO A 1 344 ? -4.851 16.194 21.863 1.00 90.50 344 PRO A C 1
ATOM 2718 O O . PRO A 1 344 ? -5.653 17.127 21.918 1.00 90.50 344 PRO A O 1
ATOM 2721 N N . LYS A 1 345 ? -3.805 16.218 21.028 1.00 89.25 345 LYS A N 1
ATOM 2722 C CA . LYS A 1 345 ? -3.587 17.301 20.059 1.00 89.25 345 LYS A CA 1
ATOM 2723 C C . LYS A 1 345 ? -4.586 17.237 18.911 1.00 89.25 345 LYS A C 1
ATOM 2725 O O . LYS A 1 345 ? -5.182 18.262 18.596 1.00 89.25 345 LYS A O 1
ATOM 2730 N N . VAL A 1 346 ? -4.804 16.049 18.343 1.00 86.12 346 VAL A N 1
ATOM 2731 C CA . VAL A 1 346 ? -5.820 15.821 17.305 1.00 86.12 346 VAL A CA 1
ATOM 2732 C C . VAL A 1 346 ? -7.192 16.224 17.835 1.00 86.12 346 VAL A C 1
ATOM 2734 O O . VAL A 1 346 ? -7.872 17.023 17.203 1.00 86.12 346 VAL A O 1
ATOM 2737 N N . MET A 1 347 ? -7.544 15.794 19.048 1.00 87.12 347 MET A N 1
ATOM 2738 C CA . MET A 1 347 ? -8.811 16.147 19.688 1.00 87.12 347 MET A CA 1
ATOM 2739 C C . MET A 1 347 ? -8.956 17.658 19.935 1.00 87.12 347 MET A C 1
ATOM 2741 O O . MET A 1 347 ? -10.043 18.211 19.797 1.00 87.12 347 MET A O 1
ATOM 2745 N N . ARG A 1 348 ? -7.869 18.368 20.268 1.00 89.12 348 ARG A N 1
ATOM 2746 C CA . ARG A 1 348 ? -7.898 19.834 20.416 1.00 89.12 348 ARG A CA 1
ATOM 2747 C C . ARG A 1 348 ? -8.184 20.533 19.089 1.00 89.12 348 ARG A C 1
ATOM 2749 O O . ARG A 1 348 ? -8.950 21.491 19.068 1.00 89.12 348 ARG A O 1
ATOM 2756 N N . VAL A 1 349 ? -7.571 20.061 18.005 1.00 86.50 349 VAL A N 1
ATOM 2757 C CA . VAL A 1 349 ? -7.839 20.573 16.656 1.00 86.50 349 VAL A CA 1
ATOM 2758 C C . VAL A 1 349 ? -9.282 20.271 16.263 1.00 86.50 349 VAL A C 1
ATOM 2760 O O . VAL A 1 349 ? -9.963 21.163 15.769 1.00 86.50 349 VAL A O 1
ATOM 2763 N N . LEU A 1 350 ? -9.768 19.065 16.564 1.00 84.50 350 LEU A N 1
ATOM 2764 C CA . LEU A 1 350 ? -11.124 18.625 16.250 1.00 84.50 350 LEU A CA 1
ATOM 2765 C C . LEU A 1 350 ? -12.191 19.493 16.915 1.00 84.50 350 LEU A C 1
ATOM 2767 O O . LEU A 1 350 ? -13.049 20.039 16.232 1.00 84.50 350 LEU A O 1
ATOM 2771 N N . LYS A 1 351 ? -12.043 19.738 18.221 1.00 85.44 351 LYS A N 1
ATOM 2772 C CA . LYS A 1 351 ? -12.902 20.653 18.992 1.00 85.44 351 LYS A CA 1
ATOM 2773 C C . LYS A 1 351 ? -12.807 22.105 18.529 1.00 85.44 351 LYS A C 1
ATOM 2775 O O . LYS A 1 351 ? -13.726 22.890 18.747 1.00 85.44 351 LYS A O 1
ATOM 2780 N N . GLY A 1 352 ? -11.674 22.498 17.947 1.00 86.62 352 GLY A N 1
ATOM 2781 C CA . GLY A 1 352 ? -11.526 23.801 17.301 1.00 86.62 352 GLY A CA 1
ATOM 2782 C C . GLY A 1 352 ? -12.315 23.878 15.994 1.00 86.62 352 GLY A C 1
ATOM 2783 O O . GLY A 1 352 ? -12.933 24.900 15.713 1.00 86.62 352 GLY A O 1
ATOM 2784 N N . LEU A 1 353 ? -12.322 22.785 15.231 1.00 84.56 353 LEU A N 1
ATOM 2785 C CA . LEU A 1 353 ? -12.981 22.667 13.934 1.00 84.56 353 LEU A CA 1
ATOM 2786 C C . LEU A 1 353 ? -14.506 22.527 14.052 1.00 84.56 353 LEU A C 1
ATOM 2788 O O . LEU A 1 353 ? -15.234 23.081 13.234 1.00 84.56 353 LEU A O 1
ATOM 2792 N N . GLU A 1 354 ? -14.975 21.866 15.112 1.00 82.81 354 GLU A N 1
ATOM 2793 C CA . GLU A 1 354 ? -16.391 21.721 15.479 1.00 82.81 354 GLU A CA 1
ATOM 2794 C C . GLU A 1 354 ? -17.109 23.074 15.626 1.00 82.81 354 GLU A C 1
ATOM 2796 O O . GLU A 1 354 ? -18.291 23.203 15.323 1.00 82.81 354 GLU A O 1
ATOM 2801 N N . ARG A 1 355 ? -16.378 24.122 16.025 1.00 84.81 355 ARG A N 1
ATOM 2802 C CA . ARG A 1 355 ? -16.933 25.468 16.249 1.00 84.81 355 ARG A CA 1
ATOM 2803 C C . ARG A 1 355 ? -17.269 26.226 14.966 1.00 84.81 355 ARG A C 1
ATOM 2805 O O . ARG A 1 355 ? -17.909 27.273 15.045 1.00 84.81 355 ARG A O 1
ATOM 2812 N N . ILE A 1 356 ? -16.814 25.756 13.806 1.00 87.81 356 ILE A N 1
ATOM 2813 C CA . ILE A 1 356 ? -17.028 26.429 12.524 1.00 87.81 356 ILE A CA 1
ATOM 2814 C C . ILE A 1 356 ? -18.184 25.719 11.803 1.00 87.81 356 ILE A C 1
ATOM 2816 O O . ILE A 1 356 ? -18.083 24.514 11.552 1.00 87.81 356 ILE A O 1
ATOM 2820 N N . PRO A 1 357 ? -19.275 26.419 11.429 1.00 79.88 357 PRO A N 1
ATOM 2821 C CA . PRO A 1 357 ? -20.366 25.797 10.682 1.00 79.88 357 PRO A CA 1
ATOM 2822 C C . PRO A 1 357 ? -19.844 25.208 9.360 1.00 79.88 357 PRO A C 1
ATOM 2824 O O . PRO A 1 357 ? -18.915 25.747 8.760 1.00 79.88 357 PRO A O 1
ATOM 2827 N N . LEU A 1 358 ? -20.425 24.086 8.919 1.00 80.00 358 LEU A N 1
ATOM 2828 C CA . LEU A 1 358 ? -19.994 23.244 7.782 1.00 80.00 358 LEU A CA 1
ATOM 2829 C C . LEU A 1 358 ? -18.673 22.485 7.987 1.00 80.00 358 LEU A C 1
ATOM 2831 O O . LEU A 1 358 ? -18.601 21.306 7.645 1.00 80.00 358 LEU A O 1
ATOM 2835 N N . VAL A 1 359 ? -17.645 23.104 8.571 1.00 81.62 359 VAL A N 1
ATOM 2836 C CA . VAL A 1 359 ? -16.374 22.412 8.861 1.00 81.62 359 VAL A CA 1
ATOM 2837 C C . VAL A 1 359 ? -16.512 21.480 10.071 1.00 81.62 359 VAL A C 1
ATOM 2839 O O . VAL A 1 359 ? -15.843 20.450 10.134 1.00 81.62 359 VAL A O 1
ATOM 2842 N N . GLY A 1 360 ? -17.448 21.766 10.980 1.00 79.62 360 GLY A N 1
ATOM 2843 C CA . GLY A 1 360 ? -17.754 20.899 12.116 1.00 79.62 360 GLY A CA 1
ATOM 2844 C C . GLY A 1 360 ? -18.195 19.485 11.726 1.00 79.62 360 GLY A C 1
ATOM 2845 O O . GLY A 1 360 ? -17.850 18.544 12.432 1.00 79.62 360 GLY A O 1
ATOM 2846 N N . LEU A 1 361 ? -18.812 19.301 10.550 1.00 81.44 361 LEU A N 1
ATOM 2847 C CA . LEU A 1 361 ? -19.155 17.971 10.023 1.00 81.44 361 LEU A CA 1
ATOM 2848 C C . LEU A 1 361 ? -17.902 17.136 9.722 1.00 81.44 361 LEU A C 1
ATOM 2850 O O . LEU A 1 361 ? -17.885 15.927 9.930 1.00 81.44 361 LEU A O 1
ATOM 2854 N N . VAL A 1 362 ? -16.823 17.781 9.265 1.00 78.75 362 VAL A N 1
ATOM 2855 C CA . VAL A 1 362 ? -15.524 17.117 9.078 1.00 78.75 362 VAL A CA 1
ATOM 2856 C C . VAL A 1 362 ? -14.929 16.727 10.431 1.00 78.75 362 VAL A C 1
ATOM 2858 O O . VAL A 1 362 ? -14.304 15.674 10.540 1.00 78.75 362 VAL A O 1
ATOM 2861 N N . GLY A 1 363 ? -15.138 17.557 11.458 1.00 78.75 363 GLY A N 1
ATOM 2862 C CA . GLY A 1 363 ? -14.747 17.256 12.832 1.00 78.75 363 GLY A CA 1
ATOM 2863 C C . GLY A 1 363 ? -15.433 15.998 13.369 1.00 78.75 363 GLY A C 1
ATOM 2864 O O . GLY A 1 363 ? -14.761 15.054 13.774 1.00 78.75 363 GLY A O 1
ATOM 2865 N N . GLU A 1 364 ? -16.759 15.948 13.272 1.00 79.62 364 GLU A N 1
ATOM 2866 C CA . GLU A 1 364 ? -17.570 14.793 13.676 1.00 79.62 364 GLU A CA 1
ATOM 2867 C C . GLU A 1 364 ? -17.181 13.520 12.904 1.00 79.62 364 GLU A C 1
ATOM 2869 O O . GLU A 1 364 ? -16.985 12.455 13.490 1.00 79.62 364 GLU A O 1
ATOM 2874 N N . LEU A 1 365 ? -16.962 13.635 11.589 1.00 78.88 365 LEU A N 1
ATOM 2875 C CA . LEU A 1 365 ? -16.541 12.505 10.762 1.00 78.88 365 LEU A CA 1
ATOM 2876 C C . LEU A 1 365 ? -15.185 11.939 11.208 1.00 78.88 365 LEU A C 1
ATOM 2878 O O . LEU A 1 365 ? -15.019 10.725 11.330 1.00 78.88 365 LEU A O 1
ATOM 2882 N N . VAL A 1 366 ? -14.201 12.810 11.444 1.00 78.06 366 VAL A N 1
ATOM 2883 C CA . VAL A 1 366 ? -12.859 12.401 11.886 1.00 78.06 366 VAL A CA 1
ATOM 2884 C C . VAL A 1 366 ? -12.896 11.803 13.297 1.00 78.06 366 VAL A C 1
ATOM 2886 O O . VAL A 1 366 ? -12.110 10.898 13.575 1.00 78.06 366 VAL A O 1
ATOM 2889 N N . GLU A 1 367 ? -13.817 12.235 14.164 1.00 79.94 367 GLU A N 1
ATOM 2890 C CA . GLU A 1 367 ? -14.042 11.597 15.467 1.00 79.94 367 GLU A CA 1
ATOM 2891 C C . GLU A 1 367 ? -14.510 10.145 15.316 1.00 79.94 367 GLU A C 1
ATOM 2893 O O . GLU A 1 367 ? -13.982 9.259 15.991 1.00 79.94 367 GLU A O 1
ATOM 2898 N N . GLY A 1 368 ? -15.411 9.879 14.364 1.00 76.88 368 GLY A N 1
ATOM 2899 C CA . GLY A 1 368 ? -15.851 8.521 14.030 1.00 76.88 368 GLY A CA 1
ATOM 2900 C C . GLY A 1 368 ? -14.696 7.609 13.595 1.00 76.88 368 GLY A C 1
ATOM 2901 O O . GLY A 1 368 ? -14.582 6.475 14.055 1.00 76.88 368 GLY A O 1
ATOM 2902 N N . TYR A 1 369 ? -13.763 8.117 12.784 1.00 78.31 369 TYR A N 1
ATOM 2903 C CA . TYR A 1 369 ? -12.561 7.357 12.406 1.00 78.31 369 TYR A CA 1
ATOM 2904 C C . TYR A 1 369 ? -11.567 7.168 13.559 1.00 78.31 369 TYR A C 1
ATOM 2906 O O . TYR A 1 369 ? -10.794 6.209 13.547 1.00 78.31 369 TYR A O 1
ATOM 2914 N N . LEU A 1 370 ? -11.561 8.059 14.555 1.00 80.38 370 LEU A N 1
ATOM 2915 C CA . LEU A 1 370 ? -10.667 7.954 15.708 1.00 80.38 370 LEU A CA 1
ATOM 2916 C C . LEU A 1 370 ? -10.969 6.702 16.534 1.00 80.38 370 LEU A C 1
ATOM 2918 O O . LEU A 1 370 ? -10.043 6.029 16.985 1.00 80.38 370 LEU A O 1
ATOM 2922 N N . PHE A 1 371 ? -12.256 6.374 16.684 1.00 77.62 371 PHE A N 1
ATOM 2923 C CA . PHE A 1 371 ? -12.684 5.136 17.326 1.00 77.62 371 PHE A CA 1
ATOM 2924 C C . PHE A 1 371 ? -12.111 3.917 16.601 1.00 77.62 371 PHE A C 1
ATOM 2926 O O . PHE A 1 371 ? -11.544 3.040 17.242 1.00 77.62 371 PHE A O 1
ATOM 2933 N N . LEU A 1 372 ? -12.163 3.908 15.266 1.00 78.69 372 LEU A N 1
ATOM 2934 C CA . LEU A 1 372 ? -11.630 2.820 14.451 1.00 78.69 372 LEU A CA 1
ATOM 2935 C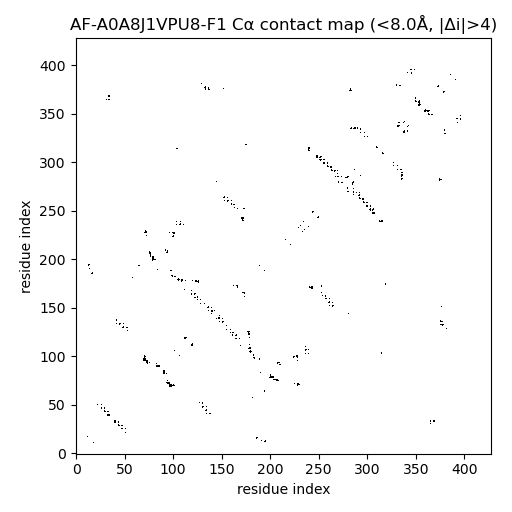 C . LEU A 1 372 ? -10.118 2.605 14.668 1.00 78.69 372 LEU A C 1
ATOM 2937 O O . LEU A 1 372 ? -9.663 1.472 14.820 1.00 78.69 372 LEU A O 1
ATOM 2941 N N . VAL A 1 373 ? -9.347 3.693 14.756 1.00 79.12 373 VAL A N 1
ATOM 2942 C CA . VAL A 1 373 ? -7.901 3.652 15.049 1.00 79.12 373 VAL A CA 1
ATOM 2943 C C . VAL A 1 373 ? -7.614 3.145 16.468 1.00 79.12 373 VAL A C 1
ATOM 2945 O O . VAL A 1 373 ? -6.654 2.408 16.672 1.00 79.12 373 VAL A O 1
ATOM 2948 N N . ASP A 1 374 ? -8.444 3.505 17.451 1.00 81.06 374 ASP A N 1
ATOM 2949 C CA . ASP A 1 374 ? -8.271 3.073 18.845 1.00 81.06 374 ASP A CA 1
ATOM 2950 C C . ASP A 1 374 ? -8.585 1.572 19.043 1.00 81.06 374 ASP A C 1
ATOM 2952 O O . ASP A 1 374 ? -8.132 0.957 20.009 1.00 81.06 374 ASP A O 1
ATOM 2956 N N . ASP A 1 375 ? -9.354 0.951 18.152 1.00 82.38 375 ASP A N 1
ATOM 2957 C CA . ASP A 1 375 ? -9.970 -0.348 18.423 1.00 82.38 375 ASP A CA 1
ATOM 2958 C C . ASP A 1 375 ? -9.489 -1.506 17.530 1.00 82.38 375 ASP A C 1
ATOM 2960 O O . ASP A 1 375 ? -9.612 -2.673 17.940 1.00 82.38 375 ASP A O 1
ATOM 2964 N N . TYR A 1 376 ? -8.920 -1.203 16.358 1.00 85.31 376 TYR A N 1
ATOM 2965 C CA . TYR A 1 376 ? -8.481 -2.181 15.356 1.00 85.31 376 TYR A CA 1
ATOM 2966 C C . TYR A 1 376 ? -6.979 -2.100 15.072 1.00 85.31 376 TYR A C 1
ATOM 2968 O O . TYR A 1 376 ? -6.409 -1.025 14.921 1.00 85.31 376 TYR A O 1
ATOM 2976 N N . PHE A 1 377 ? -6.337 -3.262 14.956 1.00 84.75 377 PHE A N 1
ATOM 2977 C CA . PHE A 1 377 ? -4.904 -3.392 14.710 1.00 84.75 377 PHE A CA 1
ATOM 2978 C C . PHE A 1 377 ? -4.510 -2.958 13.291 1.00 84.75 377 PHE A C 1
ATOM 2980 O O . PHE A 1 377 ? -3.500 -2.281 13.106 1.00 84.75 377 PHE A O 1
ATOM 2987 N N . TYR A 1 378 ? -5.291 -3.344 12.276 1.00 82.12 378 TYR A N 1
ATOM 2988 C CA . TYR A 1 378 ? -4.918 -3.107 10.877 1.00 82.12 378 TYR A CA 1
ATOM 2989 C C . TYR A 1 378 ? -5.234 -1.701 10.349 1.00 82.12 378 TYR A C 1
ATOM 2991 O O . TYR A 1 378 ? -4.689 -1.303 9.319 1.00 82.12 378 TYR A O 1
ATOM 2999 N N . CYS A 1 379 ? -6.017 -0.893 11.073 1.00 67.81 379 CYS A N 1
ATOM 3000 C CA . CYS A 1 379 ? -6.203 0.529 10.739 1.00 67.81 379 CYS A CA 1
ATOM 3001 C C . CYS A 1 379 ? -4.892 1.320 10.705 1.00 67.81 379 CYS A C 1
ATOM 3003 O O . CYS A 1 379 ? -4.831 2.415 10.152 1.00 67.81 379 CYS A O 1
ATOM 3005 N N . GLU A 1 380 ? -3.853 0.763 11.310 1.00 58.28 380 GLU A N 1
ATOM 3006 C CA . GLU A 1 380 ? -2.566 1.386 11.534 1.00 58.28 380 GLU A CA 1
ATOM 3007 C C . GLU A 1 380 ? -1.479 0.942 10.540 1.00 58.28 380 GLU A C 1
ATOM 3009 O O . GLU A 1 380 ? -0.471 1.632 10.359 1.00 58.28 380 GLU A O 1
ATOM 3014 N N . SER A 1 381 ? -1.660 -0.206 9.876 1.00 52.38 381 SER A N 1
ATOM 3015 C CA . SER A 1 381 ? -0.673 -0.791 8.957 1.00 52.38 381 SER A CA 1
ATOM 3016 C C . SER A 1 381 ? -0.809 -0.307 7.519 1.00 52.38 381 SER A C 1
ATOM 3018 O O . SER A 1 381 ? 0.226 -0.116 6.867 1.00 52.38 381 SER A O 1
ATOM 3020 N N . ASP A 1 382 ? -2.038 -0.085 7.055 1.00 51.75 382 ASP A N 1
ATOM 3021 C CA . ASP A 1 382 ? -2.357 0.299 5.682 1.00 51.75 382 ASP A CA 1
ATOM 3022 C C . ASP A 1 382 ? -3.078 1.656 5.687 1.00 51.75 382 ASP A C 1
ATOM 3024 O O . ASP A 1 382 ? -4.291 1.766 5.819 1.00 51.75 382 ASP A O 1
ATOM 3028 N N . LEU A 1 383 ? -2.293 2.734 5.578 1.00 49.03 383 LEU A N 1
ATOM 3029 C CA . LEU A 1 383 ? -2.763 4.121 5.688 1.00 49.03 383 LEU A CA 1
ATOM 3030 C C . LEU A 1 383 ? -2.898 4.821 4.316 1.00 49.03 383 LEU A C 1
ATOM 3032 O O . LEU A 1 383 ? -1.981 5.530 3.886 1.00 49.03 383 LEU A O 1
ATOM 3036 N N . PRO A 1 384 ? -4.062 4.736 3.652 1.00 42.03 384 PRO A N 1
ATOM 3037 C CA . PRO A 1 384 ? -4.598 5.818 2.832 1.00 42.03 384 PRO A CA 1
ATOM 3038 C C . PRO A 1 384 ? -5.589 6.692 3.625 1.00 42.03 384 PRO A C 1
ATOM 3040 O O . PRO A 1 384 ? -5.702 7.883 3.337 1.00 42.03 384 PRO A O 1
ATOM 3043 N N . ALA A 1 385 ? -6.232 6.153 4.673 1.00 39.28 385 ALA A N 1
ATOM 3044 C CA . ALA A 1 385 ? -7.220 6.872 5.485 1.00 39.28 385 ALA A CA 1
ATOM 3045 C C . ALA A 1 385 ? -6.612 7.983 6.363 1.00 39.28 385 ALA A C 1
ATOM 3047 O O . ALA A 1 385 ? -7.238 8.992 6.674 1.00 39.28 385 ALA A O 1
ATOM 3048 N N . ALA A 1 386 ? -5.333 7.858 6.700 1.00 40.47 386 ALA A N 1
ATOM 3049 C CA . ALA A 1 386 ? -4.614 8.902 7.402 1.00 40.47 386 ALA A CA 1
ATOM 3050 C C . ALA A 1 386 ? -4.002 9.940 6.469 1.00 40.47 386 ALA A C 1
ATOM 3052 O O . ALA A 1 386 ? -3.153 10.672 6.936 1.00 40.47 386 ALA A O 1
ATOM 3053 N N . LEU A 1 387 ? -4.356 10.070 5.188 1.00 45.97 387 LEU A N 1
ATOM 3054 C CA . LEU A 1 387 ? -3.989 11.311 4.496 1.00 45.97 387 LEU A CA 1
ATOM 3055 C C . LEU A 1 387 ? -4.630 12.500 5.227 1.00 45.97 387 LEU A C 1
ATOM 3057 O O . LEU A 1 387 ? -3.921 13.437 5.556 1.00 45.97 387 LEU A O 1
ATOM 3061 N N . THR A 1 388 ? -5.885 12.411 5.661 1.00 45.50 388 THR A N 1
ATOM 3062 C CA . THR A 1 388 ? -6.556 13.442 6.473 1.00 45.50 388 THR A CA 1
ATOM 3063 C C . THR A 1 388 ? -5.928 13.620 7.855 1.00 45.50 388 THR A C 1
ATOM 3065 O O . THR A 1 388 ? -5.644 14.752 8.229 1.00 45.50 388 THR A O 1
ATOM 3068 N N . VAL A 1 389 ? -5.611 12.543 8.588 1.00 45.50 389 VAL A N 1
ATOM 3069 C CA . VAL A 1 389 ? -4.953 12.644 9.912 1.00 45.50 389 VAL A CA 1
ATOM 3070 C C . VAL A 1 389 ? -3.480 13.043 9.790 1.00 45.50 389 VAL A C 1
ATOM 3072 O O . VAL A 1 389 ? -2.993 13.812 10.599 1.00 45.50 389 VAL A O 1
ATOM 3075 N N . ARG A 1 390 ? -2.757 12.614 8.755 1.00 42.25 390 ARG A N 1
ATOM 3076 C CA . ARG A 1 390 ? -1.367 13.006 8.467 1.00 42.25 390 ARG A CA 1
ATOM 3077 C C . ARG A 1 390 ? -1.288 14.440 7.966 1.00 42.25 390 ARG A C 1
ATOM 3079 O O . ARG A 1 390 ? -0.346 15.113 8.352 1.00 42.25 390 ARG A O 1
ATOM 3086 N N . TYR A 1 391 ? -2.254 14.927 7.181 1.00 47.03 391 TYR A N 1
ATOM 3087 C CA . TYR A 1 391 ? -2.385 16.347 6.838 1.00 47.03 391 TYR A CA 1
ATOM 3088 C C . TYR A 1 391 ? -2.798 17.167 8.068 1.00 47.03 391 TYR A C 1
ATOM 3090 O O . TYR A 1 391 ? -2.167 18.181 8.320 1.00 47.03 391 TYR A O 1
ATOM 3098 N N . LEU A 1 392 ? -3.740 16.715 8.906 1.00 44.28 392 LEU A N 1
ATOM 3099 C CA . LEU A 1 392 ? -4.109 17.392 10.162 1.00 44.28 392 LEU A CA 1
ATOM 3100 C C . LEU A 1 392 ? -2.971 17.403 11.195 1.00 44.28 392 LEU A C 1
ATOM 3102 O O . LEU A 1 392 ? -2.747 18.426 11.838 1.00 44.28 392 LEU A O 1
ATOM 3106 N N . VAL A 1 393 ? -2.215 16.311 11.331 1.00 43.81 393 VAL A N 1
ATOM 3107 C CA . VAL A 1 393 ? -1.022 16.196 12.188 1.00 43.81 393 VAL A CA 1
ATOM 3108 C C . VAL A 1 393 ? 0.142 17.005 11.608 1.00 43.81 393 VAL A C 1
ATOM 3110 O O . VAL A 1 393 ? 0.816 17.692 12.361 1.00 43.81 393 VAL A O 1
ATOM 3113 N N . LEU A 1 394 ? 0.356 17.024 10.286 1.00 42.47 394 LEU A N 1
ATOM 3114 C CA . LEU A 1 394 ? 1.344 17.907 9.645 1.00 42.47 394 LEU A CA 1
ATOM 3115 C C . LEU A 1 394 ? 0.960 19.385 9.744 1.00 42.47 394 LEU A C 1
ATOM 3117 O O . LEU A 1 394 ? 1.850 20.205 9.915 1.00 42.47 394 LEU A O 1
ATOM 3121 N N . ILE A 1 395 ? -0.324 19.741 9.686 1.00 44.09 395 ILE A N 1
ATOM 3122 C CA . ILE A 1 395 ? -0.808 21.111 9.914 1.00 44.09 395 ILE A CA 1
ATOM 3123 C C . ILE A 1 395 ? -0.614 21.492 11.388 1.00 44.09 395 ILE A C 1
ATOM 3125 O O . ILE A 1 395 ? -0.114 22.573 11.685 1.00 44.09 395 ILE A O 1
ATOM 3129 N N . SER A 1 396 ? -0.918 20.593 12.327 1.00 40.09 396 SER A N 1
ATOM 3130 C CA . SER A 1 396 ? -0.742 20.862 13.763 1.00 40.09 396 SER A CA 1
ATOM 3131 C C . SER A 1 396 ? 0.714 20.790 14.250 1.00 40.09 396 SER A C 1
ATOM 3133 O O . SER A 1 396 ? 1.039 21.415 15.257 1.00 40.09 396 SER A O 1
ATOM 3135 N N . VAL A 1 397 ? 1.611 20.112 13.525 1.00 43.38 397 VAL A N 1
ATOM 3136 C CA . VAL A 1 397 ? 3.074 20.183 13.712 1.00 43.38 397 VAL A CA 1
ATOM 3137 C C . VAL A 1 397 ? 3.677 21.377 12.952 1.00 43.38 397 VAL A C 1
ATOM 3139 O O . VAL A 1 397 ? 4.577 22.035 13.464 1.00 43.38 397 VAL A O 1
ATOM 3142 N N . GLY A 1 398 ? 3.157 21.709 11.768 1.00 37.38 398 GLY A N 1
ATOM 3143 C CA . GLY A 1 398 ? 3.615 22.806 10.909 1.00 37.38 398 GLY A CA 1
ATOM 3144 C C . GLY A 1 398 ? 3.264 24.202 11.427 1.00 37.38 398 GLY A C 1
ATOM 3145 O O . GLY A 1 398 ? 4.018 25.139 11.189 1.00 37.38 398 GLY A O 1
ATOM 3146 N N . MET A 1 399 ? 2.200 24.348 12.224 1.00 36.44 399 MET A N 1
ATOM 3147 C CA . MET A 1 399 ? 1.880 25.614 12.905 1.00 36.44 399 MET A CA 1
ATOM 3148 C C . MET A 1 399 ? 2.858 25.989 14.035 1.00 36.44 399 MET A C 1
ATOM 3150 O O . MET A 1 399 ? 2.793 27.106 14.537 1.00 36.44 399 MET A O 1
ATOM 3154 N N . PHE A 1 400 ? 3.784 25.103 14.423 1.00 37.81 400 PHE A N 1
ATOM 3155 C CA . PHE A 1 400 ? 4.883 25.426 15.349 1.00 37.81 400 PHE A CA 1
ATOM 3156 C C . PHE A 1 400 ? 6.209 25.754 14.636 1.00 37.81 400 PHE A C 1
ATOM 3158 O O . PHE A 1 400 ? 7.217 25.996 15.295 1.00 37.81 400 PHE A O 1
ATOM 3165 N N . GLY A 1 401 ? 6.208 25.796 13.299 1.00 32.03 401 GLY A N 1
ATOM 3166 C CA . GLY A 1 401 ? 7.322 26.242 12.460 1.00 32.03 401 GLY A CA 1
ATOM 3167 C C . GLY A 1 401 ? 6.985 27.533 11.714 1.00 32.03 401 GLY A C 1
ATOM 3168 O O . GLY A 1 401 ? 7.108 27.592 10.495 1.00 32.03 401 GLY A O 1
ATOM 3169 N N . GLY A 1 402 ? 6.502 28.547 12.433 1.00 27.31 402 GLY A N 1
ATOM 3170 C CA . GLY A 1 402 ? 6.342 29.896 11.900 1.00 27.31 402 GLY A CA 1
ATOM 3171 C C . GLY A 1 402 ? 7.663 30.665 11.953 1.00 27.31 402 GLY A C 1
ATOM 3172 O O . GLY A 1 402 ? 8.220 30.855 13.029 1.00 27.31 402 GLY A O 1
ATOM 3173 N N . SER A 1 403 ? 8.092 31.155 10.790 1.00 30.42 403 SER A N 1
ATOM 3174 C CA . SER A 1 403 ? 9.209 32.084 10.555 1.00 30.42 403 SER A CA 1
ATOM 3175 C C . SER A 1 403 ? 10.617 31.480 10.476 1.00 30.42 403 SER A C 1
ATOM 3177 O O . SER A 1 403 ? 11.491 31.698 11.309 1.00 30.42 403 SER A O 1
ATOM 3179 N N . GLY A 1 404 ? 10.850 30.758 9.386 1.00 26.81 404 GLY A N 1
ATOM 3180 C CA . GLY A 1 404 ? 12.172 30.593 8.800 1.00 26.81 404 GLY A CA 1
ATOM 3181 C C . GLY A 1 404 ? 11.979 30.413 7.305 1.00 26.81 404 GLY A C 1
ATOM 3182 O O . GLY A 1 404 ? 11.536 29.351 6.875 1.00 26.81 404 GLY A O 1
ATOM 3183 N N . GLU A 1 405 ? 12.224 31.468 6.528 1.00 27.17 405 GLU A N 1
ATOM 3184 C CA . GLU A 1 405 ? 12.267 31.421 5.067 1.00 27.17 405 GLU A CA 1
ATOM 3185 C C . GLU A 1 405 ? 12.998 30.154 4.598 1.00 27.17 405 GLU A C 1
ATOM 3187 O O . GLU A 1 405 ? 14.222 30.051 4.692 1.00 27.17 405 GLU A O 1
ATOM 3192 N N . MET A 1 406 ? 12.267 29.200 4.017 1.00 26.03 406 MET A N 1
ATOM 3193 C CA . MET A 1 406 ? 12.860 28.254 3.078 1.00 26.03 406 MET A CA 1
ATOM 3194 C C . MET A 1 406 ? 13.172 29.025 1.795 1.00 26.03 406 MET A C 1
ATOM 3196 O O . MET A 1 406 ? 12.492 28.896 0.777 1.00 26.03 406 MET A O 1
ATOM 3200 N N . ARG A 1 407 ? 14.244 29.824 1.832 1.00 25.30 407 ARG A N 1
ATOM 3201 C CA . ARG A 1 407 ? 15.053 30.026 0.636 1.00 25.30 407 ARG A CA 1
ATOM 3202 C C . ARG A 1 407 ? 15.510 28.636 0.229 1.00 25.30 407 ARG A C 1
ATOM 3204 O O . ARG A 1 407 ? 16.280 27.991 0.936 1.00 25.30 407 ARG A O 1
ATOM 3211 N N . CYS A 1 408 ? 14.964 28.152 -0.882 1.00 25.27 408 CYS A N 1
ATOM 3212 C CA . CYS A 1 408 ? 15.514 27.002 -1.569 1.00 25.27 408 CYS A CA 1
ATOM 3213 C C . CYS A 1 408 ? 17.017 27.234 -1.698 1.00 25.27 408 CYS A C 1
ATOM 3215 O O . CYS A 1 408 ? 17.441 28.225 -2.293 1.00 25.27 408 CYS A O 1
ATOM 3217 N N . ALA A 1 409 ? 17.798 26.338 -1.099 1.00 25.94 409 ALA A N 1
ATOM 3218 C CA . ALA A 1 409 ? 19.214 26.241 -1.357 1.00 25.94 409 ALA A CA 1
ATOM 3219 C C . ALA A 1 409 ? 19.389 26.154 -2.877 1.00 25.94 409 ALA A C 1
ATOM 3221 O O . ALA A 1 409 ? 19.018 25.161 -3.510 1.00 25.94 409 ALA A O 1
ATOM 3222 N N . GLN A 1 410 ? 19.904 27.235 -3.459 1.00 25.66 410 GLN A N 1
ATOM 3223 C CA . GLN A 1 410 ? 20.606 27.162 -4.725 1.00 25.66 410 GLN A CA 1
ATOM 3224 C C . GLN A 1 410 ? 21.655 26.049 -4.594 1.00 25.66 410 GLN A C 1
ATOM 3226 O O . GLN A 1 410 ? 22.262 25.909 -3.525 1.00 25.66 410 GLN A O 1
ATOM 3231 N N . PRO A 1 411 ? 21.878 25.238 -5.637 1.00 27.67 411 PRO A N 1
ATOM 3232 C CA . PRO A 1 411 ? 23.057 24.395 -5.657 1.00 27.67 411 PRO A CA 1
ATOM 3233 C C . PRO A 1 411 ? 24.274 25.305 -5.482 1.00 27.67 411 PRO A C 1
ATOM 3235 O O . PRO A 1 411 ? 24.423 26.287 -6.209 1.00 27.67 411 PRO A O 1
ATOM 3238 N N . VAL A 1 412 ? 25.091 24.988 -4.478 1.00 27.44 412 VAL A N 1
ATOM 3239 C CA . VAL A 1 412 ? 26.408 25.582 -4.263 1.00 27.44 412 VAL A CA 1
ATOM 3240 C C . VAL A 1 412 ? 27.130 25.597 -5.605 1.00 27.44 412 VAL A C 1
ATOM 3242 O O . VAL A 1 412 ? 27.368 24.551 -6.211 1.00 27.44 412 VAL A O 1
ATOM 3245 N N . SER A 1 413 ? 27.410 26.805 -6.075 1.00 26.80 413 SER A N 1
ATOM 3246 C CA . SER A 1 413 ? 28.340 27.093 -7.149 1.00 26.80 413 SER A CA 1
ATOM 3247 C C . SER A 1 413 ? 29.670 26.418 -6.821 1.00 26.80 413 SER A C 1
ATOM 3249 O O . SER A 1 413 ? 30.336 26.765 -5.845 1.00 26.80 413 SER A O 1
ATOM 3251 N N . LEU A 1 414 ? 30.055 25.430 -7.632 1.00 30.27 414 LEU A N 1
ATOM 3252 C CA . LEU A 1 414 ? 31.468 25.105 -7.774 1.00 30.27 414 LEU A CA 1
ATOM 3253 C C . LEU A 1 414 ? 32.176 26.359 -8.315 1.00 30.27 414 LEU A C 1
ATOM 3255 O O . LEU A 1 414 ? 31.606 27.032 -9.176 1.00 30.27 414 LEU A O 1
ATOM 3259 N N . PRO A 1 415 ? 33.374 26.700 -7.819 1.00 29.52 415 PRO A N 1
ATOM 3260 C CA . PRO A 1 415 ? 34.105 27.862 -8.299 1.00 29.52 415 PRO A CA 1
ATOM 3261 C C . PRO A 1 415 ? 34.467 27.690 -9.778 1.00 29.52 415 PRO A C 1
ATOM 3263 O O . PRO A 1 415 ? 35.023 26.664 -10.175 1.00 29.52 415 PRO A O 1
ATOM 3266 N N . ASP A 1 416 ? 34.165 28.722 -10.566 1.00 28.67 416 ASP A N 1
ATOM 3267 C CA . ASP A 1 416 ? 34.661 28.915 -11.925 1.00 28.67 416 ASP A CA 1
ATOM 3268 C C . ASP A 1 416 ? 36.199 28.899 -11.914 1.00 28.67 416 ASP A C 1
ATOM 3270 O O . ASP A 1 416 ? 36.850 29.900 -11.613 1.00 28.67 416 ASP A O 1
ATOM 3274 N N . GLN A 1 417 ? 36.807 27.761 -12.259 1.00 30.38 417 GLN A N 1
ATOM 3275 C CA . GLN A 1 417 ? 38.157 27.771 -12.814 1.00 30.38 417 GLN A CA 1
ATOM 3276 C C . GLN A 1 417 ? 38.045 28.135 -14.291 1.00 30.38 417 GLN A C 1
ATOM 3278 O O . GLN A 1 417 ? 37.790 27.303 -15.160 1.00 30.38 417 GLN A O 1
ATOM 3283 N N . ILE A 1 418 ? 38.218 29.429 -14.534 1.00 30.80 418 ILE A N 1
ATOM 3284 C CA . ILE A 1 418 ? 38.439 30.034 -15.840 1.00 30.80 418 ILE A CA 1
ATOM 3285 C C . ILE A 1 418 ? 39.702 29.399 -16.437 1.00 30.80 418 ILE A C 1
ATOM 3287 O O . ILE A 1 418 ? 40.823 29.742 -16.067 1.00 30.80 418 ILE A O 1
ATOM 3291 N N . ILE A 1 419 ? 39.524 28.455 -17.360 1.00 33.34 419 ILE A N 1
ATOM 3292 C CA . ILE A 1 419 ? 40.577 28.050 -18.291 1.00 33.34 419 ILE A CA 1
ATOM 3293 C C . ILE A 1 419 ? 40.561 29.090 -19.412 1.00 33.34 419 ILE A C 1
ATOM 3295 O O . ILE A 1 419 ? 39.686 29.077 -20.277 1.00 33.34 419 ILE A O 1
ATOM 3299 N N . HIS A 1 420 ? 41.504 30.030 -19.359 1.00 34.31 420 HIS A N 1
ATOM 3300 C CA . HIS A 1 420 ? 41.824 30.907 -20.482 1.00 34.31 420 HIS A CA 1
ATOM 3301 C C . HIS A 1 420 ? 42.321 30.060 -21.668 1.00 34.31 420 HIS A C 1
ATOM 3303 O O . HIS A 1 420 ? 43.261 29.286 -21.489 1.00 34.31 420 HIS A O 1
ATOM 3309 N N . PRO A 1 421 ? 41.759 30.197 -22.880 1.00 37.19 421 PRO A N 1
ATOM 3310 C CA . PRO A 1 421 ? 42.447 29.770 -24.088 1.00 37.19 421 PRO A CA 1
ATOM 3311 C C . PRO A 1 421 ? 43.465 30.844 -24.501 1.00 37.19 421 PRO A C 1
ATOM 3313 O O . PRO A 1 421 ? 43.101 31.998 -24.740 1.00 37.19 421 PRO A O 1
ATOM 3316 N N . ASP A 1 422 ? 44.738 30.456 -24.583 1.00 37.50 422 ASP A N 1
ATOM 3317 C CA . ASP A 1 422 ? 45.822 31.271 -25.138 1.00 37.50 422 ASP A CA 1
ATOM 3318 C C . ASP A 1 422 ? 45.504 31.723 -26.579 1.00 37.50 422 ASP A C 1
ATOM 3320 O O . ASP A 1 422 ? 45.040 30.918 -27.397 1.00 37.50 422 ASP A O 1
ATOM 3324 N N . PRO A 1 423 ? 45.783 32.985 -26.953 1.00 44.38 423 PRO A N 1
ATOM 3325 C CA . PRO A 1 423 ? 45.660 33.422 -28.332 1.00 44.38 423 PRO A CA 1
ATOM 3326 C C . PRO A 1 423 ? 46.803 32.855 -29.183 1.00 44.38 423 PRO A C 1
ATOM 3328 O O . PRO A 1 423 ? 47.984 33.149 -28.990 1.00 44.38 423 PRO A O 1
ATOM 3331 N N . VAL A 1 424 ? 46.414 32.074 -30.189 1.00 45.25 424 VAL A N 1
ATOM 3332 C CA . VAL A 1 424 ? 47.244 31.640 -31.315 1.00 45.25 424 VAL A CA 1
ATOM 3333 C C . VAL A 1 424 ? 47.938 32.853 -31.948 1.00 45.25 424 VAL A C 1
ATOM 3335 O O . VAL A 1 424 ? 47.295 33.701 -32.570 1.00 45.25 424 VAL A O 1
ATOM 3338 N N . LYS A 1 425 ? 49.271 32.913 -31.824 1.00 39.09 425 LYS A N 1
ATOM 3339 C CA . LYS A 1 425 ? 50.139 33.775 -32.637 1.00 39.09 425 LYS A CA 1
ATOM 3340 C C . LYS A 1 425 ? 49.941 33.421 -34.113 1.00 39.09 425 LYS A C 1
ATOM 3342 O O . LYS A 1 425 ? 50.363 32.358 -34.562 1.00 39.09 425 LYS A O 1
ATOM 3347 N N . ARG A 1 426 ? 49.323 34.324 -34.875 1.00 42.06 426 ARG A N 1
ATOM 3348 C CA . ARG A 1 426 ? 49.448 34.354 -36.336 1.00 42.06 426 ARG A C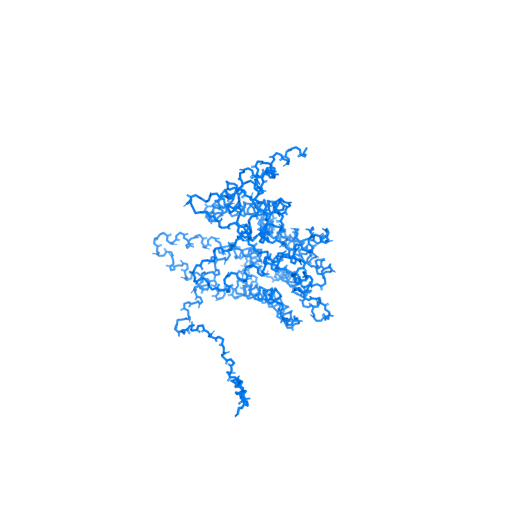A 1
ATOM 3349 C C . ARG A 1 426 ? 50.823 34.922 -36.667 1.00 42.06 426 ARG A C 1
ATOM 3351 O O . ARG A 1 426 ? 51.115 36.055 -36.300 1.00 42.06 426 ARG A O 1
ATOM 3358 N N . GLY A 1 427 ? 51.650 34.106 -37.311 1.00 46.09 427 GLY A N 1
ATOM 3359 C CA . GLY A 1 427 ? 52.855 34.566 -37.983 1.00 46.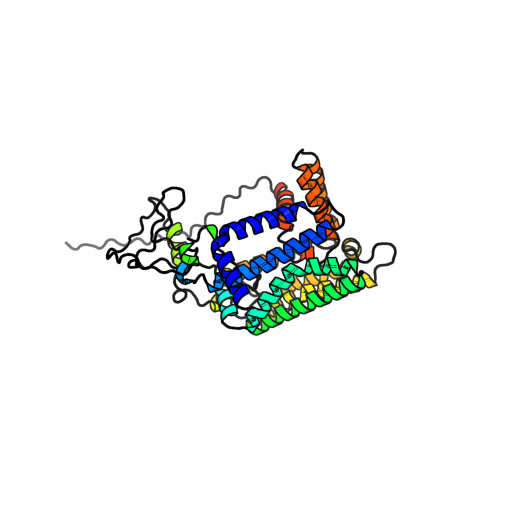09 427 GLY A CA 1
ATOM 3360 C C . GLY A 1 427 ? 52.494 35.459 -39.168 1.00 46.09 427 GLY A C 1
ATOM 3361 O O . GLY A 1 427 ? 51.558 35.160 -39.915 1.00 46.09 427 GLY A O 1
ATOM 3362 N N . GLY A 1 428 ? 53.246 36.543 -39.280 1.00 39.69 428 GLY A N 1
ATOM 3363 C CA . GLY A 1 428 ? 53.292 37.520 -40.357 1.00 39.69 428 GLY A CA 1
ATOM 3364 C C . GLY A 1 428 ? 54.522 38.367 -40.113 1.00 39.69 428 GLY A C 1
ATOM 3365 O O . GLY A 1 428 ? 54.559 38.973 -39.018 1.00 39.69 428 GLY A O 1
#

pLDDT: mean 76.23, std 19.2, range [25.27, 97.0]

Secondary structure (DSSP, 8-state):
-HHHHHHHHHHHHHTHHHHHHHHHHHHHHHTT-TTSSTTHHHHHHHHHHHHHHHHHHHHHHHHHHS-GGGGSPPPTT---PPP-B-TTS-B--TTS-SSPPPPHHHHHHHHHHHH-HHHHHHHHHHHHHHHHHHHHHHHHHHT-HHHHHHHHHHHHHHHHHHHHHHHHHHSS---SSSSPPP-S-GGGS-HHHHS----------SPPP--PPTT--HHHHHHHHHHTS-TTTSPPHHHHS----SHHHHHHHHHHHHHHHHHHHHHHHHHHHS-TTS-TTSHHHHTT-SHHHHHHHHHHHHHHHHSPP--S-HHHHHHHHHHHHHHHHHHHHSHHHIIIIIHHHHHHHHHHHTTSTTTHHHHHHHHHHHHHHHH-SGGGTS-STHHHHHHHHHHHHHTT--S----------------PPPP-----

Solvent-accessible surface area (backbone atoms only — not comparable to full-atom values): 24753 Å² total; per-residue (Å²): 114,70,67,60,52,50,52,48,52,53,53,45,67,77,36,49,65,60,52,50,51,49,52,53,51,50,54,57,50,40,71,70,38,46,74,77,45,99,60,27,52,62,51,26,43,45,49,50,25,50,50,51,54,52,49,53,49,51,50,58,54,46,63,74,67,58,58,75,71,46,22,28,55,59,59,55,74,55,61,55,68,87,74,66,75,47,100,78,79,54,78,71,66,87,58,63,40,78,34,74,45,73,50,73,63,32,50,36,32,44,49,46,45,71,73,31,70,63,49,38,51,41,30,49,49,52,52,55,43,66,48,40,49,47,50,52,42,56,56,25,45,78,72,33,67,74,48,22,55,53,49,53,50,50,54,41,50,50,48,35,51,41,52,51,52,46,29,69,72,63,45,29,80,80,58,86,73,59,52,60,66,88,88,70,65,70,84,71,50,59,67,63,73,76,68,72,68,85,75,89,51,66,84,62,94,63,72,67,73,84,83,68,65,91,87,63,59,68,65,76,55,48,52,56,51,67,54,18,50,59,73,88,81,43,84,56,52,73,70,48,49,65,70,56,82,48,69,49,34,50,49,15,52,52,38,50,50,43,22,64,46,51,25,50,54,37,46,56,54,50,42,73,72,49,64,89,92,51,71,46,80,36,49,70,62,45,23,75,52,56,64,39,55,50,51,31,49,51,35,44,51,52,19,59,72,35,43,73,78,65,65,98,32,62,60,45,42,51,50,51,52,50,53,53,52,49,54,50,48,43,55,46,68,40,48,52,42,14,68,74,54,43,48,60,50,53,51,52,53,32,63,58,35,46,74,36,86,80,49,18,58,57,26,56,44,53,52,39,53,47,54,48,55,49,62,41,76,48,59,70,77,65,69,72,78,42,53,61,54,49,48,52,48,47,49,68,55,47,71,76,64,76,88,70,86,81,70,74,78,67,79,79,77,74,81,84,77,80,77,79,80,80,82,81,82,77,87,130